Protein AF-A0A0F8YKL6-F1 (afdb_monomer_lite)

Organism: NCBI:txid412755

Foldseek 3Di:
DDDDDDDDDDDFDWDWDQDPPVRAIDIDGDPDDDDVPDDDDFDAPVVVVNQCPVVAPAWFWQQFDDGPPDTYPDTDIDRCLVQQLLAEEEADDPPLCQLVSVQSRCLSQAPPQQEQEEEEAQPPSACDDPVGDHSVPRPCCVPFEAEEDCPPDPPHHDQADAPQLDALQLLLQQDFDDPLLSLQSVLLCVVPSRCSLVVLLDDDDPVVCVVSVHDPVSSVVNCVSCCVQQVWDQDPVSDIDGDDRYDNDDPNCVLVVSLVSSQSRHYYYYHCNVPDRRNSLSVVQSNLVVNVVVLVVCVVVVNQVVTRQYEYEDDAQCSNQFPVSVVRGVTVVVVCLVCSSVRSYYYHHYHNCLVRGDLVSLLSSAHYDYTHHDDPSRVVSNVSSHDDD

InterPro domains:
  IPR002789 Helicase HerA, central domain [PF01935] (61-288)
  IPR008571 Helicase HerA-like [PTHR42957] (24-371)
  IPR027417 P-loop containing nucleoside triphosphate hydrolase [G3DSA:3.40.50.300] (45-191)
  IPR027417 P-loop containing nucleoside triphosphate hydrolase [G3DSA:3.40.50.300] (240-388)
  IPR027417 P-loop containing nucleoside triphosphate hydrolase [SSF52540] (57-374)

Secondary structure (DSSP, 8-state):
--------------EEEE-TTT--EEEE--SSPPPTT-------GGGGTT--GGG-SSEEEEEEEEETTEEEEEEEEEEHHHHHHT-EEEE--TTSSHHHHHHHHHHHTTT-TTEEEEEEETTS-SS--SSS--GGGSTTHHHHEEEEESS--TTPEE--EEGGG--HHHHHTTS---HHHHHHHHHHHHH-TTTHHHHHHS---HHHHHHTT--HHHHHHHHHHHHHHHTEEE-TTS-EEE-TTEESSS-HHHHHHHHHHHHTT-EEEEE-TTS-THHHHHHHHHHHHHHHHHHHHHHHTT-STTSPEEEEEETTTHHHHBHHHHHH---HHHHHHHHGGGGTEEEEEEES-GGGB-HHHHHH--EE-------HHHHHHHHTTS---

pLDDT: mean 91.49, std 7.86, range [38.38, 98.69]

Structure (mmCIF, N/CA/C/O backbone):
data_AF-A0A0F8YKL6-F1
#
_entry.id   AF-A0A0F8YKL6-F1
#
loop_
_atom_site.group_PDB
_atom_site.id
_atom_site.type_symbol
_atom_site.label_atom_id
_atom_site.label_alt_id
_atom_site.label_comp_id
_atom_site.label_asym_id
_atom_site.label_entity_id
_atom_site.label_seq_id
_atom_site.pdbx_PDB_ins_code
_atom_site.Cartn_x
_atom_site.Cartn_y
_atom_site.Cartn_z
_atom_site.occupancy
_atom_site.B_iso_or_equiv
_atom_site.auth_seq_id
_atom_site.auth_comp_id
_atom_site.auth_asym_id
_atom_site.auth_atom_id
_atom_site.pdbx_PDB_model_num
ATOM 1 N N . GLU A 1 1 ? 52.644 -13.180 -32.455 1.00 53.31 1 GLU A N 1
ATOM 2 C CA . GLU A 1 1 ? 51.762 -12.081 -32.008 1.00 53.31 1 GLU A CA 1
ATOM 3 C C . GLU A 1 1 ? 51.141 -12.441 -30.666 1.00 53.31 1 GLU A C 1
ATOM 5 O O . GLU A 1 1 ? 50.575 -13.521 -30.546 1.00 53.31 1 GLU A O 1
ATOM 10 N N . LEU A 1 2 ? 51.276 -11.578 -29.657 1.00 48.25 2 LEU A N 1
ATOM 11 C CA . LEU A 1 2 ? 50.556 -11.714 -28.388 1.00 48.25 2 LEU A CA 1
ATOM 12 C C . LEU A 1 2 ? 49.092 -11.326 -28.621 1.00 48.25 2 LEU A C 1
ATOM 14 O O . LEU A 1 2 ? 48.799 -10.173 -28.925 1.00 48.25 2 LEU A O 1
ATOM 18 N N . ARG A 1 3 ? 48.175 -12.292 -28.513 1.00 64.88 3 ARG A N 1
ATOM 19 C CA . ARG A 1 3 ? 46.733 -12.023 -28.531 1.00 64.88 3 ARG A CA 1
ATOM 20 C C . ARG A 1 3 ? 46.266 -11.782 -27.098 1.00 64.88 3 ARG A C 1
ATOM 22 O O . ARG A 1 3 ? 46.382 -12.668 -26.257 1.00 64.88 3 ARG A O 1
ATOM 29 N N . ASN A 1 4 ? 45.746 -10.586 -26.831 1.00 62.53 4 ASN A N 1
ATOM 30 C CA . ASN A 1 4 ? 45.097 -10.268 -25.563 1.00 62.53 4 ASN A CA 1
ATOM 31 C C . ASN A 1 4 ? 43.689 -10.867 -25.567 1.00 62.53 4 ASN A C 1
ATOM 33 O O . ASN A 1 4 ? 42.839 -10.457 -26.355 1.00 62.53 4 ASN A O 1
ATOM 37 N N . TYR A 1 5 ? 43.448 -11.838 -24.691 1.00 63.19 5 TYR A N 1
ATOM 38 C CA . TYR A 1 5 ? 42.118 -12.393 -24.465 1.00 63.19 5 TYR A CA 1
ATOM 39 C C . TYR A 1 5 ? 41.485 -11.705 -23.256 1.00 63.19 5 TYR A C 1
ATOM 41 O O . TYR A 1 5 ? 42.035 -11.743 -22.157 1.00 63.19 5 TYR A O 1
ATOM 49 N N . VAL A 1 6 ? 40.317 -11.093 -23.451 1.00 61.91 6 VAL A N 1
ATOM 50 C CA . VAL A 1 6 ? 39.474 -10.607 -22.354 1.00 61.91 6 VAL A CA 1
ATOM 51 C C . VAL A 1 6 ? 38.527 -11.739 -21.969 1.00 61.91 6 VAL A C 1
ATOM 53 O O . VAL A 1 6 ? 37.665 -12.132 -22.752 1.00 61.91 6 VAL A O 1
ATOM 56 N N . LEU A 1 7 ? 38.700 -12.290 -20.768 1.00 62.84 7 LEU A N 1
ATOM 57 C CA . LEU A 1 7 ? 37.756 -13.246 -20.192 1.00 62.84 7 LEU A CA 1
ATOM 58 C C . LEU A 1 7 ? 36.523 -12.484 -19.697 1.00 62.84 7 LEU A C 1
ATOM 60 O O . LEU A 1 7 ? 36.594 -11.748 -18.715 1.00 62.84 7 LEU A O 1
ATOM 64 N N . ALA A 1 8 ? 35.391 -12.671 -20.375 1.00 61.34 8 ALA A N 1
ATOM 65 C CA . ALA A 1 8 ? 34.091 -12.180 -19.935 1.00 61.34 8 ALA A CA 1
ATOM 66 C C . ALA A 1 8 ? 33.268 -13.342 -19.366 1.00 61.34 8 ALA A C 1
ATOM 68 O O . ALA A 1 8 ? 33.122 -14.382 -20.008 1.00 61.34 8 ALA A O 1
ATOM 69 N N . ASN A 1 9 ? 32.724 -13.172 -18.161 1.00 63.41 9 ASN A N 1
ATOM 70 C CA . ASN A 1 9 ? 31.823 -14.147 -17.553 1.00 63.41 9 ASN A CA 1
ATOM 71 C C . ASN A 1 9 ? 30.371 -13.736 -17.847 1.00 63.41 9 ASN A C 1
ATOM 73 O O . ASN A 1 9 ? 29.860 -12.794 -17.241 1.00 63.41 9 ASN A O 1
ATOM 77 N N . ALA A 1 10 ? 29.729 -14.408 -18.804 1.00 64.62 10 ALA A N 1
ATOM 78 C CA . ALA A 1 10 ? 28.312 -14.216 -19.103 1.00 64.62 10 ALA A CA 1
ATOM 79 C C . ALA A 1 10 ? 27.477 -15.111 -18.175 1.00 64.62 10 ALA A C 1
ATOM 81 O O . ALA A 1 10 ? 27.618 -16.330 -18.214 1.00 64.62 10 ALA A O 1
ATOM 82 N N . ARG A 1 11 ? 26.631 -14.513 -17.326 1.00 65.38 11 ARG A N 1
ATOM 83 C CA . ARG A 1 11 ? 25.811 -15.268 -16.360 1.00 65.38 11 ARG A CA 1
ATOM 84 C C . ARG A 1 11 ? 24.492 -15.744 -16.951 1.00 65.38 11 ARG A C 1
ATOM 86 O O . ARG A 1 11 ? 24.164 -16.915 -16.832 1.00 65.38 11 ARG A O 1
ATOM 93 N N . GLU A 1 12 ? 23.771 -14.849 -17.612 1.00 70.00 12 GLU A N 1
ATOM 94 C CA . GLU A 1 12 ? 22.477 -15.141 -18.218 1.00 70.00 12 GLU A CA 1
ATOM 95 C C . GLU A 1 12 ? 22.479 -14.628 -19.652 1.00 70.00 12 GLU A C 1
ATOM 97 O O . GLU A 1 12 ? 22.925 -13.516 -19.937 1.00 70.00 12 GLU A O 1
ATOM 102 N N . LEU A 1 13 ? 22.026 -15.476 -20.567 1.00 82.56 13 LEU A N 1
ATOM 103 C CA . LEU A 1 13 ? 21.920 -15.165 -21.981 1.00 82.56 13 LEU A CA 1
ATOM 104 C C . LEU A 1 13 ? 20.468 -15.373 -22.397 1.00 82.56 13 LEU A C 1
ATOM 106 O O . LEU A 1 13 ? 19.818 -16.311 -21.945 1.00 82.56 13 LEU A O 1
ATOM 110 N N . ILE A 1 14 ? 19.985 -14.529 -23.303 1.00 87.25 14 ILE A N 1
ATOM 111 C CA . ILE A 1 14 ? 18.684 -14.685 -23.952 1.00 87.25 14 ILE A CA 1
ATOM 112 C C . ILE A 1 14 ? 18.946 -14.836 -25.448 1.00 87.25 14 ILE A C 1
ATOM 114 O O . ILE A 1 14 ? 19.704 -14.070 -26.042 1.00 87.25 14 ILE A O 1
ATOM 118 N N . SER A 1 15 ? 18.342 -15.846 -26.070 1.00 88.25 15 SER A N 1
ATOM 119 C CA . SER A 1 15 ? 18.336 -16.006 -27.520 1.00 88.25 15 SER A CA 1
ATOM 120 C C . SER A 1 15 ? 17.119 -15.291 -28.082 1.00 88.25 15 SER A C 1
ATOM 122 O O . SER A 1 15 ? 15.985 -15.633 -27.750 1.00 88.25 15 SER A O 1
ATOM 124 N N . ILE A 1 16 ? 17.377 -14.322 -28.955 1.00 89.94 16 ILE A N 1
ATOM 125 C CA . ILE A 1 16 ? 16.357 -13.548 -29.656 1.00 89.94 16 ILE A CA 1
ATOM 126 C C . ILE A 1 16 ? 16.354 -13.997 -31.114 1.00 89.94 16 ILE A C 1
ATOM 128 O O . ILE A 1 16 ? 17.395 -13.983 -31.774 1.00 89.94 16 ILE A O 1
ATOM 132 N N . ARG A 1 17 ? 15.202 -14.429 -31.625 1.00 88.56 17 ARG A N 1
ATOM 133 C CA . ARG A 1 17 ? 15.048 -14.867 -33.018 1.00 88.56 17 ARG A CA 1
ATOM 134 C C . ARG A 1 17 ? 13.863 -14.172 -33.652 1.00 88.56 17 ARG A C 1
ATOM 136 O O . ARG A 1 17 ? 12.773 -14.221 -33.107 1.00 88.56 17 ARG A O 1
ATOM 143 N N . LYS A 1 18 ? 14.045 -13.572 -34.825 1.00 89.12 18 LYS A N 1
ATOM 144 C CA . LYS A 1 18 ? 12.916 -13.079 -35.618 1.00 89.12 18 LYS A CA 1
ATOM 145 C C . LYS A 1 18 ? 12.324 -14.241 -36.418 1.00 89.12 18 LYS A C 1
ATOM 147 O O . LYS A 1 18 ? 13.020 -14.847 -37.237 1.00 89.12 18 LYS A O 1
ATOM 152 N N . ASN A 1 19 ? 11.065 -14.574 -36.165 1.00 87.50 19 ASN A N 1
ATOM 153 C CA . ASN A 1 19 ? 10.321 -15.553 -36.942 1.00 87.50 19 ASN A CA 1
ATOM 154 C C . ASN A 1 19 ? 10.124 -15.011 -38.364 1.00 87.50 19 ASN A C 1
ATOM 156 O O . ASN A 1 19 ? 9.628 -13.904 -38.550 1.00 87.50 19 ASN A O 1
ATOM 160 N N . LYS A 1 20 ? 10.532 -15.778 -39.378 1.00 89.44 20 LYS A N 1
ATOM 161 C CA . LYS A 1 20 ? 10.513 -15.325 -40.778 1.00 89.44 20 LYS A CA 1
ATOM 162 C C . LYS A 1 20 ? 9.109 -15.221 -41.380 1.00 89.44 20 LYS A C 1
ATOM 164 O O . LYS A 1 20 ? 8.962 -14.575 -42.406 1.00 89.44 20 LYS A O 1
ATOM 169 N N . VAL A 1 21 ? 8.117 -15.887 -40.787 1.00 88.25 21 VAL A N 1
ATOM 170 C CA . VAL A 1 21 ? 6.739 -15.927 -41.299 1.00 88.25 21 VAL A CA 1
ATOM 171 C C . VAL A 1 21 ? 5.875 -14.896 -40.590 1.00 88.25 21 VAL A C 1
ATOM 173 O O . VAL A 1 21 ? 5.169 -14.139 -41.241 1.00 88.25 21 VAL A O 1
ATOM 176 N N . SER A 1 22 ? 5.928 -14.856 -39.256 1.00 85.75 22 SER A N 1
ATOM 177 C CA . SER A 1 22 ? 5.121 -13.916 -38.468 1.00 85.75 22 SER A CA 1
ATOM 178 C C . SER A 1 22 ? 5.786 -12.554 -38.272 1.00 85.75 22 SER A C 1
ATOM 180 O O . SER A 1 22 ? 5.159 -11.658 -37.717 1.00 85.75 22 SER A O 1
ATOM 182 N N . GLU A 1 23 ? 7.062 -12.423 -38.646 1.00 84.25 23 GLU A N 1
ATOM 183 C CA . GLU A 1 23 ? 7.938 -11.275 -38.375 1.00 84.25 23 GLU A CA 1
ATOM 184 C C . GLU A 1 23 ? 8.115 -10.922 -36.888 1.00 84.25 23 GLU A C 1
ATOM 186 O O . GLU A 1 23 ? 8.783 -9.942 -36.556 1.00 84.25 23 GLU A O 1
ATOM 191 N N . LYS A 1 24 ? 7.591 -11.748 -35.974 1.00 84.50 24 LYS A N 1
ATOM 192 C CA . LYS A 1 24 ? 7.677 -11.526 -34.528 1.00 84.50 24 LYS A CA 1
ATOM 193 C C . LYS A 1 24 ? 9.009 -11.999 -33.961 1.00 84.50 24 LYS A C 1
ATOM 195 O O . LYS A 1 24 ? 9.570 -13.000 -34.406 1.00 84.50 24 LYS A O 1
ATOM 200 N N . TYR A 1 25 ? 9.488 -11.311 -32.931 1.00 88.06 25 TYR A N 1
ATOM 201 C CA . TYR A 1 25 ? 10.624 -11.769 -32.137 1.00 88.06 25 TYR A CA 1
ATOM 202 C C . TYR A 1 25 ? 10.190 -12.840 -31.129 1.00 88.06 25 TYR A C 1
ATOM 204 O O . TYR A 1 25 ? 9.217 -12.669 -30.395 1.00 88.06 25 TYR A O 1
ATOM 212 N N . GLU A 1 26 ? 10.936 -13.937 -31.093 1.00 88.06 26 GLU A N 1
ATOM 213 C CA . GLU A 1 26 ? 10.827 -15.047 -30.155 1.00 88.06 26 GLU A CA 1
ATOM 214 C C . GLU A 1 26 ? 12.025 -15.001 -29.199 1.00 88.06 26 GLU A C 1
ATOM 216 O O . GLU A 1 26 ? 13.182 -14.968 -29.631 1.00 88.06 26 GLU A O 1
ATOM 221 N N . LEU A 1 27 ? 11.736 -14.990 -27.898 1.00 89.25 27 LEU A N 1
ATOM 222 C CA . LEU A 1 27 ? 12.717 -14.954 -26.816 1.00 89.25 27 LEU A CA 1
ATOM 223 C C . LEU A 1 27 ? 12.804 -16.349 -26.192 1.00 89.25 27 LEU A C 1
ATOM 225 O O . LEU A 1 27 ? 11.782 -16.971 -25.913 1.00 89.25 27 LEU A O 1
ATOM 229 N N . SER A 1 28 ? 14.013 -16.864 -25.987 1.00 88.62 28 SER A N 1
ATOM 230 C CA . SER A 1 28 ? 14.214 -18.183 -25.378 1.00 88.62 28 SER A CA 1
ATOM 231 C C . SER A 1 28 ? 15.536 -18.272 -24.630 1.00 88.62 28 SER A C 1
ATOM 233 O O . SER A 1 28 ? 16.501 -17.592 -24.977 1.00 88.62 28 SER A O 1
ATOM 235 N N . ILE A 1 29 ? 15.609 -19.155 -23.634 1.00 87.94 29 ILE A N 1
ATOM 236 C CA . ILE A 1 29 ? 16.878 -19.487 -22.983 1.00 87.94 29 ILE A CA 1
ATOM 237 C C . ILE A 1 29 ? 17.763 -20.238 -24.000 1.00 87.94 29 ILE A C 1
ATOM 239 O O . ILE A 1 29 ? 17.316 -21.228 -24.596 1.00 87.94 29 ILE A O 1
ATOM 243 N N . PRO A 1 30 ? 19.014 -19.802 -24.241 1.00 86.94 30 PRO A N 1
ATOM 244 C CA . PRO A 1 30 ? 19.919 -20.480 -25.155 1.00 86.94 30 PRO A CA 1
ATOM 245 C C . PRO A 1 30 ? 20.199 -21.915 -24.707 1.00 86.94 30 PRO A C 1
ATOM 247 O O . PRO A 1 30 ? 20.725 -22.162 -23.629 1.00 86.94 30 PRO A O 1
ATOM 250 N N . LYS A 1 31 ? 19.918 -22.879 -25.588 1.00 86.62 31 LYS A N 1
ATOM 251 C CA . LYS A 1 31 ? 20.212 -24.308 -25.352 1.00 86.62 31 LYS A CA 1
ATOM 252 C C . LYS A 1 31 ? 21.661 -24.700 -25.657 1.00 86.62 31 LYS A C 1
ATOM 254 O O . LYS A 1 31 ? 22.033 -25.860 -25.510 1.00 86.62 31 LYS A O 1
ATOM 259 N N . LYS A 1 32 ? 22.455 -23.770 -26.187 1.00 84.12 32 LYS A N 1
ATOM 260 C CA . LYS A 1 32 ? 23.850 -23.980 -26.581 1.00 84.12 32 LYS A CA 1
ATOM 261 C C . LYS A 1 32 ? 24.655 -22.753 -26.194 1.00 84.12 32 LYS A C 1
ATOM 263 O O . LYS A 1 32 ? 24.176 -21.632 -26.356 1.00 84.12 32 LYS A O 1
ATOM 268 N N . LEU A 1 33 ? 25.879 -22.984 -25.736 1.00 82.88 33 LEU A N 1
ATOM 269 C CA . LEU A 1 33 ? 26.839 -21.915 -25.502 1.00 82.88 33 LEU A CA 1
ATOM 270 C C . LEU A 1 33 ? 27.212 -21.232 -26.829 1.00 82.88 33 LEU A C 1
ATOM 272 O O . LEU A 1 33 ? 27.189 -21.889 -27.881 1.00 82.88 33 LEU A O 1
ATOM 276 N N . PRO A 1 34 ? 27.580 -19.938 -26.795 1.00 82.62 34 PRO A N 1
ATOM 277 C CA . PRO A 1 34 ? 28.229 -19.288 -27.925 1.00 82.62 34 PRO A CA 1
ATOM 278 C C . PRO A 1 34 ? 29.442 -20.103 -28.390 1.00 82.62 34 PRO A C 1
ATOM 280 O O . PRO A 1 34 ? 30.150 -20.709 -27.582 1.00 82.62 34 PRO A O 1
ATOM 283 N N . LYS A 1 35 ? 29.689 -20.139 -29.702 1.00 84.62 35 LYS A N 1
ATOM 284 C CA . LYS A 1 35 ? 30.869 -20.820 -30.248 1.00 84.62 35 LYS A CA 1
ATOM 285 C C . LYS A 1 35 ? 32.139 -20.094 -29.807 1.00 84.62 35 LYS A C 1
ATOM 287 O O . LYS A 1 35 ? 32.123 -18.882 -29.583 1.00 84.62 35 LYS A O 1
ATOM 292 N N . PHE A 1 36 ? 33.251 -20.820 -29.743 1.00 82.81 36 PHE A N 1
ATOM 293 C CA . PHE A 1 36 ? 34.550 -20.183 -29.562 1.00 82.81 36 PHE A CA 1
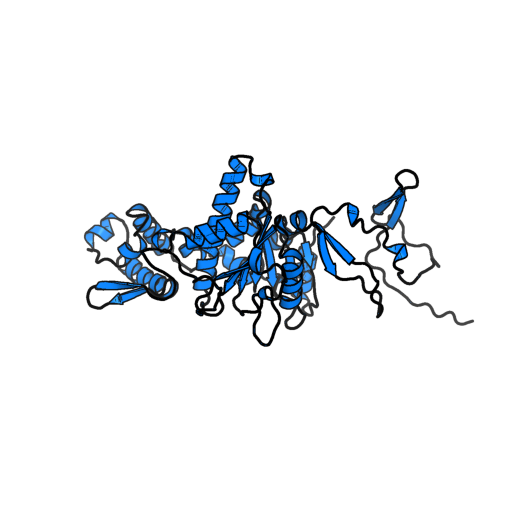ATOM 294 C C . PHE A 1 36 ? 34.802 -19.187 -30.704 1.00 82.81 36 PHE A C 1
ATOM 296 O O . PHE A 1 36 ? 34.454 -19.479 -31.848 1.00 82.81 36 PHE A O 1
ATOM 303 N N . PHE A 1 37 ? 35.355 -18.016 -30.373 1.00 82.31 37 PHE A N 1
ATOM 304 C CA . PHE A 1 37 ? 35.511 -16.881 -31.294 1.00 82.31 37 PHE A CA 1
ATOM 305 C C . PHE A 1 37 ? 34.199 -16.336 -31.892 1.00 82.31 37 PHE A C 1
ATOM 307 O O . PHE A 1 37 ? 34.207 -15.831 -33.009 1.00 82.31 37 PHE A O 1
ATOM 314 N N . SER A 1 38 ? 33.068 -16.437 -31.180 1.00 83.62 38 SER A N 1
ATOM 315 C CA . SER A 1 38 ? 31.858 -15.702 -31.581 1.00 83.62 38 SER A CA 1
ATOM 316 C C . SER A 1 38 ? 32.109 -14.199 -31.517 1.00 83.62 38 SER A C 1
ATOM 318 O O . SER A 1 38 ? 32.714 -13.719 -30.556 1.00 83.62 38 SER A O 1
ATOM 320 N N . ASP A 1 39 ? 31.603 -13.471 -32.508 1.00 84.38 39 ASP A N 1
ATOM 321 C CA . ASP A 1 39 ? 31.671 -12.017 -32.509 1.00 84.38 39 ASP A CA 1
ATOM 322 C C . ASP A 1 39 ? 30.863 -11.429 -31.346 1.00 84.38 39 ASP A C 1
ATOM 324 O O . ASP A 1 39 ? 29.791 -11.925 -30.981 1.00 84.38 39 ASP A O 1
ATOM 328 N N . ILE A 1 40 ? 31.395 -10.357 -30.764 1.00 84.75 40 ILE A N 1
ATOM 329 C CA . ILE A 1 40 ? 30.757 -9.579 -29.705 1.00 84.75 40 ILE A CA 1
ATOM 330 C C . ILE A 1 40 ? 30.658 -8.146 -30.215 1.00 84.75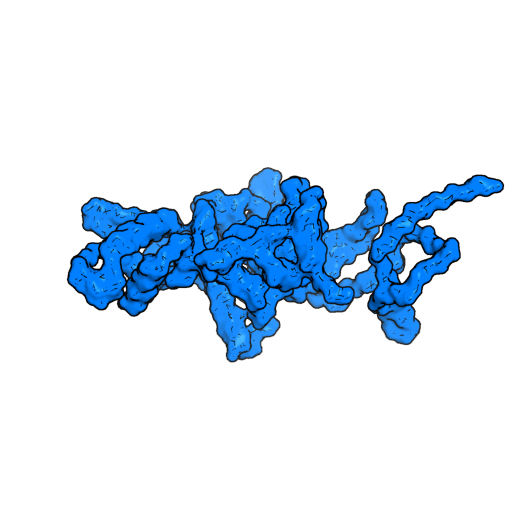 40 ILE A C 1
ATOM 332 O O . ILE A 1 40 ? 31.660 -7.566 -30.632 1.00 84.75 40 ILE A O 1
ATOM 336 N N . PHE A 1 41 ? 29.457 -7.578 -30.163 1.00 85.38 41 PHE A N 1
ATOM 337 C CA . PHE A 1 41 ? 29.170 -6.232 -30.653 1.00 85.38 41 PHE A CA 1
ATOM 338 C C . PHE A 1 41 ? 28.646 -5.346 -29.523 1.00 85.38 41 PHE A C 1
ATOM 340 O O . PHE A 1 41 ? 28.059 -5.839 -28.555 1.00 85.38 41 PHE A O 1
ATOM 347 N N . GLU A 1 42 ? 28.836 -4.031 -29.654 1.00 86.06 42 GLU A N 1
ATOM 348 C CA . GLU A 1 42 ? 28.137 -3.074 -28.797 1.00 86.06 42 GLU A CA 1
ATOM 349 C C . GLU A 1 42 ? 26.622 -3.144 -29.042 1.00 86.06 42 GLU A C 1
ATOM 351 O O . GLU A 1 42 ? 26.144 -3.438 -30.140 1.00 86.06 42 GLU A O 1
ATOM 356 N N . LEU A 1 43 ? 25.847 -2.874 -27.993 1.00 88.75 43 LEU A N 1
ATOM 357 C CA . LEU A 1 43 ? 24.396 -2.812 -28.098 1.00 88.75 43 LEU A CA 1
ATOM 358 C C . LEU A 1 43 ? 23.965 -1.531 -28.827 1.00 88.75 43 LEU A C 1
ATOM 360 O O . LEU A 1 43 ? 24.228 -0.428 -28.348 1.00 88.75 43 LEU A O 1
ATOM 364 N N . GLU A 1 44 ? 23.238 -1.693 -29.930 1.00 88.88 44 GLU A N 1
ATOM 365 C CA . GLU A 1 44 ? 22.598 -0.624 -30.693 1.00 88.88 44 GLU A CA 1
ATOM 366 C C . GLU A 1 44 ? 21.073 -0.682 -30.546 1.00 88.88 44 GLU A C 1
ATOM 368 O O . GLU A 1 44 ? 20.499 -1.714 -30.196 1.00 88.88 44 GLU A O 1
ATOM 373 N N . GLN A 1 45 ? 20.392 0.421 -30.862 1.00 88.12 45 GLN A N 1
ATOM 374 C CA . GLN A 1 45 ? 18.929 0.505 -30.796 1.00 88.12 45 GLN A CA 1
ATOM 375 C C . GLN A 1 45 ? 18.230 -0.480 -31.750 1.00 88.12 45 GLN A C 1
ATOM 377 O O . GLN A 1 45 ? 17.184 -1.031 -31.411 1.00 88.12 45 GLN A O 1
ATOM 382 N N . SER A 1 46 ? 18.829 -0.759 -32.910 1.00 87.94 46 SER A N 1
ATOM 383 C CA . SER A 1 46 ? 18.342 -1.742 -33.889 1.00 87.94 46 SER A CA 1
ATOM 384 C C . SER A 1 46 ? 18.225 -3.159 -33.305 1.00 87.94 46 SER A C 1
ATOM 386 O O . SER A 1 46 ? 17.338 -3.916 -33.698 1.00 87.94 46 SER A O 1
ATOM 388 N N . HIS A 1 47 ? 19.056 -3.513 -32.318 1.00 88.44 47 HIS A N 1
ATOM 389 C CA . HIS A 1 47 ? 19.028 -4.821 -31.654 1.00 88.44 47 HIS A CA 1
ATOM 390 C C . HIS A 1 47 ? 17.855 -4.983 -30.681 1.00 88.44 47 HIS A C 1
ATOM 392 O O . HIS A 1 47 ? 17.563 -6.096 -30.249 1.00 88.44 47 HIS A O 1
ATOM 398 N N . LEU A 1 48 ? 17.184 -3.886 -30.330 1.00 89.00 48 LEU A N 1
ATOM 399 C CA . LEU A 1 48 ? 16.160 -3.831 -29.291 1.00 89.00 48 LEU A CA 1
ATOM 400 C C . LEU A 1 48 ? 14.733 -3.769 -29.856 1.00 89.00 48 LEU A C 1
ATOM 402 O O . LEU A 1 48 ? 13.778 -3.575 -29.114 1.00 89.00 48 LEU A O 1
ATOM 406 N N . GLN A 1 49 ? 14.569 -4.017 -31.158 1.00 85.81 49 GLN A N 1
ATOM 407 C CA . GLN A 1 49 ? 13.274 -4.069 -31.857 1.00 85.81 49 GLN A CA 1
ATOM 408 C C . GLN A 1 49 ? 12.305 -5.142 -31.323 1.00 85.81 49 GLN A C 1
ATOM 410 O O . GLN A 1 49 ? 11.152 -5.191 -31.733 1.00 85.81 49 GLN A O 1
ATOM 415 N N . PHE A 1 50 ? 12.763 -6.021 -30.427 1.00 86.38 50 PHE A N 1
ATOM 416 C CA . PHE A 1 50 ? 11.919 -7.005 -29.753 1.00 86.38 50 PHE A CA 1
ATOM 417 C C . PHE A 1 50 ? 11.119 -6.424 -28.577 1.00 86.38 50 PHE A C 1
ATOM 419 O O . PHE A 1 50 ? 10.254 -7.125 -28.053 1.00 86.38 50 PHE A O 1
ATOM 426 N N . PHE A 1 51 ? 11.389 -5.187 -28.141 1.00 84.44 51 PHE A N 1
ATOM 427 C CA . PHE A 1 51 ? 10.480 -4.472 -27.248 1.00 84.44 51 PHE A CA 1
ATOM 428 C C . PHE A 1 51 ? 9.220 -4.102 -28.029 1.00 84.44 51 PHE A C 1
ATOM 430 O O . PHE A 1 51 ? 9.259 -3.277 -28.935 1.00 84.44 51 PHE A O 1
ATOM 437 N N . LYS A 1 52 ? 8.111 -4.754 -27.690 1.00 75.94 52 LYS A N 1
ATOM 438 C CA . LYS A 1 52 ? 6.838 -4.638 -28.402 1.00 75.94 52 LYS A CA 1
ATOM 439 C C . LYS A 1 52 ? 5.939 -3.600 -27.748 1.00 75.94 52 LYS A C 1
ATOM 441 O O . LYS A 1 52 ? 4.974 -3.941 -27.064 1.00 75.94 52 LYS A O 1
ATOM 446 N N . GLU A 1 53 ? 6.294 -2.331 -27.888 1.00 76.19 53 GLU A N 1
ATOM 447 C CA . GLU A 1 53 ? 5.545 -1.254 -27.236 1.00 76.19 53 GLU A CA 1
ATOM 448 C C . GLU A 1 53 ? 4.072 -1.227 -27.675 1.00 76.19 53 GLU A C 1
ATOM 450 O O . GLU A 1 53 ? 3.193 -0.984 -26.854 1.00 76.19 53 GLU A O 1
ATOM 455 N N . GLU A 1 54 ? 3.793 -1.556 -28.936 1.00 79.81 54 GLU A N 1
ATOM 456 C CA . GLU A 1 54 ? 2.448 -1.613 -29.512 1.00 79.81 54 GLU A CA 1
ATOM 457 C C . GLU A 1 54 ? 1.534 -2.692 -28.904 1.00 79.81 54 GLU A C 1
ATOM 459 O O . GLU A 1 54 ? 0.314 -2.604 -29.036 1.00 79.81 54 GLU A O 1
ATOM 464 N N . GLU A 1 55 ? 2.090 -3.705 -28.229 1.00 84.00 55 GLU A N 1
ATOM 465 C CA . GLU A 1 55 ? 1.305 -4.746 -27.550 1.00 84.00 55 GLU A CA 1
ATOM 466 C C . GLU A 1 55 ? 0.876 -4.320 -26.125 1.00 84.00 55 GLU A C 1
ATOM 468 O O . GLU A 1 55 ? 0.069 -5.009 -25.494 1.00 84.00 55 GLU A O 1
ATOM 473 N N . ILE A 1 56 ? 1.377 -3.187 -25.611 1.00 90.06 56 ILE A N 1
ATOM 474 C CA . ILE A 1 56 ? 1.126 -2.709 -24.245 1.00 90.06 56 ILE A CA 1
ATOM 475 C C . ILE A 1 56 ? -0.110 -1.804 -24.222 1.00 90.06 56 ILE A C 1
ATOM 477 O O . ILE A 1 56 ? -0.104 -0.705 -24.771 1.00 90.06 56 ILE A O 1
ATOM 481 N N . LYS A 1 57 ? -1.176 -2.241 -23.541 1.00 91.06 57 LYS A N 1
ATOM 482 C CA . LYS A 1 57 ? -2.450 -1.501 -23.496 1.00 91.06 57 LYS A CA 1
ATOM 483 C C . LYS A 1 57 ? -2.373 -0.279 -22.595 1.00 91.06 57 LYS A C 1
ATOM 485 O O . LYS A 1 57 ? -2.956 0.758 -22.897 1.00 91.06 57 LYS A O 1
ATOM 490 N N . THR A 1 58 ? -1.689 -0.423 -21.467 1.00 93.12 58 THR A N 1
ATOM 491 C CA . THR A 1 58 ? -1.591 0.614 -20.441 1.00 93.12 58 THR A CA 1
ATOM 492 C C . THR A 1 58 ? -0.113 0.859 -20.148 1.00 93.12 58 THR A C 1
ATOM 494 O O . THR A 1 58 ? 0.415 0.281 -19.205 1.00 93.12 58 THR A O 1
ATOM 497 N N . PRO A 1 59 ? 0.604 1.632 -20.980 1.00 94.31 59 PRO A N 1
ATOM 498 C CA . PRO A 1 59 ? 2.052 1.747 -20.863 1.00 94.31 59 PRO A CA 1
ATOM 499 C C . PRO A 1 59 ? 2.464 2.499 -19.595 1.00 94.31 59 PRO A C 1
ATOM 501 O O . PRO A 1 59 ? 2.013 3.612 -19.357 1.00 94.31 59 PRO A O 1
ATOM 504 N N . LEU A 1 60 ? 3.356 1.886 -18.817 1.00 94.94 60 LEU A N 1
ATOM 505 C CA . LEU A 1 60 ? 4.152 2.523 -17.770 1.00 94.94 60 LEU A CA 1
ATOM 506 C C . LEU A 1 60 ? 5.594 2.628 -18.258 1.00 94.94 60 LEU A C 1
ATOM 508 O O . LEU A 1 60 ? 6.224 1.604 -18.536 1.00 94.94 60 LEU A O 1
ATOM 512 N N . ASN A 1 61 ? 6.131 3.842 -18.331 1.00 93.81 61 ASN A N 1
ATOM 513 C CA . ASN A 1 61 ? 7.519 4.078 -18.699 1.00 93.81 61 ASN A CA 1
ATOM 514 C C . ASN A 1 61 ? 8.458 3.925 -17.492 1.00 93.81 61 ASN A C 1
ATOM 516 O O . ASN A 1 61 ? 8.360 4.652 -16.508 1.00 93.81 61 ASN A O 1
ATOM 520 N N . LEU A 1 62 ? 9.423 3.009 -17.588 1.00 92.38 62 LEU A N 1
ATOM 521 C CA . LEU A 1 62 ? 10.438 2.774 -16.553 1.00 92.38 62 LEU A CA 1
ATOM 522 C C . LEU A 1 62 ? 11.767 3.489 -16.841 1.00 92.38 62 LEU A C 1
ATOM 524 O O . LEU A 1 62 ? 12.673 3.472 -16.007 1.00 92.38 62 LEU A O 1
ATOM 528 N N . GLY A 1 63 ? 11.893 4.130 -18.006 1.00 92.31 63 GLY A N 1
ATOM 529 C CA . GLY A 1 63 ? 13.075 4.884 -18.414 1.00 92.31 63 GLY A CA 1
ATOM 530 C C . GLY A 1 63 ? 13.746 4.312 -19.657 1.00 92.31 63 GLY A C 1
ATOM 531 O O . GLY A 1 63 ? 13.156 3.536 -20.402 1.00 92.31 63 GLY A O 1
ATOM 532 N N . LYS A 1 64 ? 14.993 4.723 -19.899 1.00 93.00 64 LYS A N 1
ATOM 533 C CA . LYS A 1 64 ? 15.752 4.361 -21.103 1.00 93.00 64 LYS A CA 1
ATOM 534 C C . LYS A 1 64 ? 16.834 3.328 -20.825 1.00 93.00 64 LYS A C 1
ATOM 536 O O . LYS A 1 64 ? 17.389 3.270 -19.728 1.00 93.00 64 LYS A O 1
ATOM 541 N N . ILE A 1 65 ? 17.183 2.554 -21.849 1.00 92.62 65 ILE A N 1
ATOM 542 C CA . ILE A 1 65 ? 18.271 1.573 -21.767 1.00 92.62 65 ILE A CA 1
ATOM 543 C C . ILE A 1 65 ? 19.621 2.286 -21.769 1.00 92.62 65 ILE A C 1
ATOM 545 O O . ILE A 1 65 ? 19.876 3.189 -22.565 1.00 92.62 65 ILE A O 1
ATOM 549 N N . ARG A 1 66 ? 20.519 1.842 -20.889 1.00 91.25 66 ARG A N 1
ATOM 550 C CA . ARG A 1 66 ? 21.900 2.317 -20.822 1.00 91.25 66 ARG A CA 1
ATOM 551 C C . ARG A 1 66 ? 22.861 1.192 -21.198 1.00 91.25 66 ARG A C 1
ATOM 553 O O . ARG A 1 66 ? 22.823 0.124 -20.597 1.00 91.25 66 ARG A O 1
ATOM 560 N N . SER A 1 67 ? 23.751 1.463 -22.149 1.00 88.12 67 SER A N 1
ATOM 561 C CA . SER A 1 67 ? 24.853 0.584 -22.553 1.00 88.12 67 SER A CA 1
ATOM 562 C C . SER A 1 67 ? 26.179 1.270 -22.219 1.00 88.12 67 SER A C 1
ATOM 564 O O . SER A 1 67 ? 26.567 2.256 -22.849 1.00 88.12 67 SER A O 1
ATOM 566 N N . GLY A 1 68 ? 26.851 0.810 -21.160 1.00 86.56 68 GLY A N 1
ATOM 567 C CA . GLY A 1 68 ? 28.058 1.462 -20.644 1.00 86.56 68 GLY A CA 1
ATOM 568 C C . GLY A 1 68 ? 27.783 2.902 -20.195 1.00 86.56 68 GLY A C 1
ATOM 569 O O . GLY A 1 68 ? 27.080 3.129 -19.209 1.00 86.56 68 GLY A O 1
ATOM 570 N N . SER A 1 69 ? 28.350 3.884 -20.898 1.00 88.44 69 SER A N 1
ATOM 571 C CA . SER A 1 69 ? 28.113 5.321 -20.680 1.00 88.44 69 SER A CA 1
ATOM 572 C C . SER A 1 69 ? 27.035 5.923 -21.587 1.00 88.44 69 SER A C 1
ATOM 574 O O . SER A 1 69 ? 26.578 7.032 -21.311 1.00 88.44 69 SER A O 1
ATOM 576 N N . LYS A 1 70 ? 26.607 5.209 -22.636 1.00 91.00 70 LYS A N 1
ATOM 577 C CA . LYS A 1 70 ? 25.634 5.685 -23.624 1.00 91.00 70 LYS A CA 1
ATOM 578 C C . LYS A 1 70 ? 24.210 5.368 -23.166 1.00 91.00 70 LYS A C 1
ATOM 580 O O . LYS A 1 70 ? 23.929 4.258 -22.713 1.00 91.00 70 LYS A O 1
ATOM 585 N N . VAL A 1 71 ? 23.307 6.333 -23.314 1.00 93.31 71 VAL A N 1
ATOM 586 C CA . VAL A 1 71 ? 21.859 6.115 -23.183 1.00 93.31 71 VAL A CA 1
ATOM 587 C C . VAL A 1 71 ? 21.305 5.891 -24.584 1.00 93.31 71 VAL A C 1
ATOM 589 O O . VAL A 1 71 ? 21.518 6.722 -25.463 1.00 93.31 71 VAL A O 1
ATOM 592 N N . LEU A 1 72 ? 20.638 4.761 -24.796 1.00 92.31 72 LEU A N 1
ATOM 593 C CA . LEU A 1 72 ? 19.960 4.445 -26.048 1.00 92.31 72 LEU A CA 1
ATOM 594 C C . LEU A 1 72 ? 18.570 5.083 -26.032 1.00 92.31 72 LEU A C 1
ATOM 596 O O . LEU A 1 72 ? 17.892 5.063 -25.003 1.00 92.31 72 LEU A O 1
ATOM 600 N N . ASP A 1 73 ? 18.136 5.644 -27.160 1.00 90.12 73 ASP A N 1
ATOM 601 C CA . ASP A 1 73 ? 16.847 6.337 -27.272 1.00 90.12 73 ASP A CA 1
ATOM 602 C C . ASP A 1 73 ? 15.676 5.361 -27.462 1.00 90.12 73 ASP A C 1
ATOM 604 O O . ASP A 1 73 ? 14.946 5.394 -28.447 1.00 90.12 73 ASP A O 1
ATOM 608 N N . ILE A 1 74 ? 15.536 4.439 -26.514 1.00 88.62 74 ILE A N 1
ATOM 609 C CA . ILE A 1 74 ? 14.461 3.454 -26.453 1.00 88.62 74 ILE A CA 1
ATOM 610 C C . ILE A 1 74 ? 13.902 3.421 -25.037 1.00 88.62 74 ILE A C 1
ATOM 612 O O . ILE A 1 74 ? 14.661 3.347 -24.065 1.00 88.62 74 ILE A O 1
ATOM 616 N N . ASN A 1 75 ? 12.579 3.503 -24.922 1.00 89.38 75 ASN A N 1
ATOM 617 C CA . ASN A 1 75 ? 11.905 3.433 -23.637 1.00 89.38 75 ASN A CA 1
ATOM 618 C C . ASN A 1 75 ? 11.658 1.972 -23.260 1.00 89.38 75 ASN A C 1
ATOM 620 O O . ASN A 1 75 ? 11.318 1.135 -24.090 1.00 89.38 75 ASN A O 1
ATOM 624 N N . VAL A 1 76 ? 11.820 1.666 -21.979 1.00 91.00 76 VAL A N 1
ATOM 625 C CA . VAL A 1 76 ? 11.413 0.390 -21.404 1.00 91.00 76 VAL A CA 1
ATOM 626 C C . VAL A 1 76 ? 10.034 0.596 -20.815 1.00 91.00 76 VAL A C 1
ATOM 628 O O . VAL A 1 76 ? 9.875 1.318 -19.830 1.00 91.00 76 VAL A O 1
ATOM 631 N N . ARG A 1 77 ? 9.038 -0.032 -21.432 1.00 93.12 77 ARG A N 1
ATOM 632 C CA . ARG A 1 77 ? 7.644 0.053 -21.008 1.00 93.12 77 ARG A CA 1
ATOM 633 C C . ARG A 1 77 ? 7.132 -1.304 -20.556 1.00 93.12 77 ARG A C 1
ATOM 635 O O . ARG A 1 77 ? 7.518 -2.337 -21.098 1.00 93.12 77 ARG A O 1
ATOM 642 N N . VAL A 1 78 ? 6.248 -1.283 -19.569 1.00 93.62 78 VAL A N 1
ATOM 643 C CA . VAL A 1 78 ? 5.495 -2.453 -19.098 1.00 93.62 78 VAL A CA 1
ATOM 644 C C . VAL A 1 78 ? 4.010 -2.116 -19.054 1.00 93.62 78 VAL A C 1
ATOM 646 O O . VAL A 1 78 ? 3.648 -0.942 -19.020 1.00 93.62 78 VAL A O 1
ATOM 649 N N . ASP A 1 79 ? 3.145 -3.128 -19.053 1.00 95.50 79 ASP A N 1
ATOM 650 C CA . ASP A 1 79 ? 1.712 -2.899 -18.861 1.00 95.50 79 ASP A CA 1
ATOM 651 C C . ASP A 1 79 ? 1.418 -2.603 -17.385 1.00 95.50 79 ASP A C 1
ATOM 653 O O . ASP A 1 79 ? 1.572 -3.473 -16.526 1.00 95.50 79 ASP A O 1
ATOM 657 N N . ALA A 1 80 ? 1.028 -1.363 -17.092 1.00 96.38 80 ALA A N 1
ATOM 658 C CA . ALA A 1 80 ? 0.776 -0.848 -15.755 1.00 96.38 80 ALA A CA 1
ATOM 659 C C . ALA A 1 80 ? -0.323 -1.637 -15.038 1.00 96.38 80 ALA A C 1
ATOM 661 O O . ALA A 1 80 ? -0.138 -2.037 -13.891 1.00 96.38 80 ALA A O 1
ATOM 662 N N . ALA A 1 81 ? -1.448 -1.908 -15.706 1.00 95.19 81 ALA A N 1
ATOM 663 C CA . ALA A 1 81 ? -2.558 -2.634 -15.098 1.00 95.19 81 ALA A CA 1
ATOM 664 C C . ALA A 1 81 ? -2.138 -4.065 -14.726 1.00 95.19 81 ALA A C 1
ATOM 666 O O . ALA A 1 81 ? -2.516 -4.573 -13.665 1.00 95.19 81 ALA A O 1
ATOM 667 N N . GLU A 1 82 ? -1.306 -4.702 -15.556 1.00 94.56 82 GLU A N 1
ATOM 668 C CA . GLU A 1 82 ? -0.719 -5.998 -15.231 1.00 94.56 82 GLU A CA 1
ATOM 669 C C . GLU A 1 82 ? 0.296 -5.917 -14.087 1.00 94.56 82 GLU A C 1
ATOM 671 O O . GLU A 1 82 ? 0.157 -6.663 -13.123 1.00 94.56 82 GLU A O 1
ATOM 676 N N . VAL A 1 83 ? 1.306 -5.047 -14.124 1.00 95.69 83 VAL A N 1
ATOM 677 C CA . VAL A 1 83 ? 2.348 -5.062 -13.076 1.00 95.69 83 VAL A CA 1
ATOM 678 C C . VAL A 1 83 ? 1.825 -4.579 -11.723 1.00 95.69 83 VAL A C 1
ATOM 680 O O . VAL A 1 83 ? 2.173 -5.151 -10.690 1.00 95.69 83 VAL A O 1
ATOM 683 N N . LEU A 1 84 ? 0.931 -3.586 -11.708 1.00 97.00 84 LEU A N 1
ATOM 684 C CA . LEU A 1 84 ? 0.420 -3.008 -10.467 1.00 97.00 84 LEU A CA 1
ATOM 685 C C . LEU A 1 84 ? -0.434 -4.010 -9.691 1.00 97.00 84 LEU A C 1
ATOM 687 O O . LEU A 1 84 ? -0.254 -4.122 -8.483 1.00 97.00 84 LEU A O 1
ATOM 691 N N . LYS A 1 85 ? -1.290 -4.809 -10.350 1.00 95.06 85 LYS A N 1
ATOM 692 C CA . LYS A 1 85 ? -2.128 -5.812 -9.657 1.00 95.06 85 LYS A CA 1
ATOM 693 C C . LYS A 1 85 ? -1.342 -7.020 -9.125 1.00 95.06 85 LYS A C 1
ATOM 695 O O . LYS A 1 85 ? -1.885 -7.780 -8.327 1.00 95.06 85 LYS A O 1
ATOM 700 N N . HIS A 1 86 ? -0.101 -7.226 -9.575 1.00 95.31 86 HIS A N 1
ATOM 701 C CA . HIS A 1 86 ? 0.764 -8.344 -9.166 1.00 95.31 86 HIS A CA 1
ATOM 702 C C . HIS A 1 86 ? 1.813 -7.965 -8.113 1.00 95.31 86 HIS A C 1
ATOM 704 O O . HIS A 1 86 ? 2.707 -8.763 -7.833 1.00 95.31 86 HIS A O 1
ATOM 710 N N . HIS A 1 87 ? 1.669 -6.783 -7.512 1.00 96.88 87 HIS A N 1
ATOM 711 C CA . HIS A 1 87 ? 2.617 -6.187 -6.579 1.00 96.88 87 HIS A CA 1
ATOM 712 C C . HIS A 1 87 ? 3.988 -5.881 -7.213 1.00 96.88 87 HIS A C 1
ATOM 714 O O . HIS A 1 87 ? 4.580 -6.668 -7.953 1.00 96.88 87 HIS A O 1
ATOM 720 N N . ILE A 1 88 ? 4.521 -4.716 -6.862 1.00 97.44 88 ILE A N 1
ATOM 721 C CA . ILE A 1 88 ? 5.851 -4.254 -7.231 1.00 97.44 88 ILE A CA 1
ATOM 722 C C . ILE A 1 88 ? 6.680 -4.140 -5.953 1.00 97.44 88 ILE A C 1
ATOM 724 O O . ILE A 1 88 ? 6.270 -3.481 -5.001 1.00 97.44 88 ILE A O 1
ATOM 728 N N . LEU A 1 89 ? 7.865 -4.743 -5.943 1.00 97.38 89 LEU A N 1
ATOM 729 C CA . LEU A 1 89 ? 8.887 -4.520 -4.925 1.00 97.38 89 LEU A CA 1
ATOM 730 C C . LEU A 1 89 ? 9.938 -3.546 -5.461 1.00 97.38 89 LEU A C 1
ATOM 732 O O . LEU A 1 89 ? 10.504 -3.770 -6.534 1.00 97.38 89 LEU A O 1
ATOM 736 N N . ILE A 1 90 ? 10.260 -2.514 -4.684 1.00 97.25 90 ILE A N 1
ATOM 737 C CA . ILE A 1 90 ? 11.334 -1.559 -4.984 1.00 97.25 90 ILE A CA 1
ATOM 738 C C . ILE A 1 90 ? 12.355 -1.586 -3.836 1.00 97.25 90 ILE A C 1
ATOM 740 O O . ILE A 1 90 ? 12.245 -0.802 -2.888 1.00 97.25 90 ILE A O 1
ATOM 744 N N . PRO A 1 91 ? 13.346 -2.502 -3.878 1.00 96.19 91 PRO A N 1
ATOM 745 C CA . PRO A 1 91 ? 14.377 -2.587 -2.860 1.00 96.19 91 PRO A CA 1
ATOM 746 C C . PRO A 1 91 ? 15.576 -1.696 -3.213 1.00 96.19 91 PRO A C 1
ATOM 748 O O . PRO A 1 91 ? 16.167 -1.834 -4.290 1.00 96.19 91 PRO A O 1
ATOM 751 N N . ALA A 1 92 ? 15.995 -0.823 -2.295 1.00 94.94 92 ALA A N 1
ATOM 752 C CA . ALA A 1 92 ? 17.261 -0.095 -2.429 1.00 94.94 92 ALA A CA 1
ATOM 753 C C . ALA A 1 92 ? 17.814 0.443 -1.106 1.00 94.94 92 ALA A C 1
ATOM 755 O O . ALA A 1 92 ? 17.056 0.789 -0.198 1.00 94.94 92 ALA A O 1
ATOM 756 N N . ALA A 1 93 ? 19.125 0.682 -1.056 1.00 93.06 93 ALA A N 1
ATOM 757 C CA . ALA A 1 93 ? 19.751 1.443 0.027 1.00 93.06 93 ALA A CA 1
ATOM 758 C C . ALA A 1 93 ? 19.308 2.928 0.045 1.00 93.06 93 ALA A C 1
ATOM 760 O O . ALA A 1 93 ? 18.752 3.457 -0.929 1.00 93.06 93 ALA A O 1
ATOM 761 N N . THR A 1 94 ? 19.525 3.625 1.165 1.00 90.31 94 THR A N 1
ATOM 762 C CA . THR A 1 94 ? 19.322 5.083 1.283 1.00 90.31 94 THR A CA 1
ATOM 763 C C . THR A 1 94 ? 20.097 5.844 0.204 1.00 90.31 94 THR A C 1
ATOM 765 O O . THR A 1 94 ? 21.202 5.465 -0.176 1.00 90.31 94 THR A O 1
ATOM 768 N N . GLY A 1 95 ? 19.502 6.918 -0.325 1.00 90.25 95 GLY A N 1
ATOM 769 C CA . GLY A 1 95 ? 20.157 7.793 -1.306 1.00 90.25 95 GLY A CA 1
ATOM 770 C C . GLY A 1 95 ? 20.298 7.209 -2.716 1.00 90.25 95 GLY A C 1
ATOM 771 O O . GLY A 1 95 ? 20.927 7.822 -3.572 1.00 90.25 95 GLY A O 1
ATOM 772 N N . ARG A 1 96 ? 19.706 6.040 -2.999 1.00 94.12 96 ARG A N 1
ATOM 773 C CA . ARG A 1 96 ? 19.758 5.393 -4.325 1.00 94.12 96 ARG A CA 1
ATOM 774 C C . ARG A 1 96 ? 18.616 5.777 -5.270 1.00 94.12 96 ARG A C 1
ATOM 776 O O . ARG A 1 96 ? 18.541 5.233 -6.363 1.00 94.12 96 ARG A O 1
ATOM 783 N N . GLY A 1 97 ? 17.758 6.717 -4.865 1.00 92.94 97 GLY A N 1
ATOM 784 C CA . GLY A 1 97 ? 16.697 7.271 -5.713 1.00 92.94 97 GLY A CA 1
ATOM 785 C C . GLY A 1 97 ? 15.343 6.556 -5.638 1.00 92.94 97 GLY A C 1
ATOM 786 O O . GLY A 1 97 ? 14.578 6.670 -6.589 1.00 92.94 97 GLY A O 1
ATOM 787 N N . LYS A 1 98 ? 15.029 5.852 -4.536 1.00 93.62 98 LYS A N 1
ATOM 788 C CA . LYS A 1 98 ? 13.735 5.160 -4.335 1.00 93.62 98 LYS A CA 1
ATOM 789 C C . LYS A 1 98 ? 12.534 6.094 -4.508 1.00 93.62 98 LYS A C 1
ATOM 791 O O . LYS A 1 98 ? 11.774 5.912 -5.454 1.00 93.62 98 LYS A O 1
ATOM 796 N N . SER A 1 99 ? 12.418 7.124 -3.665 1.00 91.31 99 SER A N 1
ATOM 797 C CA . SER A 1 99 ? 11.295 8.070 -3.707 1.00 91.31 99 SER A CA 1
ATOM 798 C C . SER A 1 99 ? 11.212 8.791 -5.053 1.00 91.31 99 SER A C 1
ATOM 800 O O . SER A 1 99 ? 10.126 9.010 -5.578 1.00 91.31 99 SER A O 1
ATOM 802 N N . ASN A 1 100 ? 12.360 9.105 -5.672 1.00 93.75 100 ASN A N 1
ATOM 803 C CA . ASN A 1 100 ? 12.386 9.702 -7.008 1.00 93.75 100 ASN A CA 1
ATOM 804 C C . ASN A 1 100 ? 11.819 8.753 -8.072 1.00 93.75 100 ASN A C 1
ATOM 806 O O . ASN A 1 100 ? 10.988 9.178 -8.866 1.00 93.75 100 ASN A O 1
ATOM 810 N N . LEU A 1 101 ? 12.234 7.482 -8.082 1.00 95.50 101 LEU A N 1
ATOM 811 C CA . LEU A 1 101 ? 11.699 6.485 -9.009 1.00 95.50 101 LEU A CA 1
ATOM 812 C C . LEU A 1 101 ? 10.181 6.339 -8.838 1.00 95.50 101 LEU A C 1
ATOM 814 O O . LEU A 1 101 ? 9.441 6.387 -9.818 1.00 95.50 101 LEU A O 1
ATOM 818 N N . VAL A 1 102 ? 9.710 6.203 -7.598 1.00 96.12 102 VAL A N 1
ATOM 819 C CA . VAL A 1 102 ? 8.278 6.058 -7.305 1.00 96.12 102 VAL A CA 1
ATOM 820 C C . VAL A 1 102 ? 7.520 7.303 -7.755 1.00 96.12 102 VAL A C 1
ATOM 822 O O . VAL A 1 102 ? 6.516 7.186 -8.449 1.00 96.12 102 VAL A O 1
ATOM 825 N N . LYS A 1 103 ? 8.037 8.501 -7.461 1.00 95.81 103 LYS A N 1
ATOM 826 C CA . LYS A 1 103 ? 7.475 9.766 -7.944 1.00 95.81 103 LYS A CA 1
ATOM 827 C C . LYS A 1 103 ? 7.391 9.802 -9.468 1.00 95.81 103 LYS A C 1
ATOM 829 O O . LYS A 1 103 ? 6.356 10.197 -9.984 1.00 95.81 103 LYS A O 1
ATOM 834 N N . THR A 1 104 ? 8.423 9.359 -10.191 1.00 95.56 104 THR A N 1
ATOM 835 C CA . THR A 1 104 ? 8.383 9.313 -11.664 1.00 95.56 104 THR A CA 1
ATOM 836 C C . THR A 1 104 ? 7.362 8.311 -12.199 1.00 95.56 104 THR A C 1
ATOM 838 O O . THR A 1 104 ? 6.660 8.640 -13.145 1.00 95.56 104 THR A O 1
ATOM 841 N N . ILE A 1 105 ? 7.215 7.143 -11.561 1.00 96.75 105 ILE A N 1
ATOM 842 C CA . ILE A 1 105 ? 6.188 6.146 -11.911 1.00 96.75 105 ILE A CA 1
ATOM 843 C C . ILE A 1 105 ? 4.788 6.730 -11.695 1.00 96.75 105 ILE A C 1
ATOM 845 O O . ILE A 1 105 ? 3.928 6.637 -12.564 1.00 96.75 105 ILE A O 1
ATOM 849 N N . LEU A 1 106 ? 4.553 7.359 -10.542 1.00 97.56 106 LEU A N 1
ATOM 850 C CA . LEU A 1 106 ? 3.263 7.964 -10.212 1.00 97.56 106 LEU A CA 1
ATOM 851 C C . LEU A 1 106 ? 2.945 9.178 -11.094 1.00 97.56 106 LEU A C 1
ATOM 853 O O . LEU A 1 106 ? 1.780 9.399 -11.407 1.00 97.56 106 LEU A O 1
ATOM 857 N N . TYR A 1 107 ? 3.964 9.945 -11.491 1.00 96.88 107 TYR A N 1
ATOM 858 C CA . TYR A 1 107 ? 3.825 11.087 -12.393 1.00 96.88 107 TYR A CA 1
ATOM 859 C C . TYR A 1 107 ? 3.452 10.630 -13.807 1.00 96.88 107 TYR A C 1
ATOM 861 O O . TYR A 1 107 ? 2.509 11.170 -14.369 1.00 96.88 107 TYR A O 1
ATOM 869 N N . ASP A 1 108 ? 4.131 9.607 -14.344 1.00 96.19 108 ASP A N 1
ATOM 870 C CA . ASP A 1 108 ? 3.827 9.001 -15.654 1.00 96.19 108 ASP A CA 1
ATOM 871 C C . ASP A 1 108 ? 2.419 8.394 -15.695 1.00 96.19 108 ASP A C 1
ATOM 873 O O . ASP A 1 108 ? 1.730 8.461 -16.705 1.00 96.19 108 ASP A O 1
ATOM 877 N N . LEU A 1 109 ? 1.964 7.836 -14.571 1.00 96.88 109 LEU A N 1
ATOM 878 C CA . LEU A 1 109 ? 0.638 7.240 -14.465 1.00 96.88 109 LEU A CA 1
ATOM 879 C C . LEU A 1 109 ? -0.452 8.225 -14.048 1.00 96.88 109 LEU A C 1
ATOM 881 O O . LEU A 1 109 ? -1.590 7.782 -13.913 1.00 96.88 109 LEU A O 1
ATOM 885 N N . LEU A 1 110 ? -0.165 9.500 -13.765 1.00 97.50 110 LEU A N 1
ATOM 886 C CA . LEU A 1 110 ? -1.100 10.349 -13.019 1.00 97.50 110 LEU A CA 1
ATOM 887 C C . LEU A 1 110 ? -2.480 10.426 -13.685 1.00 97.50 110 LEU A C 1
ATOM 889 O O . LEU A 1 110 ? -3.481 10.213 -13.003 1.00 97.50 110 LEU A O 1
ATOM 893 N N . ASP A 1 111 ? -2.515 10.652 -14.997 1.00 95.12 111 ASP A N 1
ATOM 894 C CA . ASP A 1 111 ? -3.718 10.777 -15.830 1.00 95.12 111 ASP A CA 1
ATOM 895 C C . ASP A 1 111 ? -4.226 9.444 -16.407 1.00 95.12 111 ASP A C 1
ATOM 897 O O . ASP A 1 111 ? -5.133 9.409 -17.239 1.00 95.12 111 ASP A O 1
ATOM 901 N N . ASN A 1 112 ? -3.673 8.326 -15.935 1.00 95.44 112 ASN A N 1
ATOM 902 C CA . ASN A 1 112 ? -4.108 6.993 -16.313 1.00 95.44 112 ASN A CA 1
ATOM 903 C C . ASN A 1 112 ? -5.322 6.542 -15.487 1.00 95.44 112 ASN A C 1
ATOM 905 O O . ASN A 1 112 ? -5.178 6.083 -14.349 1.00 95.44 112 ASN A O 1
ATOM 909 N N . ASP A 1 113 ? -6.507 6.620 -16.095 1.00 95.38 113 ASP A N 1
ATOM 910 C CA . ASP A 1 113 ? -7.795 6.258 -15.489 1.00 95.38 113 ASP A CA 1
ATOM 911 C C . ASP A 1 113 ? -7.965 4.749 -15.230 1.00 95.38 113 ASP A C 1
ATOM 913 O O . ASP A 1 113 ? -8.871 4.342 -14.508 1.00 95.38 113 ASP A O 1
ATOM 917 N N . LYS A 1 114 ? -7.097 3.890 -15.782 1.00 97.12 114 LYS A N 1
ATOM 918 C CA . LYS A 1 114 ? -7.121 2.435 -15.539 1.00 97.12 114 LYS A CA 1
ATOM 919 C C . LYS A 1 114 ? -6.413 2.039 -14.257 1.00 97.12 114 LYS A C 1
ATOM 921 O O . LYS A 1 114 ? -6.436 0.862 -13.889 1.00 97.12 114 LYS A O 1
ATOM 926 N N . CYS A 1 115 ? -5.786 2.988 -13.569 1.00 97.00 115 CYS A N 1
ATOM 927 C CA . CYS A 1 115 ? -5.042 2.739 -12.348 1.00 97.00 115 CYS A CA 1
ATOM 928 C C . CYS A 1 115 ? -5.403 3.788 -11.294 1.00 97.00 115 CYS A C 1
ATOM 930 O O . CYS A 1 115 ? -5.030 4.948 -11.434 1.00 97.00 115 CYS A O 1
ATOM 932 N N . GLY A 1 116 ? -6.068 3.377 -10.214 1.00 98.25 116 GLY A N 1
ATOM 933 C CA . GLY A 1 116 ? -6.193 4.177 -8.997 1.00 98.25 116 GLY A CA 1
ATOM 934 C C . GLY A 1 116 ? -4.940 4.023 -8.134 1.00 98.25 116 GLY A C 1
ATOM 935 O O . GLY A 1 116 ? -4.432 2.914 -7.965 1.00 98.25 116 GLY A O 1
ATOM 936 N N . LYS A 1 117 ? -4.406 5.121 -7.598 1.00 98.50 117 LYS A N 1
ATOM 937 C CA . LYS A 1 117 ? -3.128 5.125 -6.864 1.00 98.50 117 LYS A CA 1
ATOM 938 C C . LYS A 1 117 ? -3.365 5.708 -5.483 1.00 98.50 117 LYS A C 1
ATOM 940 O O . LYS A 1 117 ? -3.759 6.861 -5.387 1.00 98.50 117 LYS A O 1
ATOM 945 N N . LEU A 1 118 ? -3.126 4.932 -4.433 1.00 98.69 118 LEU A N 1
ATOM 946 C CA . LEU A 1 118 ? -3.213 5.386 -3.047 1.00 98.69 118 LEU A CA 1
ATOM 947 C C . LEU A 1 118 ? -1.806 5.505 -2.467 1.00 98.69 118 LEU A C 1
ATOM 949 O O . LEU A 1 118 ? -1.076 4.516 -2.442 1.00 98.69 118 LEU A O 1
ATOM 953 N N . ILE A 1 119 ? -1.440 6.693 -1.997 1.00 98.06 119 ILE A N 1
ATOM 954 C CA . ILE A 1 119 ? -0.128 6.975 -1.418 1.00 98.06 119 ILE A CA 1
ATOM 955 C C . ILE A 1 119 ? -0.309 7.404 0.031 1.00 98.06 119 ILE A C 1
ATOM 957 O O . ILE A 1 119 ? -1.028 8.362 0.299 1.00 98.06 119 ILE A O 1
ATOM 961 N N . PHE A 1 120 ? 0.374 6.722 0.947 1.00 95.50 120 PHE A N 1
ATOM 962 C CA . PHE A 1 120 ? 0.599 7.211 2.305 1.00 95.50 120 PHE A CA 1
ATOM 963 C C . PHE A 1 120 ? 1.960 7.903 2.327 1.00 95.50 120 PHE A C 1
ATOM 965 O O . PHE A 1 120 ? 2.964 7.272 1.999 1.00 95.50 120 PHE A O 1
ATOM 972 N N . ASP A 1 121 ? 1.979 9.202 2.625 1.00 93.88 121 ASP A N 1
ATOM 973 C CA . ASP A 1 121 ? 3.163 10.054 2.485 1.00 93.88 121 ASP A CA 1
ATOM 974 C C . ASP A 1 121 ? 3.690 10.530 3.854 1.00 93.88 121 ASP A C 1
ATOM 976 O O . ASP A 1 121 ? 3.411 11.661 4.267 1.00 93.88 121 ASP A O 1
ATOM 980 N N . PRO A 1 122 ? 4.464 9.694 4.578 1.00 90.56 122 PRO A N 1
ATOM 981 C CA . PRO A 1 122 ? 4.978 10.036 5.907 1.00 90.56 122 PRO A CA 1
ATOM 982 C C . PRO A 1 122 ? 6.070 11.111 5.873 1.00 90.56 122 PRO A C 1
ATOM 984 O O . PRO A 1 122 ? 6.436 11.666 6.909 1.00 90.56 122 PRO A O 1
ATOM 987 N N . HIS A 1 123 ? 6.627 11.407 4.699 1.00 89.06 123 HIS A N 1
ATOM 988 C CA . HIS A 1 123 ? 7.737 12.348 4.543 1.00 89.06 123 HIS A CA 1
ATOM 989 C C . HIS A 1 123 ? 7.363 13.587 3.721 1.00 89.06 123 HIS A C 1
ATOM 991 O O . HIS A 1 123 ? 8.191 14.483 3.563 1.00 89.06 123 HIS A O 1
ATOM 997 N N . ASN A 1 124 ? 6.111 13.671 3.256 1.00 89.38 124 ASN A N 1
ATOM 998 C CA . ASN A 1 124 ? 5.613 14.722 2.370 1.00 89.38 124 ASN A CA 1
ATOM 999 C C . ASN A 1 124 ? 6.497 14.905 1.117 1.00 89.38 124 ASN A C 1
ATOM 1001 O O . ASN A 1 124 ? 6.832 16.023 0.713 1.00 89.38 124 ASN A O 1
ATOM 1005 N N . GLU A 1 125 ? 6.931 13.790 0.521 1.00 90.44 125 GLU A N 1
ATOM 1006 C CA . GLU A 1 125 ? 7.829 13.777 -0.639 1.00 90.44 125 GLU A CA 1
ATOM 1007 C C . GLU A 1 125 ? 7.072 13.725 -1.974 1.00 90.44 125 GLU A C 1
ATOM 1009 O O . GLU A 1 125 ? 7.638 14.097 -3.011 1.00 90.44 125 GLU A O 1
ATOM 1014 N N . TYR A 1 126 ? 5.812 13.276 -1.982 1.00 95.44 126 TYR A N 1
ATOM 1015 C CA . TYR A 1 126 ? 5.069 12.954 -3.201 1.00 95.44 126 TYR A CA 1
ATOM 1016 C C . TYR A 1 126 ? 4.220 14.113 -3.721 1.00 95.44 126 TYR A C 1
ATOM 1018 O O . TYR A 1 126 ? 4.204 14.346 -4.932 1.00 95.44 126 TYR A O 1
ATOM 1026 N N . TYR A 1 127 ? 3.550 14.871 -2.846 1.00 94.88 127 TYR A N 1
ATOM 1027 C CA . TYR A 1 127 ? 2.678 15.971 -3.281 1.00 94.88 127 TYR A CA 1
ATOM 1028 C C . TYR A 1 127 ? 3.462 17.089 -3.983 1.00 94.88 127 TYR A C 1
ATOM 1030 O O . TYR A 1 127 ? 3.078 17.539 -5.064 1.00 94.88 127 TYR A O 1
ATOM 1038 N N . GLY A 1 128 ? 4.610 17.465 -3.417 1.00 89.81 128 GLY A N 1
ATOM 1039 C CA . GLY A 1 128 ? 5.462 18.554 -3.890 1.00 89.81 128 GLY A CA 1
ATOM 1040 C C . GLY A 1 128 ? 5.391 19.780 -2.983 1.00 89.81 128 GLY A C 1
ATOM 1041 O O . GLY A 1 128 ? 4.363 20.086 -2.378 1.00 89.81 128 GLY A O 1
ATOM 1042 N N . CYS A 1 129 ? 6.498 20.509 -2.900 1.00 83.31 129 CYS A N 1
ATOM 1043 C CA . CYS A 1 129 ? 6.642 21.709 -2.083 1.00 83.31 129 CYS A CA 1
ATOM 1044 C C . CYS A 1 129 ? 7.293 22.837 -2.897 1.00 83.31 129 CYS A C 1
ATOM 1046 O O . CYS A 1 129 ? 7.499 22.717 -4.103 1.00 83.31 129 CYS A O 1
ATOM 1048 N N . ILE A 1 130 ? 7.563 23.984 -2.270 1.00 80.19 130 ILE A N 1
ATOM 1049 C CA . ILE A 1 130 ? 8.145 25.144 -2.971 1.00 80.19 130 ILE A CA 1
ATOM 1050 C C . ILE A 1 130 ? 9.529 24.807 -3.552 1.00 80.19 130 ILE A C 1
ATOM 1052 O O . ILE A 1 130 ? 9.889 25.297 -4.618 1.00 80.19 130 ILE A O 1
A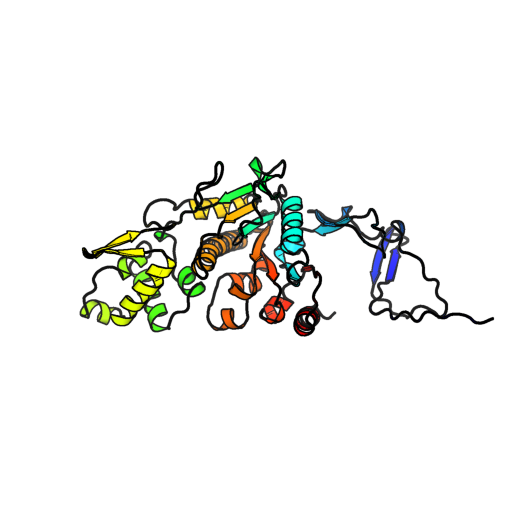TOM 1056 N N . THR A 1 131 ? 10.301 23.961 -2.868 1.00 83.75 131 THR A N 1
ATOM 1057 C CA . THR A 1 131 ? 11.689 23.641 -3.231 1.00 83.75 131 THR A CA 1
ATOM 1058 C C . THR A 1 131 ? 11.833 22.360 -4.049 1.00 83.75 131 THR A C 1
ATOM 1060 O O . THR A 1 131 ? 12.890 22.133 -4.635 1.00 83.75 131 THR A O 1
ATOM 1063 N N . GLN A 1 132 ? 10.798 21.520 -4.110 1.00 86.94 132 GLN A N 1
ATOM 1064 C CA . GLN A 1 132 ? 10.837 20.243 -4.816 1.00 86.94 132 GLN A CA 1
ATOM 1065 C C . GLN A 1 132 ? 9.542 19.989 -5.573 1.00 86.94 132 GLN A C 1
ATOM 1067 O O . GLN A 1 132 ? 8.453 20.026 -4.997 1.00 86.94 132 GLN A O 1
ATOM 1072 N N . LYS A 1 133 ? 9.682 19.641 -6.855 1.00 91.81 133 LYS A N 1
ATOM 1073 C CA . LYS A 1 133 ? 8.549 19.216 -7.676 1.00 91.81 133 LYS A CA 1
ATOM 1074 C C . LYS A 1 133 ? 7.953 17.907 -7.157 1.00 91.81 133 LYS A C 1
ATOM 1076 O O . LYS A 1 133 ? 8.673 16.999 -6.719 1.00 91.81 133 LYS A O 1
ATOM 1081 N N . GLY A 1 134 ? 6.638 17.807 -7.252 1.00 95.31 134 GLY A N 1
ATOM 1082 C CA . GLY A 1 134 ? 5.865 16.618 -6.925 1.00 95.31 134 GLY A CA 1
ATOM 1083 C C . GLY A 1 134 ? 4.720 16.402 -7.902 1.00 95.31 134 GLY A C 1
ATOM 1084 O O . GLY A 1 134 ? 4.686 16.963 -8.998 1.00 95.31 134 GLY A O 1
ATOM 1085 N N . LEU A 1 135 ? 3.775 15.560 -7.499 1.00 97.06 135 LEU A N 1
ATOM 1086 C CA . LEU A 1 135 ? 2.632 15.190 -8.325 1.00 97.06 135 LEU A CA 1
ATOM 1087 C C . LEU A 1 135 ? 1.677 16.358 -8.567 1.00 97.06 135 LEU A C 1
ATOM 1089 O O . LEU A 1 135 ? 0.966 16.331 -9.563 1.00 97.06 135 LEU A O 1
ATOM 1093 N N . ARG A 1 136 ? 1.676 17.400 -7.725 1.00 95.69 136 ARG A N 1
ATOM 1094 C CA . ARG A 1 136 ? 0.878 18.621 -7.942 1.00 95.69 136 ARG A CA 1
ATOM 1095 C C . ARG A 1 136 ? 1.325 19.447 -9.153 1.00 95.69 136 ARG A C 1
ATOM 1097 O O . ARG A 1 136 ? 0.559 20.267 -9.641 1.00 95.69 136 ARG A O 1
ATOM 1104 N N . ASP A 1 137 ? 2.561 19.246 -9.613 1.00 95.50 137 ASP A N 1
ATOM 1105 C CA . ASP A 1 137 ? 3.161 19.983 -10.731 1.00 95.50 137 ASP A CA 1
ATOM 1106 C C . ASP A 1 137 ? 2.891 19.306 -12.090 1.00 95.50 137 ASP A C 1
ATOM 1108 O O . ASP A 1 137 ? 3.466 19.689 -13.113 1.00 95.50 137 ASP A O 1
ATOM 1112 N N . HIS A 1 138 ? 2.064 18.259 -12.123 1.00 97.06 138 HIS A N 1
ATOM 1113 C CA . HIS A 1 138 ? 1.631 17.633 -13.365 1.00 97.06 138 HIS A CA 1
ATOM 1114 C C . HIS A 1 138 ? 0.524 18.473 -14.028 1.00 97.06 138 HIS A C 1
ATOM 1116 O O . HIS A 1 138 ? -0.390 18.941 -13.348 1.00 97.06 138 HIS A O 1
ATOM 1122 N N . PRO A 1 139 ? 0.514 18.637 -15.364 1.00 97.06 139 PRO A N 1
ATOM 1123 C CA . PRO A 1 139 ? -0.522 19.424 -16.047 1.00 97.06 139 PRO A CA 1
ATOM 1124 C C . PRO A 1 139 ? -1.960 18.947 -15.780 1.00 97.06 139 PRO A C 1
ATOM 1126 O O . PRO A 1 139 ? -2.906 19.727 -15.839 1.00 97.06 139 PRO A O 1
ATOM 1129 N N . LYS A 1 140 ? -2.119 17.652 -15.487 1.00 97.75 140 LYS A N 1
ATOM 1130 C CA . LYS A 1 140 ? -3.398 16.983 -15.196 1.00 97.75 140 LYS A CA 1
ATOM 1131 C C . LYS A 1 140 ? -3.738 16.837 -13.707 1.00 97.75 140 LYS A C 1
ATOM 1133 O O . LYS A 1 140 ? -4.773 16.256 -13.387 1.00 97.75 140 LYS A O 1
ATOM 1138 N N . SER A 1 141 ? -2.924 17.370 -12.790 1.00 97.00 141 SER A N 1
ATOM 1139 C CA . SER A 1 141 ? -3.194 17.266 -11.346 1.00 97.00 141 SER A CA 1
ATOM 1140 C C . SER A 1 141 ? -4.575 17.776 -10.926 1.00 97.00 141 SER A C 1
ATOM 1142 O O . SER A 1 141 ? -5.207 17.078 -10.144 1.00 97.00 141 SER A O 1
ATOM 1144 N N . PRO A 1 142 ? -5.111 18.900 -11.451 1.00 96.12 142 PRO A N 1
ATOM 1145 C CA . PRO A 1 142 ? -6.434 19.379 -11.035 1.00 96.12 142 PRO A CA 1
ATOM 1146 C C . PRO A 1 142 ? -7.587 18.394 -11.290 1.00 96.12 142 PRO A C 1
ATOM 1148 O O . PRO A 1 142 ? -8.638 18.506 -10.668 1.00 96.12 142 PRO A O 1
ATOM 1151 N N . GLU A 1 143 ? -7.410 17.450 -12.218 1.00 97.06 143 GLU A N 1
ATOM 1152 C CA . GLU A 1 143 ? -8.422 16.462 -12.608 1.00 97.06 143 GLU A CA 1
ATOM 1153 C C . GLU A 1 143 ? -8.195 15.107 -11.911 1.00 97.06 143 GLU A C 1
ATOM 1155 O O . GLU A 1 143 ? -9.151 14.465 -11.463 1.00 97.06 143 GLU A O 1
ATOM 1160 N N . PHE A 1 144 ? -6.930 14.695 -11.770 1.00 98.00 144 PHE A N 1
ATOM 1161 C CA . PHE A 1 144 ? -6.556 13.338 -11.357 1.00 98.00 144 PHE A CA 1
ATOM 1162 C C . PHE A 1 144 ? -5.875 13.223 -9.991 1.00 98.00 144 PHE A C 1
ATOM 1164 O O . PHE A 1 144 ? -5.682 12.100 -9.527 1.00 98.00 144 PHE A O 1
ATOM 1171 N N . LEU A 1 145 ? -5.486 14.328 -9.350 1.00 98.19 145 LEU A N 1
ATOM 1172 C CA . LEU A 1 145 ? -4.809 14.311 -8.054 1.00 98.19 145 LEU A CA 1
ATOM 1173 C C . LEU A 1 145 ? -5.726 14.835 -6.949 1.00 98.19 145 LEU A C 1
ATOM 1175 O O . LEU A 1 145 ? -6.194 15.967 -7.006 1.00 98.19 145 LEU A O 1
ATOM 1179 N N . GLU A 1 146 ? -5.896 14.038 -5.901 1.00 97.88 146 GLU A N 1
ATOM 1180 C CA . GLU A 1 146 ? -6.543 14.452 -4.659 1.00 97.88 146 GLU A CA 1
ATOM 1181 C C . GLU A 1 146 ? -5.549 14.334 -3.507 1.00 97.88 146 GLU A C 1
ATOM 1183 O O . GLU A 1 146 ? -4.882 13.312 -3.333 1.00 97.88 146 GLU A O 1
ATOM 1188 N N . TYR A 1 147 ? -5.429 15.404 -2.726 1.00 97.44 147 TYR A N 1
ATOM 1189 C CA . TYR A 1 147 ? -4.491 15.491 -1.615 1.00 97.44 147 TYR A CA 1
ATOM 1190 C C . TYR A 1 147 ? -5.257 15.725 -0.322 1.00 97.44 147 TYR A C 1
ATOM 1192 O O . TYR A 1 147 ? -5.962 16.724 -0.203 1.00 97.44 147 TYR A O 1
ATOM 1200 N N . TYR A 1 148 ? -5.121 14.804 0.628 1.00 96.62 148 TYR A N 1
ATOM 1201 C CA . TYR A 1 148 ? -5.728 14.891 1.951 1.00 96.62 148 TYR A CA 1
ATOM 1202 C C . TYR A 1 148 ? -4.646 15.179 2.984 1.00 96.62 148 TYR A C 1
ATOM 1204 O O . TYR A 1 148 ? -3.666 14.443 3.065 1.00 96.62 148 TYR A O 1
ATOM 1212 N N . THR A 1 149 ? -4.816 16.230 3.784 1.00 94.50 149 THR A N 1
ATOM 1213 C CA . THR A 1 149 ? -3.817 16.653 4.778 1.00 94.50 149 THR A CA 1
ATOM 1214 C C . THR A 1 149 ? -4.466 17.240 6.023 1.00 94.50 149 THR A C 1
ATOM 1216 O O . THR A 1 149 ? -5.605 17.700 5.996 1.00 94.50 149 THR A O 1
ATOM 1219 N N . ILE A 1 150 ? -3.710 17.254 7.120 1.00 90.81 150 ILE A N 1
ATOM 1220 C CA . ILE A 1 150 ? -4.079 17.935 8.366 1.00 90.81 150 ILE A CA 1
ATOM 1221 C C . ILE A 1 150 ? -3.473 19.345 8.464 1.00 90.81 150 ILE A C 1
ATOM 1223 O O . ILE A 1 150 ? -3.789 20.098 9.379 1.00 90.81 150 ILE A O 1
ATOM 1227 N N . ARG A 1 151 ? -2.586 19.724 7.530 1.00 86.94 151 ARG A N 1
ATOM 1228 C CA . ARG A 1 151 ? -1.804 20.974 7.581 1.00 86.94 151 ARG A CA 1
ATOM 1229 C C . ARG A 1 151 ? -2.579 22.219 7.131 1.00 86.94 151 ARG A C 1
ATOM 1231 O O . ARG A 1 151 ? -2.015 23.307 7.168 1.00 86.94 151 ARG A O 1
ATOM 1238 N N . GLY A 1 152 ? -3.820 22.073 6.658 1.00 79.88 152 GLY A N 1
ATOM 1239 C CA . GLY A 1 152 ? -4.600 23.182 6.094 1.00 79.88 152 GLY A CA 1
ATOM 1240 C C . GLY A 1 152 ? -3.958 23.762 4.827 1.00 79.88 152 GLY A C 1
ATOM 1241 O O . GLY A 1 152 ? -3.646 24.948 4.760 1.00 79.88 152 GLY A O 1
ATOM 1242 N N . THR A 1 153 ? -3.695 22.916 3.825 1.00 84.75 153 THR A N 1
ATOM 1243 C CA . THR A 1 153 ? -3.082 23.346 2.554 1.00 84.75 153 THR A CA 1
ATOM 1244 C C . THR A 1 153 ? -4.154 23.829 1.574 1.00 84.75 153 THR A C 1
ATOM 1246 O O . THR A 1 153 ? -5.145 23.140 1.356 1.00 84.75 153 THR A O 1
ATOM 1249 N N . SER A 1 154 ? -3.956 24.992 0.942 1.00 84.31 154 SER A N 1
ATOM 1250 C CA . SER A 1 154 ? -4.908 25.522 -0.050 1.00 84.31 154 SER A CA 1
ATOM 1251 C C . SER A 1 154 ? -5.122 24.545 -1.213 1.00 84.31 154 SER A C 1
ATOM 1253 O O . SER A 1 154 ? -4.155 24.027 -1.776 1.00 84.31 154 SER A O 1
ATOM 1255 N N . GLY A 1 155 ? -6.387 24.295 -1.561 1.00 84.19 155 GLY A N 1
ATOM 1256 C CA . GLY A 1 155 ? -6.783 23.334 -2.597 1.00 84.19 155 GLY A CA 1
ATOM 1257 C C . GLY A 1 155 ? -6.701 21.861 -2.177 1.00 84.19 155 GLY A C 1
ATOM 1258 O O . GLY A 1 155 ? -7.023 20.998 -2.987 1.00 84.19 155 GLY A O 1
ATOM 1259 N N . ALA A 1 156 ? -6.290 21.568 -0.939 1.00 92.88 156 ALA A N 1
ATOM 1260 C CA . ALA A 1 156 ? -6.293 20.221 -0.382 1.00 92.88 156 ALA A CA 1
ATOM 1261 C C . ALA A 1 156 ? -7.607 19.916 0.352 1.00 92.88 156 ALA A C 1
ATOM 1263 O O . ALA A 1 156 ? -8.324 20.819 0.785 1.00 92.88 156 ALA A O 1
ATOM 1264 N N . HIS A 1 157 ? -7.895 18.631 0.519 1.00 94.25 157 HIS A N 1
ATOM 1265 C CA . HIS A 1 157 ? -8.980 18.142 1.355 1.00 94.25 157 HIS A CA 1
ATOM 1266 C C . HIS A 1 157 ? -8.514 17.984 2.805 1.00 94.25 157 HIS A C 1
ATOM 1268 O O . HIS A 1 157 ? -7.394 17.538 3.068 1.00 94.25 157 HIS A O 1
ATOM 1274 N N . ASP A 1 158 ? -9.400 18.290 3.750 1.00 91.56 158 ASP A N 1
ATOM 1275 C CA . ASP A 1 158 ? -9.153 18.007 5.161 1.00 91.56 158 ASP A CA 1
ATOM 1276 C C . ASP A 1 158 ? -9.156 16.494 5.402 1.00 91.56 158 ASP A C 1
ATOM 1278 O O . ASP A 1 158 ? -10.108 15.784 5.057 1.00 91.56 158 ASP A O 1
ATOM 1282 N N . LEU A 1 159 ? -8.094 15.990 6.028 1.00 92.44 159 LEU A N 1
ATOM 1283 C CA . LEU A 1 159 ? -8.026 14.599 6.460 1.00 92.44 159 LEU A CA 1
ATOM 1284 C C . LEU A 1 159 ? -8.737 14.443 7.810 1.00 92.44 159 LEU A C 1
ATOM 1286 O O . LEU A 1 159 ? -8.155 14.720 8.856 1.00 92.44 159 LEU A O 1
ATOM 1290 N N . LYS A 1 160 ? -10.000 14.000 7.782 1.00 92.00 160 LYS A N 1
ATOM 1291 C CA . LYS A 1 160 ? -10.805 13.704 8.980 1.00 92.00 160 LYS A CA 1
ATOM 1292 C C . LYS A 1 160 ? -11.636 12.436 8.821 1.00 92.00 160 LYS A C 1
ATOM 1294 O O . LYS A 1 160 ? -12.163 12.171 7.741 1.00 92.00 160 LYS A O 1
ATOM 1299 N N . PHE A 1 161 ? -11.798 11.683 9.905 1.00 91.88 161 PHE A N 1
ATOM 1300 C CA . PHE A 1 161 ? -12.476 10.390 9.930 1.00 91.88 161 PHE A CA 1
ATOM 1301 C C . PHE A 1 161 ? -13.598 10.347 10.956 1.00 91.88 161 PHE A C 1
ATOM 1303 O O . PHE A 1 161 ? -13.430 10.739 12.111 1.00 91.88 161 PHE A O 1
ATOM 1310 N N . ASN A 1 162 ? -14.723 9.768 10.541 1.00 91.75 162 ASN A N 1
ATOM 1311 C CA . ASN A 1 162 ? -15.792 9.437 11.465 1.00 91.75 162 ASN A CA 1
ATOM 1312 C C . ASN A 1 162 ? -15.466 8.153 12.248 1.00 91.75 162 ASN A C 1
ATOM 1314 O O . ASN A 1 162 ? -15.265 7.088 11.654 1.00 91.75 162 ASN A O 1
ATOM 1318 N N . MET A 1 163 ? -15.473 8.227 13.577 1.00 92.19 163 MET A N 1
ATOM 1319 C CA . MET A 1 163 ? -15.172 7.098 14.458 1.00 92.19 163 MET A CA 1
ATOM 1320 C C . MET A 1 163 ? -16.202 5.971 14.387 1.00 92.19 163 MET A C 1
ATOM 1322 O O . MET A 1 163 ? -15.854 4.813 14.604 1.00 92.19 163 MET A O 1
ATOM 1326 N N . ASN A 1 164 ? -17.439 6.263 13.991 1.00 89.94 164 ASN A N 1
ATOM 1327 C CA . ASN A 1 164 ? -18.498 5.262 13.864 1.00 89.94 164 ASN A CA 1
ATOM 1328 C C . ASN A 1 164 ? -18.264 4.311 12.679 1.00 89.94 164 ASN A C 1
ATOM 1330 O O . ASN A 1 164 ? -18.944 3.290 12.550 1.00 89.94 164 ASN A O 1
ATOM 1334 N N . LEU A 1 165 ? -17.313 4.636 11.794 1.00 89.50 165 LEU A N 1
ATOM 1335 C CA . LEU A 1 165 ? -16.855 3.762 10.712 1.00 89.50 165 LEU A CA 1
ATOM 1336 C C . LEU A 1 165 ? -15.688 2.859 11.139 1.00 89.50 165 LEU A C 1
ATOM 1338 O O . LEU A 1 165 ? -15.308 1.943 10.399 1.00 89.50 165 LEU A O 1
ATOM 1342 N N . ILE A 1 166 ? -15.123 3.082 12.330 1.00 94.38 166 ILE A N 1
ATOM 1343 C CA . ILE A 1 166 ? -14.055 2.250 12.873 1.00 94.38 166 ILE A CA 1
ATOM 1344 C C . ILE A 1 166 ? -14.650 0.917 13.318 1.00 94.38 166 ILE A C 1
ATOM 1346 O O . ILE A 1 166 ? -15.582 0.849 14.119 1.00 94.38 166 ILE A O 1
ATOM 1350 N N . ASN A 1 167 ? -14.066 -0.170 12.824 1.00 95.12 167 ASN A N 1
ATOM 1351 C CA . ASN A 1 167 ? -14.404 -1.518 13.246 1.00 95.12 167 ASN A CA 1
ATOM 1352 C C . ASN A 1 167 ? -13.243 -2.139 14.057 1.00 95.12 167 ASN A C 1
ATOM 1354 O O . ASN A 1 167 ? -12.121 -1.622 14.030 1.00 95.12 167 ASN A O 1
ATOM 1358 N N . PRO A 1 168 ? -13.478 -3.268 14.750 1.00 96.44 168 PRO A N 1
ATOM 1359 C CA . PRO A 1 168 ? -12.455 -3.941 15.546 1.00 96.44 168 PRO A CA 1
ATOM 1360 C C . PRO A 1 168 ? -11.177 -4.303 14.786 1.00 96.44 168 PRO A C 1
ATOM 1362 O O . PRO A 1 168 ? -10.092 -4.204 15.353 1.00 96.44 168 PRO A O 1
ATOM 1365 N N . ALA A 1 169 ? -11.285 -4.706 13.516 1.00 95.00 169 ALA A N 1
ATOM 1366 C CA . ALA A 1 169 ? -10.140 -5.123 12.712 1.00 95.00 169 ALA A CA 1
ATOM 1367 C C . ALA A 1 169 ? -9.173 -3.962 12.447 1.00 95.00 169 ALA A C 1
ATOM 1369 O O . ALA A 1 169 ? -7.966 -4.189 12.433 1.00 95.00 169 ALA A O 1
ATOM 1370 N N . HIS A 1 170 ? -9.668 -2.724 12.336 1.00 95.81 170 HIS A N 1
ATOM 1371 C CA . HIS A 1 170 ? -8.804 -1.551 12.188 1.00 95.81 170 HIS A CA 1
ATOM 1372 C C . HIS A 1 170 ? -7.883 -1.385 13.409 1.00 95.81 170 HIS A C 1
ATOM 1374 O O . HIS A 1 170 ? -6.671 -1.243 13.259 1.00 95.81 170 HIS A O 1
ATOM 1380 N N . VAL A 1 171 ? -8.437 -1.465 14.626 1.00 96.19 171 VAL A N 1
ATOM 1381 C CA . VAL A 1 171 ? -7.667 -1.319 15.875 1.00 96.19 171 VAL A CA 1
ATOM 1382 C C . VAL A 1 171 ? -6.749 -2.523 16.091 1.00 96.19 171 VAL A C 1
ATOM 1384 O O . VAL A 1 171 ? -5.550 -2.363 16.311 1.00 96.19 171 VAL A O 1
ATOM 1387 N N . MET A 1 172 ? -7.290 -3.740 15.977 1.00 95.31 172 MET A N 1
ATOM 1388 C CA . MET A 1 172 ? -6.527 -4.981 16.160 1.00 95.31 172 MET A CA 1
ATOM 1389 C C . MET A 1 172 ? -5.408 -5.155 15.129 1.00 95.31 172 MET A C 1
ATOM 1391 O O . MET A 1 172 ? -4.414 -5.806 15.432 1.00 95.31 172 MET A O 1
ATOM 1395 N N . GLY A 1 173 ? -5.575 -4.590 13.932 1.00 93.62 173 GLY A N 1
ATOM 1396 C CA . GLY A 1 173 ? -4.599 -4.609 12.847 1.00 93.62 173 GLY A CA 1
ATOM 1397 C C . GLY A 1 173 ? -3.506 -3.542 12.957 1.00 93.62 173 GLY A C 1
ATOM 1398 O O . GLY A 1 173 ? -2.601 -3.536 12.128 1.00 93.62 173 GLY A O 1
ATOM 1399 N N . SER A 1 174 ? -3.575 -2.651 13.951 1.00 93.75 174 SER A N 1
ATOM 1400 C CA . SER A 1 174 ? -2.697 -1.471 14.025 1.00 93.75 174 SER A CA 1
ATOM 1401 C C . SER A 1 174 ? -1.919 -1.363 15.331 1.00 93.75 174 SER A C 1
ATOM 1403 O O . SER A 1 174 ? -0.829 -0.794 15.353 1.00 93.75 174 SER A O 1
ATOM 1405 N N . ILE A 1 175 ? -2.437 -1.934 16.422 1.00 94.06 175 ILE A N 1
ATOM 1406 C CA . ILE A 1 175 ? -1.769 -1.944 17.726 1.00 94.06 175 ILE A CA 1
ATOM 1407 C C . ILE A 1 175 ? -1.756 -3.340 18.347 1.00 94.06 175 ILE A C 1
ATOM 1409 O O . ILE A 1 175 ? -2.672 -4.141 18.172 1.00 94.06 175 ILE A O 1
ATOM 1413 N N . ASN A 1 176 ? -0.726 -3.617 19.147 1.00 92.69 176 ASN A N 1
ATOM 1414 C CA . ASN A 1 176 ? -0.633 -4.865 19.898 1.00 92.69 176 ASN A CA 1
ATOM 1415 C C . ASN A 1 176 ? -1.659 -4.899 21.036 1.00 92.69 176 ASN A C 1
ATOM 1417 O O . ASN A 1 176 ? -1.696 -4.005 21.889 1.00 92.69 176 ASN A O 1
ATOM 1421 N N . LEU A 1 177 ? -2.444 -5.972 21.098 1.00 95.44 177 LEU A N 1
ATOM 1422 C CA . LEU A 1 177 ? -3.485 -6.193 22.101 1.00 95.44 177 LEU A CA 1
ATOM 1423 C C . LEU A 1 177 ? -3.383 -7.604 22.680 1.00 95.44 177 LEU A C 1
ATOM 1425 O O . LEU A 1 177 ? -3.078 -8.553 21.960 1.00 95.44 177 LEU A O 1
ATOM 1429 N N . THR A 1 178 ? -3.668 -7.745 23.975 1.00 96.31 178 THR A N 1
ATOM 1430 C CA . THR A 1 178 ? -3.827 -9.066 24.603 1.00 96.31 178 THR A CA 1
ATOM 1431 C C . THR A 1 178 ? -5.143 -9.712 24.164 1.00 96.31 178 THR A C 1
ATOM 1433 O O . THR A 1 178 ? -6.063 -9.019 23.729 1.00 96.31 178 THR A O 1
ATOM 1436 N N . GLU A 1 179 ? -5.284 -11.029 24.320 1.00 95.44 179 GLU A N 1
ATOM 1437 C CA . GLU A 1 179 ? -6.534 -11.721 23.963 1.00 95.44 179 GLU A CA 1
ATOM 1438 C C . GLU A 1 179 ? -7.749 -11.187 24.737 1.00 95.44 179 GLU A C 1
ATOM 1440 O O . GLU A 1 179 ? -8.802 -10.963 24.144 1.00 95.44 179 GLU A O 1
ATOM 1445 N N . ALA A 1 180 ? -7.587 -10.862 26.025 1.00 97.19 180 ALA A N 1
ATOM 1446 C CA . ALA A 1 180 ? -8.640 -10.225 26.821 1.00 97.19 180 ALA A CA 1
ATOM 1447 C C . ALA A 1 180 ? -9.056 -8.855 26.248 1.00 97.19 180 ALA A C 1
ATOM 1449 O O . ALA A 1 180 ? -10.244 -8.553 26.149 1.00 97.19 180 ALA A O 1
ATOM 1450 N N . GLN A 1 181 ? -8.087 -8.042 25.807 1.00 97.75 181 GLN A N 1
ATOM 1451 C CA . GLN A 1 181 ? -8.352 -6.748 25.166 1.00 97.75 181 GLN A CA 1
ATOM 1452 C C . GLN A 1 181 ? -9.082 -6.924 23.830 1.00 97.75 181 GLN A C 1
ATOM 1454 O O . GLN A 1 181 ? -10.041 -6.202 23.557 1.00 97.75 181 GLN A O 1
ATOM 1459 N N . LYS A 1 182 ? -8.675 -7.904 23.012 1.00 97.12 182 LYS A N 1
ATOM 1460 C CA . LYS A 1 182 ? -9.349 -8.215 21.744 1.00 97.12 182 LYS A CA 1
ATOM 1461 C C . LYS A 1 182 ? -10.798 -8.653 21.975 1.00 97.12 182 LYS A C 1
ATOM 1463 O O . LYS A 1 182 ? -11.702 -8.156 21.306 1.00 97.12 182 LYS A O 1
ATOM 1468 N N . GLN A 1 183 ? -11.031 -9.541 22.940 1.00 96.88 183 GLN A N 1
ATOM 1469 C CA . GLN A 1 183 ? -12.374 -9.998 23.303 1.00 96.88 183 GLN A CA 1
ATOM 1470 C C . GLN A 1 183 ? -13.253 -8.841 23.784 1.00 96.88 183 GLN A C 1
ATOM 1472 O O . GLN A 1 183 ? -14.373 -8.697 23.298 1.00 96.88 183 GLN A O 1
ATOM 1477 N N . ALA A 1 184 ? -12.733 -7.974 24.658 1.00 97.62 184 ALA A N 1
ATOM 1478 C CA . ALA A 1 184 ? -13.460 -6.802 25.137 1.00 97.62 184 ALA A CA 1
ATOM 1479 C C . ALA A 1 184 ? -13.868 -5.863 23.987 1.00 97.62 184 ALA A C 1
ATOM 1481 O O . ALA A 1 184 ? -15.037 -5.494 23.902 1.00 97.62 184 ALA A O 1
ATOM 1482 N N . ILE A 1 185 ? -12.963 -5.556 23.046 1.00 97.69 185 ILE A N 1
ATOM 1483 C CA . ILE A 1 185 ? -13.299 -4.767 21.844 1.00 97.69 185 ILE A CA 1
ATOM 1484 C C . ILE A 1 185 ? -14.466 -5.401 21.073 1.00 97.69 185 ILE A C 1
ATOM 1486 O O . ILE A 1 185 ? -15.405 -4.707 20.687 1.00 97.69 185 ILE A O 1
ATOM 1490 N N . VAL A 1 186 ? -14.439 -6.720 20.854 1.00 97.44 186 VAL A N 1
ATOM 1491 C CA . VAL A 1 186 ? -15.515 -7.424 20.134 1.00 97.44 186 VAL A CA 1
ATOM 1492 C C . VAL A 1 186 ? -16.839 -7.359 20.896 1.00 97.44 186 VAL A C 1
ATOM 1494 O O . VAL A 1 186 ? -17.887 -7.194 20.270 1.00 97.44 186 VAL A O 1
ATOM 1497 N N . VAL A 1 187 ? -16.808 -7.487 22.223 1.00 97.06 187 VAL A N 1
ATOM 1498 C CA . VAL A 1 187 ? -17.996 -7.389 23.082 1.00 97.06 187 VAL A CA 1
ATOM 1499 C C . VAL A 1 187 ? -18.629 -6.002 22.965 1.00 97.06 187 VAL A C 1
ATOM 1501 O O . VAL A 1 187 ? -19.805 -5.917 22.606 1.00 97.06 187 VAL A O 1
ATOM 1504 N N . PHE A 1 188 ? -17.857 -4.929 23.161 1.00 97.06 188 PHE A N 1
ATOM 1505 C CA . PHE A 1 188 ? -18.360 -3.556 23.029 1.00 97.06 188 PHE A CA 1
ATOM 1506 C C . PHE A 1 188 ? -18.862 -3.262 21.610 1.00 97.06 188 PHE A C 1
ATOM 1508 O O . PHE A 1 188 ? -19.954 -2.718 21.439 1.00 97.06 188 PHE A O 1
ATOM 1515 N N . TYR A 1 189 ? -18.139 -3.717 20.580 1.00 97.50 189 TYR A N 1
ATOM 1516 C CA . TYR A 1 189 ? -18.563 -3.567 19.186 1.00 97.50 189 TYR A CA 1
ATOM 1517 C C . TYR A 1 189 ? -19.907 -4.239 18.887 1.00 97.50 189 TYR A C 1
ATOM 1519 O O . TYR A 1 189 ? -20.721 -3.717 18.125 1.00 97.50 189 TYR A O 1
ATOM 1527 N N . ARG A 1 190 ? -20.164 -5.412 19.473 1.00 96.31 190 ARG A N 1
ATOM 1528 C CA . ARG A 1 190 ? -21.435 -6.127 19.286 1.00 96.31 190 ARG A CA 1
ATOM 1529 C C . ARG A 1 190 ? -22.604 -5.440 19.980 1.00 96.31 190 ARG A C 1
ATOM 1531 O O . ARG A 1 190 ? -23.717 -5.536 19.470 1.00 96.31 190 ARG A O 1
ATOM 1538 N N . GLN A 1 191 ? -22.363 -4.778 21.109 1.00 94.50 191 GLN A N 1
ATOM 1539 C CA . GLN A 1 191 ? -23.400 -4.058 21.847 1.00 94.50 191 GLN A CA 1
ATOM 1540 C C . GLN A 1 191 ? -23.846 -2.781 21.136 1.00 94.50 191 GLN A C 1
ATOM 1542 O O . GLN A 1 191 ? -25.035 -2.477 21.130 1.00 94.50 191 GLN A O 1
ATOM 1547 N N . ASP A 1 192 ? -22.914 -2.027 20.553 1.00 95.06 192 ASP A N 1
ATOM 1548 C CA . ASP A 1 192 ? -23.233 -0.841 19.757 1.00 95.06 192 ASP A CA 1
ATOM 1549 C C . ASP A 1 192 ? -22.179 -0.613 18.681 1.00 95.06 192 ASP A C 1
ATOM 1551 O O . ASP A 1 192 ? -21.149 -0.002 18.920 1.00 95.06 192 ASP A O 1
ATOM 1555 N N . ARG A 1 193 ? -22.456 -1.061 17.457 1.00 94.56 193 ARG A N 1
ATOM 1556 C CA . ARG A 1 193 ? -21.486 -0.978 16.357 1.00 94.56 193 ARG A CA 1
ATOM 1557 C C . ARG A 1 193 ? -21.050 0.443 16.015 1.00 94.56 193 ARG A C 1
ATOM 1559 O O . ARG A 1 193 ? -19.970 0.588 15.453 1.00 94.56 193 ARG A O 1
ATOM 1566 N N . LYS A 1 194 ? -21.897 1.446 16.266 1.00 92.31 194 LYS A N 1
ATOM 1567 C CA . LYS A 1 194 ? -21.607 2.836 15.901 1.00 92.31 194 LYS A CA 1
ATOM 1568 C C . LYS A 1 194 ? -20.800 3.511 16.998 1.00 92.31 194 LYS A C 1
ATOM 1570 O O . LYS A 1 194 ? -19.763 4.071 16.692 1.00 92.31 194 LYS A O 1
ATOM 1575 N N . ASN A 1 195 ? -21.221 3.371 18.254 1.00 94.06 195 ASN A N 1
ATOM 1576 C CA . ASN A 1 195 ? -20.628 4.117 19.368 1.00 94.06 195 ASN A CA 1
ATOM 1577 C C . ASN A 1 195 ? -19.767 3.250 20.304 1.00 94.06 195 ASN A C 1
ATOM 1579 O O . ASN A 1 195 ? -19.582 3.577 21.474 1.00 94.06 195 ASN A O 1
ATOM 1583 N N . TRP A 1 196 ? -19.272 2.098 19.840 1.00 95.81 196 TRP A N 1
ATOM 1584 C CA . TRP A 1 196 ? -18.561 1.147 20.704 1.00 95.81 196 TRP A CA 1
ATOM 1585 C C . TRP A 1 196 ? -17.302 1.721 21.355 1.00 95.81 196 TRP A C 1
ATOM 1587 O O . TRP A 1 196 ? -16.938 1.284 22.444 1.00 95.81 196 TRP A O 1
ATOM 1597 N N . ILE A 1 197 ? -16.633 2.671 20.696 1.00 95.62 197 ILE A N 1
ATOM 1598 C CA . ILE A 1 197 ? -15.447 3.338 21.241 1.00 95.62 197 ILE A CA 1
ATOM 1599 C C . ILE A 1 197 ? -15.877 4.211 22.414 1.00 95.62 197 ILE A C 1
ATOM 1601 O O . ILE A 1 197 ? -15.329 4.067 23.499 1.00 95.62 197 ILE A O 1
ATOM 1605 N N . GLN A 1 198 ? -16.908 5.035 22.230 1.00 93.56 198 GLN A N 1
ATOM 1606 C CA . GLN A 1 198 ? -17.477 5.897 23.265 1.00 93.56 198 GLN A CA 1
ATOM 1607 C C . GLN A 1 198 ? -17.949 5.062 24.458 1.00 93.56 198 GLN A C 1
ATOM 1609 O O . GLN A 1 198 ? -17.596 5.367 25.594 1.00 93.56 198 GLN A O 1
ATOM 1614 N N . LYS A 1 199 ? -18.613 3.926 24.201 1.00 93.38 199 LYS A N 1
ATOM 1615 C CA . LYS A 1 199 ? -19.014 2.982 25.253 1.00 93.38 199 LYS A CA 1
ATOM 1616 C C . LYS A 1 199 ? -17.856 2.469 26.094 1.00 93.38 199 LYS A C 1
ATOM 1618 O O . LYS A 1 199 ? -18.047 2.224 27.274 1.00 93.38 199 LYS A O 1
ATOM 1623 N N . ILE A 1 200 ? -16.650 2.309 25.548 1.00 94.88 200 ILE A N 1
ATOM 1624 C CA . ILE A 1 200 ? -15.489 1.901 26.358 1.00 94.88 200 ILE A CA 1
ATOM 1625 C C . ILE A 1 200 ? -15.139 2.979 27.397 1.00 94.88 200 ILE A C 1
ATOM 1627 O O . ILE A 1 200 ? -14.672 2.629 28.483 1.00 94.88 200 ILE A O 1
ATOM 1631 N N . TYR A 1 201 ? -15.379 4.259 27.099 1.00 93.62 201 TYR A N 1
ATOM 1632 C CA . TYR A 1 201 ? -15.102 5.392 27.989 1.00 93.62 201 TYR A CA 1
ATOM 1633 C C . TYR A 1 201 ? -16.222 5.687 28.997 1.00 93.62 201 TYR A C 1
ATOM 1635 O O . TYR A 1 201 ? -15.929 6.266 30.038 1.00 93.62 201 TYR A O 1
ATOM 1643 N N . GLU A 1 202 ? -17.455 5.232 28.756 1.00 91.19 202 GLU A N 1
ATOM 1644 C CA . GLU A 1 202 ? -18.568 5.343 29.716 1.00 91.19 202 GLU A CA 1
ATOM 1645 C C . GLU A 1 202 ? -18.255 4.678 31.064 1.00 91.19 202 GLU A C 1
ATOM 1647 O O . GLU A 1 202 ? -17.499 3.708 31.134 1.00 91.19 202 GLU A O 1
ATOM 1652 N N . ASP A 1 203 ? -18.860 5.154 32.149 1.00 88.50 203 ASP A N 1
ATOM 1653 C CA . ASP A 1 203 ? -18.718 4.509 33.452 1.00 88.50 203 ASP A CA 1
ATOM 1654 C C . ASP A 1 203 ? -19.457 3.169 33.500 1.00 88.50 203 ASP A C 1
ATOM 1656 O O . ASP A 1 203 ? -20.665 3.082 33.276 1.00 88.50 203 ASP A O 1
ATOM 1660 N N . HIS A 1 204 ? -18.721 2.107 33.839 1.00 88.81 204 HIS A N 1
ATOM 1661 C CA . HIS A 1 204 ? -19.257 0.750 33.936 1.00 88.81 204 HIS A CA 1
ATOM 1662 C C . HIS A 1 204 ? -19.274 0.278 35.382 1.00 88.81 204 HIS A C 1
ATOM 1664 O O . HIS A 1 204 ? -18.248 0.298 36.064 1.00 88.81 204 HIS A O 1
ATOM 1670 N N . ASN A 1 205 ? -20.417 -0.234 35.840 1.00 90.06 205 ASN A N 1
ATOM 1671 C CA . ASN A 1 205 ? -20.465 -0.924 37.123 1.00 90.06 205 ASN A CA 1
ATOM 1672 C C . ASN A 1 205 ? -19.837 -2.331 37.018 1.00 90.06 205 ASN A C 1
ATOM 1674 O O . ASN A 1 205 ? -19.837 -2.975 35.967 1.00 90.06 205 ASN A O 1
ATOM 1678 N N . LEU A 1 206 ? -19.294 -2.824 38.134 1.00 89.81 206 LEU A N 1
ATOM 1679 C CA . LEU A 1 206 ? -18.574 -4.102 38.170 1.00 89.81 206 LEU A CA 1
ATOM 1680 C C . LEU A 1 206 ? -19.454 -5.307 37.810 1.00 89.81 206 LEU A C 1
ATOM 1682 O O . LEU A 1 206 ? -18.950 -6.283 37.252 1.00 89.81 206 LEU A O 1
ATOM 1686 N N . ASP A 1 207 ? -20.744 -5.265 38.135 1.00 90.94 207 ASP A N 1
ATOM 1687 C CA . ASP A 1 207 ? -21.646 -6.388 37.886 1.00 90.94 207 ASP A CA 1
ATOM 1688 C C . ASP A 1 207 ? -22.000 -6.523 36.401 1.00 90.94 207 ASP A C 1
ATOM 1690 O O . ASP A 1 207 ? -22.056 -7.639 35.885 1.00 90.94 207 ASP A O 1
ATOM 1694 N N . ASP A 1 208 ? -22.152 -5.416 35.679 1.00 90.06 208 ASP A N 1
ATOM 1695 C CA . ASP A 1 208 ? -22.389 -5.414 34.238 1.00 90.06 208 ASP A CA 1
ATOM 1696 C C . ASP A 1 208 ? -21.144 -5.860 33.474 1.00 90.06 208 ASP A C 1
ATOM 1698 O O . ASP A 1 208 ? -21.251 -6.681 32.562 1.00 90.06 208 ASP A O 1
ATOM 1702 N N . LEU A 1 209 ? -19.955 -5.440 33.919 1.00 92.19 209 LEU A N 1
ATOM 1703 C CA . LEU A 1 209 ? -18.686 -5.930 33.380 1.00 92.19 209 LEU A CA 1
ATOM 1704 C C . LEU A 1 209 ? -18.523 -7.444 33.552 1.00 92.19 209 LEU A C 1
ATOM 1706 O O . LEU A 1 209 ? -18.156 -8.144 32.603 1.00 92.19 209 LEU A O 1
ATOM 1710 N N . LYS A 1 210 ? -18.876 -7.978 34.728 1.00 91.62 210 LYS A N 1
ATOM 1711 C CA . LYS A 1 210 ? -18.879 -9.429 34.971 1.00 91.62 210 LYS A CA 1
ATOM 1712 C C . LYS A 1 210 ? -19.846 -10.164 34.046 1.00 91.62 210 LYS A C 1
ATOM 1714 O O . LYS A 1 210 ? -19.467 -11.201 33.507 1.00 91.62 210 LYS A O 1
ATOM 1719 N N . LYS A 1 211 ? -21.061 -9.642 33.828 1.00 91.94 211 LYS A N 1
ATOM 1720 C CA . LYS A 1 211 ? -22.059 -10.266 32.932 1.00 91.94 211 LYS A CA 1
ATOM 1721 C C . LYS A 1 211 ? -21.550 -10.401 31.499 1.00 91.94 211 LYS A C 1
ATOM 1723 O O . LYS A 1 211 ? -21.874 -11.379 30.832 1.00 91.94 211 LYS A O 1
ATOM 1728 N N . ILE A 1 212 ? -20.759 -9.436 31.034 1.00 92.50 212 ILE A N 1
ATOM 1729 C CA . ILE A 1 212 ? -20.205 -9.433 29.672 1.00 92.50 212 ILE A CA 1
ATOM 1730 C C . ILE A 1 212 ? -18.804 -10.054 29.591 1.00 92.50 212 ILE A C 1
ATOM 1732 O O . ILE A 1 212 ? -18.210 -10.086 28.515 1.00 92.50 212 ILE A O 1
ATOM 1736 N N . GLY A 1 213 ? -18.282 -10.564 30.712 1.00 93.19 213 GLY A N 1
ATOM 1737 C CA . GLY A 1 213 ? -16.993 -11.248 30.783 1.00 93.19 213 GLY A CA 1
ATOM 1738 C C . GLY A 1 213 ? -15.781 -10.329 30.606 1.00 93.19 213 GLY A C 1
ATOM 1739 O O . GLY A 1 213 ? -14.725 -10.797 30.188 1.00 93.19 213 GLY A O 1
ATOM 1740 N N . VAL A 1 214 ? -15.912 -9.035 30.905 1.00 95.88 214 VAL A N 1
ATOM 1741 C CA . VAL A 1 214 ? -14.829 -8.049 30.773 1.00 95.88 214 VAL A CA 1
ATOM 1742 C C . VAL A 1 214 ? -14.369 -7.603 32.161 1.00 95.88 214 VAL A C 1
ATOM 1744 O O . VAL A 1 214 ? -15.173 -7.388 33.058 1.00 95.88 214 VAL A O 1
ATOM 1747 N N . GLN A 1 215 ? -13.059 -7.471 32.363 1.00 95.19 215 GLN A N 1
ATOM 1748 C CA . GLN A 1 215 ? -12.494 -6.967 33.620 1.00 95.19 215 GLN A CA 1
ATOM 1749 C C . GLN A 1 215 ? -12.262 -5.454 33.550 1.00 95.19 215 GLN A C 1
ATOM 1751 O O . GLN A 1 215 ? -11.834 -4.950 32.511 1.00 95.19 215 GLN A O 1
ATOM 1756 N N . LEU A 1 216 ? -12.438 -4.747 34.672 1.00 94.19 216 LEU A N 1
ATOM 1757 C CA . LEU A 1 216 ? -12.217 -3.294 34.761 1.00 94.19 216 LEU A CA 1
ATOM 1758 C C . LEU A 1 216 ? -10.815 -2.885 34.272 1.00 94.19 216 LEU A C 1
ATOM 1760 O O . LEU A 1 216 ? -10.679 -2.022 33.413 1.00 94.19 216 LEU A O 1
ATOM 1764 N N . GLN A 1 217 ? -9.782 -3.607 34.709 1.00 95.19 217 GLN A N 1
ATOM 1765 C CA . GLN A 1 217 ? -8.390 -3.383 34.293 1.00 95.19 217 GLN A CA 1
ATOM 1766 C C . GLN A 1 217 ? -8.193 -3.523 32.774 1.00 95.19 217 GLN A C 1
ATOM 1768 O O . GLN A 1 217 ? -7.350 -2.854 32.180 1.00 95.19 217 GLN A O 1
ATOM 1773 N N . THR A 1 218 ? -8.974 -4.388 32.111 1.00 96.88 218 THR A N 1
ATOM 1774 C CA . THR A 1 218 ? -8.921 -4.522 30.647 1.00 96.88 218 THR A CA 1
ATOM 1775 C C . THR A 1 218 ? -9.443 -3.256 29.972 1.00 96.88 218 THR A C 1
ATOM 1777 O O . THR A 1 218 ? -8.842 -2.802 29.000 1.00 96.88 218 THR A O 1
ATOM 1780 N N . ILE A 1 219 ? -10.511 -2.661 30.510 1.00 95.62 219 ILE A N 1
ATOM 1781 C CA . ILE A 1 219 ? -11.093 -1.409 30.010 1.00 95.62 219 ILE A CA 1
ATOM 1782 C C . ILE A 1 219 ? -10.140 -0.242 30.233 1.00 95.62 219 ILE A C 1
ATOM 1784 O O . ILE A 1 219 ? -9.883 0.497 29.292 1.00 95.62 219 ILE A O 1
ATOM 1788 N N . GLU A 1 220 ? -9.551 -0.111 31.421 1.00 94.94 220 GLU A N 1
ATOM 1789 C CA . GLU A 1 220 ? -8.586 0.957 31.720 1.00 94.94 220 GLU A CA 1
ATOM 1790 C C . GLU A 1 220 ? -7.393 0.935 30.752 1.00 94.94 220 GLU A C 1
ATOM 1792 O O . GLU A 1 220 ? -6.990 1.963 30.200 1.00 94.94 220 GLU A O 1
ATOM 1797 N N . VAL A 1 221 ? -6.853 -0.257 30.465 1.00 97.06 221 VAL A N 1
ATOM 1798 C CA . VAL A 1 221 ? -5.763 -0.393 29.490 1.00 97.06 221 VAL A CA 1
ATOM 1799 C C . VAL A 1 221 ? -6.242 -0.104 28.064 1.00 97.06 221 VAL A C 1
ATOM 1801 O O . VAL A 1 221 ? -5.486 0.489 27.291 1.00 97.06 221 VAL A O 1
ATOM 1804 N N . LEU A 1 222 ? -7.470 -0.493 27.702 1.00 97.12 222 LEU A N 1
ATOM 1805 C CA . LEU A 1 222 ? -8.058 -0.157 26.403 1.00 97.12 222 LEU A CA 1
ATOM 1806 C C . LEU A 1 222 ? -8.255 1.351 26.239 1.00 97.12 222 LEU A C 1
ATOM 1808 O O . LEU A 1 222 ? -7.821 1.874 25.219 1.00 97.12 222 LEU A O 1
ATOM 1812 N N . ARG A 1 223 ? -8.808 2.056 27.235 1.00 96.31 223 ARG A N 1
ATOM 1813 C CA . ARG A 1 223 ? -8.955 3.522 27.228 1.00 96.31 223 ARG A CA 1
ATOM 1814 C C . ARG A 1 223 ? -7.618 4.211 26.999 1.00 96.31 223 ARG A C 1
ATOM 1816 O O . ARG A 1 223 ? -7.513 5.071 26.136 1.00 96.31 223 ARG A O 1
ATOM 1823 N N . ARG A 1 224 ? -6.558 3.784 27.693 1.00 95.44 224 ARG A N 1
ATOM 1824 C CA . ARG A 1 224 ? -5.216 4.347 27.478 1.00 95.44 224 ARG A CA 1
ATOM 1825 C C . ARG A 1 224 ? -4.708 4.110 26.053 1.00 95.44 224 ARG A C 1
ATOM 1827 O O . ARG A 1 224 ? -4.166 5.019 25.438 1.00 95.44 224 ARG A O 1
ATOM 1834 N N . LYS A 1 225 ? -4.856 2.891 25.523 1.00 96.62 225 LYS A N 1
ATOM 1835 C CA . LYS A 1 225 ? -4.375 2.549 24.172 1.00 96.62 225 LYS A CA 1
ATOM 1836 C C . LYS A 1 225 ? -5.171 3.250 23.069 1.00 96.62 225 LYS A C 1
ATOM 1838 O O . LYS A 1 225 ? -4.567 3.752 22.130 1.00 96.62 225 LYS A O 1
ATOM 1843 N N . LEU A 1 226 ? -6.499 3.278 23.184 1.00 95.88 226 LEU A N 1
ATOM 1844 C CA . LEU A 1 226 ? -7.381 3.976 22.248 1.00 95.88 226 LEU A CA 1
ATOM 1845 C C . LEU A 1 226 ? -7.190 5.490 22.338 1.00 95.88 226 LEU A C 1
ATOM 1847 O O . LEU A 1 226 ? -7.167 6.138 21.303 1.00 95.88 226 LEU A O 1
ATOM 1851 N N . GLY A 1 227 ? -6.960 6.030 23.537 1.00 94.75 227 GLY A N 1
ATOM 1852 C CA . GLY A 1 227 ? -6.693 7.454 23.743 1.00 94.75 227 GLY A CA 1
ATOM 1853 C C . GLY A 1 227 ? -5.443 7.913 23.007 1.00 94.75 227 GLY A C 1
ATOM 1854 O O . GLY A 1 227 ? -5.482 8.919 22.313 1.00 94.75 227 GLY A O 1
ATOM 1855 N N . LEU A 1 228 ? -4.371 7.116 23.068 1.00 93.19 228 LEU A N 1
ATOM 1856 C CA . LEU A 1 228 ? -3.150 7.370 22.300 1.00 93.19 228 LEU A CA 1
ATOM 1857 C C . LEU A 1 228 ? -3.352 7.202 20.787 1.00 93.19 228 LEU A C 1
ATOM 1859 O O . LEU A 1 228 ? -2.802 7.976 20.018 1.00 93.19 228 LEU A O 1
ATOM 1863 N N . LEU A 1 229 ? -4.114 6.194 20.352 1.00 94.69 229 LEU A N 1
ATOM 1864 C CA . LEU A 1 229 ? -4.302 5.905 18.925 1.00 94.69 229 LEU A CA 1
ATOM 1865 C C . LEU A 1 229 ? -5.229 6.907 18.221 1.00 94.69 229 LEU A C 1
ATOM 1867 O O . LEU A 1 229 ? -5.033 7.207 17.049 1.00 94.69 229 LEU A O 1
ATOM 1871 N N . LEU A 1 230 ? -6.267 7.359 18.922 1.00 93.94 230 LEU A N 1
ATOM 1872 C CA . LEU A 1 230 ? -7.366 8.160 18.382 1.00 93.94 230 LEU A CA 1
ATOM 1873 C C . LEU A 1 230 ? -7.365 9.596 18.917 1.00 93.94 230 LEU A C 1
ATOM 1875 O O . LEU A 1 230 ? -8.327 10.324 18.692 1.00 93.94 230 LEU A O 1
ATOM 1879 N N . SER A 1 231 ? -6.321 9.999 19.647 1.00 92.06 231 SER A N 1
ATOM 1880 C CA . SER A 1 231 ? -6.241 11.310 20.305 1.00 92.06 231 SER A CA 1
ATOM 1881 C C . SER A 1 231 ? -7.479 11.626 21.161 1.00 92.06 231 SER A C 1
ATOM 1883 O O . SER A 1 231 ? -8.033 12.724 21.100 1.00 92.06 231 SER A O 1
ATOM 1885 N N . LEU A 1 232 ? -7.929 10.650 21.957 1.00 93.19 232 LEU A N 1
ATOM 1886 C CA . LEU A 1 232 ? -9.090 10.794 22.842 1.00 93.19 232 LEU A CA 1
ATOM 1887 C C . LEU A 1 232 ? -8.649 11.078 24.274 1.00 93.19 232 LEU A C 1
ATOM 1889 O O . LEU A 1 232 ? -7.772 10.390 24.806 1.00 93.19 232 LEU A O 1
ATOM 1893 N N . TYR A 1 233 ? -9.311 12.039 24.911 1.00 88.75 233 TYR A N 1
ATOM 1894 C CA . TYR A 1 233 ? -9.081 12.397 26.307 1.00 88.75 233 TYR A CA 1
ATOM 1895 C C . TYR A 1 233 ? -10.400 12.389 27.076 1.00 88.75 233 TYR A C 1
ATOM 1897 O O . TYR A 1 233 ? -11.399 12.900 26.584 1.00 88.75 233 TYR A O 1
ATOM 1905 N N . GLN A 1 234 ? -10.411 11.780 28.260 1.00 88.81 234 GLN A N 1
ATOM 1906 C CA . GLN A 1 234 ? -11.567 11.819 29.151 1.00 88.81 234 GLN A CA 1
ATOM 1907 C C . GLN A 1 234 ? -11.327 12.908 30.194 1.00 88.81 234 GLN A C 1
ATOM 1909 O O . GLN A 1 234 ? -10.345 12.838 30.932 1.00 88.81 234 GLN A O 1
ATOM 1914 N N . GLU A 1 235 ? -12.202 13.907 30.209 1.00 87.81 235 GLU A N 1
ATOM 1915 C CA . GLU A 1 235 ? -12.184 15.017 31.160 1.00 87.81 235 GLU A CA 1
ATOM 1916 C C . GLU A 1 235 ? -12.628 14.558 32.560 1.00 87.81 235 GLU A C 1
ATOM 1918 O O . GLU A 1 235 ? -13.268 13.513 32.717 1.00 87.81 235 GLU A O 1
ATOM 1923 N N . ASP A 1 236 ? -12.333 15.367 33.583 1.00 84.50 236 ASP A N 1
ATOM 1924 C CA . ASP A 1 236 ? -12.680 15.076 34.986 1.00 84.50 236 ASP A CA 1
ATOM 1925 C C . ASP A 1 236 ? -14.198 14.939 35.220 1.00 84.50 236 ASP A C 1
ATOM 1927 O O . ASP A 1 236 ? -14.628 14.283 36.169 1.00 84.50 236 ASP A O 1
ATOM 1931 N N . ASP A 1 237 ? -15.018 15.547 34.358 1.00 83.81 237 ASP A N 1
ATOM 1932 C CA . ASP A 1 237 ? -16.482 15.464 34.397 1.00 83.81 237 ASP A CA 1
ATOM 1933 C C . ASP A 1 237 ? -17.054 14.242 33.648 1.00 83.81 237 ASP A C 1
ATOM 1935 O O . ASP A 1 237 ? -18.272 14.072 33.574 1.00 83.81 237 ASP A O 1
ATOM 1939 N N . GLY A 1 238 ? -16.183 13.384 33.106 1.00 81.38 238 GLY A N 1
ATOM 1940 C CA . GLY A 1 238 ? -16.539 12.184 32.352 1.00 81.38 238 GLY A CA 1
ATOM 1941 C C . GLY A 1 238 ? -16.740 12.413 30.851 1.00 81.38 238 GLY A C 1
ATOM 1942 O O . GLY A 1 238 ? -16.906 11.432 30.119 1.00 81.38 238 GLY A O 1
ATOM 1943 N N . THR A 1 239 ? -16.688 13.661 30.372 1.00 86.38 239 THR A N 1
ATOM 1944 C CA . THR A 1 239 ? -16.821 13.999 28.949 1.00 86.38 239 THR A CA 1
ATOM 1945 C C . THR A 1 239 ? -15.645 13.452 28.143 1.00 86.38 239 THR A C 1
ATOM 1947 O O . THR A 1 239 ? -14.490 13.543 28.552 1.00 86.38 239 THR A O 1
ATOM 1950 N N . LEU A 1 240 ? -15.930 12.884 26.969 1.00 89.69 240 LEU A N 1
ATOM 1951 C CA . LEU A 1 240 ? -14.907 12.428 26.033 1.00 89.69 240 LEU A CA 1
ATOM 1952 C C . LEU A 1 240 ? -14.593 13.536 25.023 1.00 89.69 240 LEU A C 1
ATOM 1954 O O . LEU A 1 240 ? -15.408 13.839 24.151 1.00 89.69 240 LEU A O 1
ATOM 1958 N N . THR A 1 241 ? -13.399 14.103 25.119 1.00 90.12 241 THR A N 1
ATOM 1959 C CA . THR A 1 241 ? -12.867 15.069 24.161 1.00 90.12 241 THR A CA 1
ATOM 1960 C C . THR A 1 241 ? -12.240 14.331 22.977 1.00 90.12 241 THR A C 1
ATOM 1962 O O . THR A 1 241 ? -11.340 13.500 23.135 1.00 90.12 241 THR A O 1
ATOM 1965 N N . GLU A 1 242 ? -12.719 14.654 21.776 1.00 90.56 242 GLU A N 1
ATOM 1966 C CA . GLU A 1 242 ? -12.250 14.109 20.500 1.00 90.56 242 GLU A CA 1
ATOM 1967 C C . GLU A 1 242 ? -11.309 15.118 19.830 1.00 90.56 242 GLU A C 1
ATOM 1969 O O . GLU A 1 242 ? -11.749 16.180 19.387 1.00 90.56 242 GLU A O 1
ATOM 1974 N N . ASN A 1 243 ? -10.011 14.809 19.769 1.00 84.75 243 ASN A N 1
ATOM 1975 C CA . ASN A 1 243 ? -9.007 15.681 19.160 1.00 84.75 243 ASN A CA 1
ATOM 1976 C C . ASN A 1 243 ? -8.415 15.079 17.876 1.00 84.75 243 ASN A C 1
ATOM 1978 O O . ASN A 1 243 ? -8.651 13.928 17.507 1.00 84.75 243 ASN A O 1
ATOM 1982 N N . GLY A 1 244 ? -7.597 15.879 17.189 1.00 86.44 244 GLY A N 1
ATOM 1983 C CA . GLY A 1 244 ? -6.876 15.449 15.995 1.00 86.44 244 GLY A CA 1
ATOM 1984 C C . GLY A 1 244 ? -7.803 15.306 14.791 1.00 86.44 244 GLY A C 1
ATOM 1985 O O . GLY A 1 244 ? -8.499 16.251 14.414 1.00 86.44 244 GLY A O 1
ATOM 1986 N N . ILE A 1 245 ? -7.779 14.134 14.159 1.00 90.88 245 ILE A N 1
ATOM 1987 C CA . ILE A 1 245 ? -8.502 13.880 12.906 1.00 90.88 245 ILE A CA 1
ATOM 1988 C C . ILE A 1 245 ? -9.770 13.041 13.078 1.00 90.88 245 ILE A C 1
ATOM 1990 O O . ILE A 1 245 ? -10.422 12.729 12.082 1.00 90.88 245 ILE A O 1
ATOM 1994 N N . TYR A 1 246 ? -10.116 12.639 14.299 1.00 92.69 246 TYR A N 1
ATOM 1995 C CA . TYR A 1 246 ? -11.229 11.729 14.561 1.00 92.69 246 TYR A CA 1
ATOM 1996 C C . TYR A 1 246 ? -12.416 12.472 15.161 1.00 92.69 246 TYR A C 1
ATOM 1998 O O . TYR A 1 246 ? -12.244 13.325 16.025 1.00 92.69 246 TYR A O 1
ATOM 2006 N N . SER A 1 247 ? -13.629 12.129 14.724 1.00 91.44 247 SER A N 1
ATOM 2007 C CA . SER A 1 247 ? -14.852 12.595 15.382 1.00 91.44 247 SER A CA 1
ATOM 2008 C C . SER A 1 247 ? -15.970 11.558 15.341 1.00 91.44 247 SER A C 1
ATOM 2010 O O . SER A 1 247 ? -16.083 10.799 14.383 1.00 91.44 247 SER A O 1
ATOM 2012 N N . SER A 1 248 ? -16.830 11.519 16.355 1.00 87.00 248 SER A N 1
ATOM 2013 C CA . SER A 1 248 ? -18.075 10.739 16.367 1.00 87.00 248 SER A CA 1
ATOM 2014 C C . SER A 1 248 ? -19.171 11.312 15.469 1.00 87.00 248 SER A C 1
ATOM 2016 O O . SER A 1 248 ? -20.163 10.627 15.205 1.00 87.00 248 SER A O 1
ATOM 2018 N N . SER A 1 249 ? -19.010 12.539 14.967 1.00 86.31 249 SER A N 1
ATOM 2019 C CA . SER A 1 249 ? -20.014 13.218 14.146 1.00 86.31 249 SER A CA 1
ATOM 2020 C C . SER A 1 249 ? -19.415 13.810 12.868 1.00 86.31 249 SER A C 1
ATOM 2022 O O . SER A 1 249 ? -18.330 14.390 12.876 1.00 86.31 249 SER A O 1
ATOM 2024 N N . GLY A 1 250 ? -20.130 13.666 11.747 1.00 87.75 250 GLY A N 1
ATOM 2025 C CA . GLY A 1 250 ? -19.689 14.188 10.453 1.00 87.75 250 GLY A CA 1
ATOM 2026 C C . GLY A 1 250 ? -18.533 13.389 9.842 1.00 87.75 250 GLY A C 1
ATOM 2027 O O . GLY A 1 250 ? -18.060 12.410 10.407 1.00 87.75 250 GLY A O 1
ATOM 2028 N N . TYR A 1 251 ? -18.054 13.797 8.665 1.00 87.62 251 TYR A N 1
ATOM 2029 C CA . TYR A 1 251 ? -16.926 13.157 7.962 1.00 87.62 251 TYR A CA 1
ATOM 2030 C C . TYR A 1 251 ? -17.131 11.679 7.574 1.00 87.62 251 TYR A C 1
ATOM 2032 O O . TYR A 1 251 ? -16.185 11.005 7.166 1.00 87.62 251 TYR A O 1
ATOM 2040 N N . GLU A 1 252 ? -18.362 11.157 7.615 1.00 85.56 252 GLU A N 1
ATOM 2041 C CA . GLU A 1 252 ? -18.676 9.791 7.170 1.00 85.56 252 GLU A CA 1
ATOM 2042 C C . GLU A 1 252 ? -18.362 9.596 5.679 1.00 85.56 252 GLU A C 1
ATOM 2044 O O . GLU A 1 252 ? -18.105 8.484 5.214 1.00 85.56 252 GLU A O 1
ATOM 2049 N N . GLN A 1 253 ? -18.367 10.693 4.920 1.00 88.50 253 GLN A N 1
ATOM 2050 C CA . GLN A 1 253 ? -18.091 10.679 3.492 1.00 88.50 253 GLN A CA 1
ATOM 2051 C C . GLN A 1 253 ? -16.599 10.647 3.155 1.00 88.50 253 GLN A C 1
ATOM 2053 O O . GLN A 1 253 ? -16.289 10.283 2.028 1.00 88.50 253 GLN A O 1
ATOM 2058 N N . THR A 1 254 ? -15.671 10.964 4.070 1.00 92.19 254 THR A N 1
ATOM 2059 C CA . THR A 1 254 ? -14.238 11.075 3.727 1.00 92.19 254 THR A CA 1
ATOM 2060 C C . THR A 1 254 ? -13.692 9.767 3.162 1.00 92.19 254 THR A C 1
ATOM 2062 O O . THR A 1 254 ? -13.168 9.729 2.050 1.00 92.19 254 THR A O 1
ATOM 2065 N N . THR A 1 255 ? -13.873 8.661 3.890 1.00 92.50 255 THR A N 1
ATOM 2066 C CA . THR A 1 255 ? -13.422 7.338 3.436 1.00 92.50 255 THR A CA 1
ATOM 2067 C C . THR A 1 255 ? -14.133 6.919 2.150 1.00 92.50 255 THR A C 1
ATOM 2069 O O . THR A 1 255 ? -13.504 6.361 1.254 1.00 92.50 255 THR A O 1
ATOM 2072 N N . HIS A 1 256 ? -15.431 7.212 2.027 1.00 94.00 256 HIS A N 1
ATOM 2073 C CA . HIS A 1 256 ? -16.195 6.893 0.822 1.00 94.00 256 HIS A CA 1
ATOM 2074 C C . HIS A 1 256 ? -15.704 7.680 -0.402 1.00 94.00 256 HIS A C 1
ATOM 2076 O O . HIS A 1 256 ? -15.554 7.096 -1.473 1.00 94.00 256 HIS A O 1
ATOM 2082 N N . ALA A 1 257 ? -15.406 8.970 -0.236 1.00 96.50 257 ALA A N 1
ATOM 2083 C CA . ALA A 1 257 ? -14.863 9.835 -1.275 1.00 96.50 257 ALA A CA 1
ATOM 2084 C C . ALA A 1 257 ? -13.501 9.322 -1.753 1.00 96.50 257 ALA A C 1
ATOM 2086 O O . ALA A 1 257 ? -13.340 9.104 -2.947 1.00 96.50 257 ALA A O 1
ATOM 2087 N N . ILE A 1 258 ? -12.586 8.995 -0.832 1.00 97.62 258 ILE A N 1
ATOM 2088 C CA . ILE A 1 258 ? -11.276 8.412 -1.168 1.00 97.62 258 ILE A CA 1
ATOM 2089 C C . ILE A 1 258 ? -11.438 7.125 -1.990 1.00 97.62 258 ILE A C 1
ATOM 2091 O O . ILE A 1 258 ? -10.835 6.981 -3.052 1.00 97.62 258 ILE A O 1
ATOM 2095 N N . ILE A 1 259 ? -12.275 6.185 -1.530 1.00 97.31 259 ILE A N 1
ATOM 2096 C CA . ILE A 1 259 ? -12.509 4.911 -2.233 1.00 97.31 259 ILE A CA 1
ATOM 2097 C C . ILE A 1 259 ? -13.102 5.158 -3.622 1.00 97.31 259 ILE A C 1
ATOM 2099 O O . ILE A 1 259 ? -12.711 4.496 -4.587 1.00 97.31 259 ILE A O 1
ATOM 2103 N N . LYS A 1 260 ? -14.040 6.103 -3.734 1.00 97.75 260 LYS A N 1
ATOM 2104 C CA . LYS A 1 260 ? -14.656 6.470 -5.006 1.00 97.75 260 LYS A CA 1
ATOM 2105 C C . LYS A 1 260 ? -13.620 7.058 -5.963 1.00 97.75 260 LYS A C 1
ATOM 2107 O O . LYS A 1 260 ? -13.522 6.572 -7.080 1.00 97.75 260 LYS A O 1
ATOM 2112 N N . SER A 1 261 ? -12.810 8.016 -5.524 1.00 98.25 261 SER A N 1
ATOM 2113 C CA . SER A 1 261 ? -11.753 8.625 -6.339 1.00 98.25 261 SER A CA 1
ATOM 2114 C C . SER A 1 261 ? -10.753 7.590 -6.850 1.00 98.25 261 SER A C 1
ATOM 2116 O O . SER A 1 261 ? -10.423 7.579 -8.034 1.00 98.25 261 SER A O 1
ATOM 2118 N N . LEU A 1 262 ? -10.340 6.653 -5.994 1.00 98.44 262 LEU A N 1
ATOM 2119 C CA . LEU A 1 262 ? -9.503 5.520 -6.397 1.00 98.44 262 LEU A CA 1
ATOM 2120 C C . LEU A 1 262 ? -10.196 4.637 -7.449 1.00 98.44 262 LEU A C 1
ATOM 2122 O O . LEU A 1 262 ? -9.581 4.265 -8.446 1.00 98.44 262 LEU A O 1
ATOM 2126 N N . SER A 1 263 ? -11.483 4.339 -7.255 1.00 97.31 263 SER A N 1
ATOM 2127 C CA . SER A 1 263 ? -12.298 3.538 -8.187 1.00 97.31 263 SER A CA 1
ATOM 2128 C C . SER A 1 263 ? -12.610 4.257 -9.505 1.00 97.31 263 SER A C 1
ATOM 2130 O O . SER A 1 263 ? -12.992 3.600 -10.474 1.00 97.31 263 SER A O 1
ATOM 2132 N N . ASP A 1 264 ? -12.449 5.580 -9.532 1.00 97.44 264 ASP A N 1
ATOM 2133 C CA . ASP A 1 264 ? -12.546 6.446 -10.709 1.00 97.44 264 ASP A CA 1
ATOM 2134 C C . ASP A 1 264 ? -11.163 6.645 -11.382 1.00 97.44 264 ASP A C 1
ATOM 2136 O O . ASP A 1 264 ? -11.036 7.422 -12.324 1.00 97.44 264 ASP A O 1
ATOM 2140 N N . GLY A 1 265 ? -10.116 5.946 -10.916 1.00 97.69 265 GLY A N 1
ATOM 2141 C CA . GLY A 1 26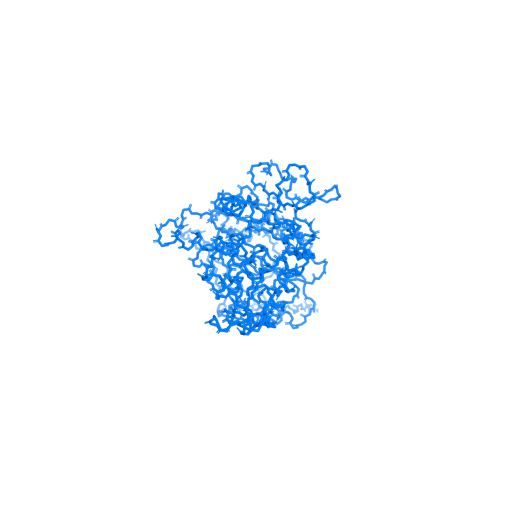5 ? -8.779 5.953 -11.527 1.00 97.69 265 GLY A CA 1
ATOM 2142 C C . GLY A 1 265 ? -7.876 7.107 -11.081 1.00 97.69 265 GLY A C 1
ATOM 2143 O O . GLY A 1 265 ? -6.816 7.336 -11.665 1.00 97.69 265 GLY A O 1
ATOM 2144 N N . LYS A 1 266 ? -8.269 7.852 -10.042 1.00 98.50 266 LYS A N 1
ATOM 2145 C CA . LYS A 1 266 ? -7.485 8.986 -9.545 1.00 98.50 266 LYS A CA 1
ATOM 2146 C C . LYS A 1 266 ? -6.305 8.558 -8.677 1.00 98.50 266 LYS A C 1
ATOM 2148 O O . LYS A 1 266 ? -6.226 7.448 -8.144 1.00 98.50 266 LYS A O 1
ATOM 2153 N N . THR A 1 267 ? -5.387 9.499 -8.514 1.00 98.62 267 THR A N 1
ATOM 2154 C CA . THR A 1 267 ? -4.276 9.434 -7.572 1.00 98.62 267 THR A CA 1
ATOM 2155 C C . THR A 1 267 ? -4.666 10.164 -6.295 1.00 98.62 267 THR A C 1
ATOM 2157 O O . THR A 1 267 ? -4.932 11.361 -6.322 1.00 98.62 267 THR A O 1
ATOM 2160 N N . VAL A 1 268 ? -4.692 9.448 -5.176 1.00 98.69 268 VAL A N 1
ATOM 2161 C CA . VAL A 1 268 ? -4.998 9.983 -3.852 1.00 98.69 268 VAL A CA 1
ATOM 2162 C C . VAL A 1 268 ? -3.745 9.916 -2.989 1.00 98.69 268 VAL A C 1
ATOM 2164 O O . VAL A 1 268 ? -3.208 8.834 -2.746 1.00 98.69 268 VAL A O 1
ATOM 2167 N N . ILE A 1 269 ? -3.292 11.069 -2.507 1.00 98.00 269 ILE A N 1
ATOM 2168 C CA . ILE A 1 269 ? -2.210 11.175 -1.528 1.00 98.00 269 ILE A CA 1
ATOM 2169 C C . ILE A 1 269 ? -2.825 11.497 -0.168 1.00 98.00 269 ILE A C 1
ATOM 2171 O O . ILE A 1 269 ? -3.543 12.487 -0.019 1.00 98.00 269 ILE A O 1
ATOM 2175 N N . ILE A 1 270 ? -2.511 10.669 0.821 1.00 97.19 270 ILE A N 1
ATOM 2176 C CA . ILE A 1 270 ? -2.811 10.889 2.230 1.00 97.19 270 ILE A CA 1
ATOM 2177 C C . ILE A 1 270 ? -1.519 11.361 2.894 1.00 97.19 270 ILE A C 1
ATOM 2179 O O . ILE A 1 270 ? -0.573 10.586 3.042 1.00 97.19 270 ILE A O 1
ATOM 2183 N N . ASP A 1 271 ? -1.469 12.634 3.272 1.00 95.06 271 ASP A N 1
ATOM 2184 C CA . ASP A 1 271 ? -0.368 13.199 4.049 1.00 95.06 271 ASP A CA 1
ATOM 2185 C C . ASP A 1 271 ? -0.404 12.635 5.469 1.00 95.06 271 ASP A C 1
ATOM 2187 O O . ASP A 1 271 ? -1.260 12.999 6.279 1.00 95.06 271 ASP A O 1
ATOM 2191 N N . THR A 1 272 ? 0.536 11.739 5.761 1.00 93.19 272 THR A N 1
ATOM 2192 C CA . THR A 1 272 ? 0.700 11.120 7.080 1.00 93.19 272 THR A CA 1
ATOM 2193 C C . THR A 1 272 ? 1.897 11.690 7.838 1.00 93.19 272 THR A C 1
ATOM 2195 O O . THR A 1 272 ? 2.252 11.189 8.898 1.00 93.19 272 THR A O 1
ATOM 2198 N N . SER A 1 273 ? 2.507 12.773 7.344 1.00 91.06 273 SER A N 1
ATOM 2199 C CA . SER A 1 273 ? 3.769 13.315 7.870 1.00 91.06 273 SER A CA 1
ATOM 2200 C C . SER A 1 273 ? 3.695 13.951 9.262 1.00 91.06 273 SER A C 1
ATOM 2202 O O . SER A 1 273 ? 4.726 14.296 9.837 1.00 91.06 273 SER A O 1
ATOM 2204 N N . LEU A 1 274 ? 2.488 14.145 9.793 1.00 90.69 274 LEU A N 1
ATOM 2205 C CA . LEU A 1 274 ? 2.240 14.613 11.161 1.00 90.69 274 LEU A CA 1
ATOM 2206 C C . LEU A 1 274 ? 1.584 13.542 12.042 1.00 90.69 274 LEU A C 1
ATOM 2208 O O . LEU A 1 274 ? 1.166 13.848 13.154 1.00 90.69 274 LEU A O 1
ATOM 2212 N N . LEU A 1 275 ? 1.471 12.314 11.539 1.00 90.00 275 LEU A N 1
ATOM 2213 C CA . LEU A 1 275 ? 0.884 11.190 12.254 1.00 90.00 275 LEU A CA 1
ATOM 2214 C C . LEU A 1 275 ? 1.995 10.281 12.762 1.00 90.00 275 LEU A C 1
ATOM 2216 O O . LEU A 1 275 ? 2.997 10.053 12.082 1.00 90.00 275 LEU A O 1
ATOM 2220 N N . GLU A 1 276 ? 1.812 9.727 13.954 1.00 82.62 276 GLU A N 1
ATOM 2221 C CA . GLU A 1 276 ? 2.849 8.921 14.588 1.00 82.62 276 GLU A CA 1
ATOM 2222 C C . GLU A 1 276 ? 2.579 7.421 14.444 1.00 82.62 276 GLU A C 1
ATOM 2224 O O . GLU A 1 276 ? 1.535 6.909 14.845 1.00 82.62 276 GLU A O 1
ATOM 2229 N N . GLY A 1 277 ? 3.569 6.682 13.930 1.00 84.31 277 GLY A N 1
ATOM 2230 C CA . GLY A 1 277 ? 3.717 5.232 14.089 1.00 84.31 277 GLY A CA 1
ATOM 2231 C C . GLY A 1 277 ? 2.468 4.386 13.804 1.00 84.31 277 GLY A C 1
ATOM 2232 O O . GLY A 1 277 ? 2.267 3.927 12.681 1.00 84.31 277 GLY A O 1
ATOM 2233 N N . ALA A 1 278 ? 1.696 4.094 14.856 1.00 90.50 278 ALA A N 1
ATOM 2234 C CA . ALA A 1 278 ? 0.501 3.251 14.803 1.00 90.50 278 ALA A CA 1
ATOM 2235 C C . ALA A 1 278 ? -0.730 3.970 14.230 1.00 90.50 278 ALA A C 1
ATOM 2237 O O . ALA A 1 278 ? -1.584 3.313 13.639 1.00 90.50 278 ALA A O 1
ATOM 2238 N N . GLU A 1 279 ? -0.816 5.293 14.376 1.00 92.25 279 GLU A N 1
ATOM 2239 C CA . GLU A 1 279 ? -1.918 6.097 13.845 1.00 92.25 279 GLU A CA 1
ATOM 2240 C C . GLU A 1 279 ? -1.916 6.085 12.309 1.00 92.25 279 GLU A C 1
ATOM 2242 O O . GLU A 1 279 ? -2.947 5.842 11.681 1.00 92.25 279 GLU A O 1
ATOM 2247 N N . GLU A 1 280 ? -0.732 6.226 11.704 1.00 92.31 280 GLU A N 1
ATOM 2248 C CA . GLU A 1 280 ? -0.522 6.078 10.261 1.00 92.31 280 GLU A CA 1
ATOM 2249 C C . GLU A 1 280 ? -1.060 4.726 9.756 1.00 92.31 280 GLU A C 1
ATOM 2251 O O . GLU A 1 280 ? -1.874 4.678 8.832 1.00 92.31 280 GLU A O 1
ATOM 2256 N N . ILE A 1 281 ? -0.646 3.622 10.393 1.00 93.25 281 ILE A N 1
ATOM 2257 C CA . ILE A 1 281 ? -1.072 2.259 10.025 1.00 93.25 281 ILE A CA 1
ATOM 2258 C C . ILE A 1 281 ? -2.583 2.094 10.212 1.00 93.25 281 ILE A C 1
ATOM 2260 O O . ILE A 1 281 ? -3.237 1.416 9.416 1.00 93.25 281 ILE A O 1
ATOM 2264 N N . PHE A 1 282 ? -3.148 2.724 11.238 1.00 95.00 282 PHE A N 1
ATOM 2265 C CA . PHE A 1 282 ? -4.569 2.669 11.546 1.00 95.00 282 PHE A CA 1
ATOM 2266 C C . PHE A 1 282 ? -5.435 3.338 10.484 1.00 95.00 282 PHE A C 1
ATOM 2268 O O . PHE A 1 282 ? -6.343 2.701 9.944 1.00 95.00 282 PHE A O 1
ATOM 2275 N N . ILE A 1 283 ? -5.119 4.573 10.105 1.00 93.81 283 ILE A N 1
ATOM 2276 C CA . ILE A 1 283 ? -5.819 5.283 9.026 1.00 93.81 283 ILE A CA 1
ATOM 2277 C C . ILE A 1 283 ? -5.662 4.546 7.704 1.00 93.81 283 ILE A C 1
ATOM 2279 O O . ILE A 1 283 ? -6.632 4.352 6.964 1.00 93.81 283 ILE A O 1
ATOM 2283 N N . ALA A 1 284 ? -4.444 4.083 7.430 1.00 94.38 284 ALA A N 1
ATOM 2284 C CA . ALA A 1 284 ? -4.169 3.320 6.234 1.00 94.38 284 ALA A CA 1
ATOM 2285 C C . ALA A 1 284 ? -4.998 2.025 6.198 1.00 94.38 284 ALA A C 1
ATOM 2287 O O . ALA A 1 284 ? -5.572 1.686 5.162 1.00 94.38 284 ALA A O 1
ATOM 2288 N N . SER A 1 285 ? -5.174 1.365 7.347 1.00 94.75 285 SER A N 1
ATOM 2289 C CA . SER A 1 285 ? -6.027 0.182 7.481 1.00 94.75 285 SER A CA 1
ATOM 2290 C C . SER A 1 285 ? -7.503 0.480 7.212 1.00 94.75 285 SER A C 1
ATOM 2292 O O . SER A 1 285 ? -8.139 -0.297 6.502 1.00 94.75 285 SER A O 1
ATOM 2294 N N . ILE A 1 286 ? -8.042 1.607 7.700 1.00 94.69 286 ILE A N 1
ATOM 2295 C CA . ILE A 1 286 ? -9.432 2.024 7.430 1.00 94.69 286 ILE A CA 1
ATOM 2296 C C . ILE A 1 286 ? -9.677 2.141 5.920 1.00 94.69 286 ILE A C 1
ATOM 2298 O O . ILE A 1 286 ? -10.637 1.576 5.388 1.00 94.69 286 ILE A O 1
ATOM 2302 N N . ILE A 1 287 ? -8.803 2.870 5.221 1.00 96.50 287 ILE A N 1
ATOM 2303 C CA . ILE A 1 287 ? -8.961 3.139 3.787 1.00 96.50 287 ILE A CA 1
ATOM 2304 C C . ILE A 1 287 ? -8.777 1.850 2.982 1.00 96.50 287 ILE A C 1
ATOM 2306 O O . ILE A 1 287 ? -9.630 1.505 2.162 1.00 96.50 287 ILE A O 1
ATOM 2310 N N . VAL A 1 288 ? -7.694 1.110 3.231 1.00 97.38 288 VAL A N 1
ATOM 2311 C CA . VAL A 1 288 ? -7.359 -0.104 2.474 1.00 97.38 288 VAL A CA 1
ATOM 2312 C C . VAL A 1 288 ? -8.393 -1.208 2.696 1.00 97.38 288 VAL A C 1
ATOM 2314 O O . VAL A 1 288 ? -8.769 -1.889 1.741 1.00 97.38 288 VAL A O 1
ATOM 2317 N N . GLU A 1 289 ? -8.920 -1.371 3.913 1.00 96.31 289 GLU A N 1
ATOM 2318 C CA . GLU A 1 289 ? -10.002 -2.326 4.172 1.00 96.31 289 GLU A CA 1
ATOM 2319 C C . GLU A 1 289 ? -11.299 -1.924 3.457 1.00 96.31 289 GLU A C 1
ATOM 2321 O O . GLU A 1 289 ? -11.999 -2.787 2.919 1.00 96.31 289 GLU A O 1
ATOM 2326 N N . GLY A 1 290 ? -11.604 -0.626 3.396 1.00 95.81 290 GLY A N 1
ATOM 2327 C CA . GLY A 1 290 ? -12.728 -0.101 2.624 1.00 95.81 290 GLY A CA 1
ATOM 2328 C C . GLY A 1 290 ? -12.605 -0.395 1.125 1.00 95.81 290 GLY A C 1
ATOM 2329 O O . GLY A 1 290 ? -13.534 -0.954 0.536 1.00 95.81 290 GLY A O 1
ATOM 2330 N N . VAL A 1 291 ? -11.439 -0.111 0.529 1.00 97.62 291 VAL A N 1
ATOM 2331 C CA . VAL A 1 291 ? -11.131 -0.452 -0.874 1.00 97.62 291 VAL A CA 1
ATOM 2332 C C . VAL A 1 291 ? -11.281 -1.955 -1.106 1.00 97.62 291 VAL A C 1
ATOM 2334 O O . VAL A 1 291 ? -11.970 -2.377 -2.036 1.00 97.62 291 VAL A O 1
ATOM 2337 N N . PHE A 1 292 ? -10.694 -2.779 -0.235 1.00 97.62 292 PHE A N 1
ATOM 2338 C CA . PHE A 1 292 ? -10.749 -4.234 -0.358 1.00 97.62 292 PHE A CA 1
ATOM 2339 C C . PHE A 1 292 ? -12.181 -4.770 -0.313 1.00 97.62 292 PHE A C 1
ATOM 2341 O O . PHE A 1 292 ? -12.542 -5.632 -1.116 1.00 97.62 292 PHE A O 1
ATOM 2348 N N . LYS A 1 293 ? -13.021 -4.251 0.592 1.00 96.69 293 LYS A N 1
ATOM 2349 C CA . LYS A 1 293 ? -14.440 -4.626 0.689 1.00 96.69 293 LYS A CA 1
ATOM 2350 C C . LYS A 1 293 ? -15.214 -4.263 -0.576 1.00 96.69 293 LYS A C 1
ATOM 2352 O O . LYS A 1 293 ? -15.971 -5.104 -1.064 1.00 96.69 293 LYS A O 1
ATOM 2357 N N . GLU A 1 294 ? -15.017 -3.062 -1.117 1.00 97.19 294 GLU A N 1
ATOM 2358 C CA . GLU A 1 294 ? -15.718 -2.619 -2.328 1.00 97.19 294 GLU A CA 1
ATOM 2359 C C . GLU A 1 294 ? -15.305 -3.453 -3.548 1.00 97.19 294 GLU A C 1
ATOM 2361 O O . GLU A 1 294 ? -16.154 -4.010 -4.242 1.00 97.19 294 GLU A O 1
ATOM 2366 N N . TYR A 1 295 ? -14.006 -3.660 -3.757 1.00 98.06 295 TYR A N 1
ATOM 2367 C CA . TYR A 1 295 ? -13.505 -4.465 -4.875 1.00 98.06 295 TYR A CA 1
ATOM 2368 C C . TYR A 1 295 ? -13.884 -5.946 -4.749 1.00 98.06 295 TYR A C 1
ATOM 2370 O O . TYR A 1 295 ? -14.221 -6.601 -5.739 1.00 98.06 295 TYR A O 1
ATOM 2378 N N . LYS A 1 296 ? -13.923 -6.485 -3.524 1.00 97.50 296 LYS A N 1
ATOM 2379 C CA . LYS A 1 296 ? -14.446 -7.831 -3.257 1.00 97.50 296 LYS A CA 1
ATOM 2380 C C . LYS A 1 296 ? -15.928 -7.942 -3.611 1.00 97.50 296 LYS A C 1
ATOM 2382 O O . LYS A 1 296 ? -16.319 -8.920 -4.243 1.00 97.50 296 LYS A O 1
ATOM 2387 N N . LYS A 1 297 ? -16.744 -6.947 -3.254 1.00 97.50 297 LYS A N 1
ATOM 2388 C CA . LYS A 1 297 ? -18.163 -6.883 -3.633 1.00 97.50 297 LYS A CA 1
ATOM 2389 C C . LYS A 1 297 ? -18.332 -6.825 -5.152 1.00 97.50 297 LYS A C 1
ATOM 2391 O O . LYS A 1 297 ? -19.120 -7.597 -5.689 1.00 97.50 297 LYS A O 1
ATOM 2396 N N . LEU A 1 298 ? -17.570 -5.979 -5.845 1.00 97.06 298 LEU A N 1
ATOM 2397 C CA . LEU A 1 298 ? -17.612 -5.861 -7.308 1.00 97.06 298 LEU A CA 1
ATOM 2398 C C . LEU A 1 298 ? -17.209 -7.163 -8.005 1.00 97.06 298 LEU A C 1
ATOM 2400 O O . LEU A 1 298 ? -17.807 -7.523 -9.017 1.00 97.06 298 LEU A O 1
ATOM 2404 N N . LYS A 1 299 ? -16.263 -7.915 -7.430 1.00 96.81 299 LYS A N 1
ATOM 2405 C CA . LYS A 1 299 ? -15.901 -9.247 -7.922 1.00 96.81 299 LYS A CA 1
ATOM 2406 C C . LYS A 1 299 ? -17.066 -10.226 -7.873 1.00 96.81 299 LYS A C 1
ATOM 2408 O O . LYS A 1 299 ? -17.315 -10.902 -8.857 1.00 96.81 299 LYS A O 1
ATOM 2413 N N . PHE A 1 300 ? -17.777 -10.298 -6.748 1.00 96.38 300 PHE A N 1
ATOM 2414 C CA . PHE A 1 300 ? -18.941 -11.185 -6.609 1.00 96.38 300 PHE A CA 1
ATOM 2415 C C . PHE A 1 300 ? -20.144 -10.755 -7.457 1.00 96.38 300 PHE A C 1
ATOM 2417 O O . PHE A 1 300 ? -21.096 -11.515 -7.587 1.00 96.38 300 PHE A O 1
ATOM 2424 N N . GLN A 1 301 ? -20.112 -9.541 -8.006 1.00 96.31 301 GLN A N 1
ATOM 2425 C CA . GLN A 1 301 ? -21.105 -9.029 -8.947 1.00 96.31 301 GLN A CA 1
ATOM 2426 C C . GLN A 1 301 ? -20.653 -9.150 -10.410 1.00 96.31 301 GLN A C 1
ATOM 2428 O O . GLN A 1 301 ? -21.333 -8.605 -11.274 1.00 96.31 301 GLN A O 1
ATOM 2433 N N . ASP A 1 302 ? -19.501 -9.778 -10.677 1.00 95.25 302 ASP A N 1
ATOM 2434 C CA . ASP A 1 302 ? -18.873 -9.884 -12.003 1.00 95.25 302 ASP A CA 1
ATOM 2435 C C . ASP A 1 302 ? -18.612 -8.528 -12.694 1.00 95.25 302 ASP A C 1
ATOM 2437 O O . ASP A 1 302 ? -18.505 -8.442 -13.911 1.00 95.25 302 ASP A O 1
ATOM 2441 N N . LYS A 1 303 ? -18.455 -7.454 -11.906 1.00 96.31 303 LYS A N 1
ATOM 2442 C CA . LYS A 1 303 ? -18.211 -6.071 -12.376 1.00 96.31 303 LYS A CA 1
ATOM 2443 C C . LYS A 1 303 ? -16.789 -5.579 -12.131 1.00 96.31 303 LYS A C 1
ATOM 2445 O O . LYS A 1 303 ? -16.486 -4.409 -12.345 1.00 96.31 303 LYS A O 1
ATOM 2450 N N . LEU A 1 304 ? -15.928 -6.442 -11.597 1.00 96.06 304 LEU A N 1
ATOM 2451 C CA . LEU A 1 304 ? -14.576 -6.059 -11.202 1.00 96.06 304 LEU A CA 1
ATOM 2452 C C . LEU A 1 304 ? -13.703 -5.701 -12.416 1.00 96.06 304 LEU A C 1
ATOM 2454 O O . LEU A 1 304 ? -12.967 -4.728 -12.346 1.00 96.06 304 LEU A O 1
ATOM 2458 N N . GLN A 1 305 ? -13.836 -6.428 -13.530 1.00 92.75 305 GLN A N 1
ATOM 2459 C CA . GLN A 1 305 ? -12.994 -6.235 -14.722 1.00 92.75 305 GLN A CA 1
ATOM 2460 C C . GLN A 1 305 ? -13.153 -4.850 -15.367 1.00 92.75 305 GLN A C 1
ATOM 2462 O O . GLN A 1 305 ? -12.226 -4.367 -16.010 1.00 92.75 305 GLN A O 1
ATOM 2467 N N . ASP A 1 306 ? -14.297 -4.194 -15.155 1.00 92.00 306 ASP A N 1
ATOM 2468 C CA . ASP A 1 306 ? -14.580 -2.847 -15.664 1.00 92.00 306 ASP A CA 1
ATOM 2469 C C . ASP A 1 306 ? -13.983 -1.741 -14.780 1.00 92.00 306 ASP A C 1
ATOM 2471 O O . ASP A 1 306 ? -14.214 -0.552 -15.012 1.00 92.00 306 ASP A O 1
ATOM 2475 N N . ARG A 1 307 ? -13.256 -2.114 -13.720 1.00 95.75 307 ARG A N 1
ATOM 2476 C CA . ARG A 1 307 ? -12.723 -1.179 -12.732 1.00 95.75 307 ARG A CA 1
ATOM 2477 C C . ARG A 1 307 ? -11.221 -0.973 -12.874 1.00 95.75 307 ARG A C 1
ATOM 2479 O O . ARG A 1 307 ? -10.500 -1.910 -13.232 1.00 95.75 307 ARG A O 1
ATOM 2486 N N . PRO A 1 308 ? -10.735 0.231 -12.521 1.00 97.50 308 PRO A N 1
ATOM 2487 C CA . PRO A 1 308 ? -9.311 0.500 -12.423 1.00 97.50 308 PRO A CA 1
ATOM 2488 C C . PRO A 1 308 ? -8.630 -0.466 -11.456 1.00 97.50 308 PRO A C 1
ATOM 2490 O O . PRO A 1 308 ? -9.189 -0.820 -10.416 1.00 97.50 308 PRO A O 1
ATOM 2493 N N . VAL A 1 309 ? -7.397 -0.854 -11.767 1.00 98.12 309 VAL A N 1
ATOM 2494 C CA . VAL A 1 309 ? -6.519 -1.528 -10.804 1.00 98.12 309 VAL A CA 1
ATOM 2495 C C . VAL A 1 309 ? -6.161 -0.538 -9.704 1.00 98.12 309 VAL A C 1
ATOM 2497 O O . VAL A 1 309 ? -5.803 0.597 -10.003 1.00 98.12 309 VAL A O 1
ATOM 2500 N N . ILE A 1 310 ? -6.222 -0.951 -8.439 1.00 98.56 310 ILE A N 1
ATOM 2501 C CA . ILE A 1 310 ? -5.747 -0.120 -7.331 1.00 98.56 310 ILE A CA 1
ATOM 2502 C C . ILE A 1 310 ? -4.323 -0.511 -6.973 1.00 98.56 310 ILE A C 1
ATOM 2504 O O . ILE A 1 310 ? -4.039 -1.672 -6.686 1.00 98.56 310 ILE A O 1
ATOM 2508 N N . SER A 1 311 ? -3.439 0.475 -6.935 1.00 98.19 311 SER A N 1
ATOM 2509 C CA . SER A 1 311 ? -2.083 0.333 -6.431 1.00 98.19 311 SER A CA 1
ATOM 2510 C C . SER A 1 311 ? -1.916 1.123 -5.142 1.00 98.19 311 SER A C 1
ATOM 2512 O O . SER A 1 311 ? -2.152 2.329 -5.117 1.00 98.19 311 SER A O 1
ATOM 2514 N N . ILE A 1 312 ? -1.478 0.451 -4.082 1.00 98.56 312 ILE A N 1
ATOM 2515 C CA . ILE A 1 312 ? -1.221 1.059 -2.776 1.00 98.56 312 ILE A CA 1
ATOM 2516 C C . ILE A 1 312 ? 0.290 1.189 -2.593 1.00 98.56 312 ILE A C 1
ATOM 2518 O O . ILE A 1 312 ? 1.003 0.186 -2.564 1.00 98.56 312 ILE A O 1
ATOM 2522 N N . VAL A 1 313 ? 0.781 2.417 -2.479 1.00 98.00 313 VAL A N 1
ATOM 2523 C CA . VAL A 1 313 ? 2.191 2.721 -2.232 1.00 98.00 313 VAL A CA 1
ATOM 2524 C C . VAL A 1 313 ? 2.457 2.667 -0.735 1.00 98.00 313 VAL A C 1
ATOM 2526 O O . VAL A 1 313 ? 1.765 3.319 0.045 1.00 98.00 313 VAL A O 1
ATOM 2529 N N . ILE A 1 314 ? 3.455 1.874 -0.344 1.00 94.31 314 ILE A N 1
ATOM 2530 C CA . ILE A 1 314 ? 3.848 1.688 1.051 1.00 94.31 314 ILE A CA 1
ATOM 2531 C C . ILE A 1 314 ? 5.348 1.935 1.169 1.00 94.31 314 ILE A C 1
ATOM 2533 O O . ILE A 1 314 ? 6.160 1.116 0.724 1.00 94.31 314 ILE A O 1
ATOM 2537 N N . GLU A 1 315 ? 5.693 3.053 1.799 1.00 93.12 315 GLU A N 1
ATOM 2538 C CA . GLU A 1 315 ? 7.045 3.323 2.281 1.00 93.12 315 GLU A CA 1
ATOM 2539 C C . GLU A 1 315 ? 7.361 2.455 3.499 1.00 93.12 315 GLU A C 1
ATOM 2541 O O . GLU A 1 315 ? 6.495 2.166 4.326 1.00 93.12 315 GLU A O 1
ATOM 2546 N N . GLU A 1 316 ? 8.613 2.016 3.602 1.00 92.56 316 GLU A N 1
ATOM 2547 C CA . GLU A 1 316 ? 9.072 1.107 4.656 1.00 92.56 316 GLU A CA 1
ATOM 2548 C C . GLU A 1 316 ? 8.144 -0.104 4.851 1.00 92.56 316 GLU A C 1
ATOM 2550 O O . GLU A 1 316 ? 7.739 -0.450 5.964 1.00 92.56 316 GLU A O 1
ATOM 2555 N N . ALA A 1 317 ? 7.842 -0.790 3.742 1.00 95.06 317 ALA A N 1
ATOM 2556 C CA . ALA A 1 317 ? 6.902 -1.909 3.689 1.00 95.06 317 ALA A CA 1
ATOM 2557 C C . ALA A 1 317 ? 7.045 -2.963 4.818 1.00 95.06 317 ALA A C 1
ATOM 2559 O O . ALA A 1 317 ? 6.013 -3.435 5.311 1.00 95.06 317 ALA A O 1
ATOM 2560 N N . PRO A 1 318 ? 8.251 -3.315 5.322 1.00 95.38 318 PRO A N 1
ATOM 2561 C CA . PRO A 1 318 ? 8.396 -4.189 6.486 1.00 95.38 318 PRO A CA 1
ATOM 2562 C C . PRO A 1 318 ? 7.615 -3.767 7.742 1.00 95.38 318 PRO A C 1
ATOM 2564 O O . PRO A 1 318 ? 7.290 -4.633 8.552 1.00 95.38 318 PRO A O 1
ATOM 2567 N N . ARG A 1 319 ? 7.265 -2.482 7.909 1.00 92.94 319 ARG A N 1
ATOM 2568 C CA . ARG A 1 319 ? 6.432 -1.995 9.026 1.00 92.94 319 ARG A CA 1
ATOM 2569 C C . ARG A 1 319 ? 5.037 -2.620 9.053 1.00 92.94 319 ARG A C 1
ATOM 2571 O O . ARG A 1 319 ? 4.459 -2.736 10.128 1.00 92.94 319 ARG A O 1
ATOM 2578 N N . VAL A 1 320 ? 4.508 -3.032 7.899 1.00 94.12 320 VAL A N 1
ATOM 2579 C CA . VAL A 1 320 ? 3.149 -3.590 7.777 1.00 94.12 320 VAL A CA 1
ATOM 2580 C C . VAL A 1 320 ? 3.125 -5.026 7.256 1.00 94.12 320 VAL A C 1
ATOM 2582 O O . VAL A 1 320 ? 2.245 -5.790 7.640 1.00 94.12 320 VAL A O 1
ATOM 2585 N N . ILE A 1 321 ? 4.095 -5.430 6.431 1.00 95.88 321 ILE A N 1
ATOM 2586 C CA . ILE A 1 321 ? 4.174 -6.789 5.856 1.00 95.88 321 ILE A CA 1
ATOM 2587 C C . ILE A 1 321 ? 5.440 -7.556 6.267 1.00 95.88 321 ILE A C 1
ATOM 2589 O O . ILE A 1 321 ? 5.784 -8.577 5.671 1.00 95.88 321 ILE A O 1
ATOM 2593 N N . GLY A 1 322 ? 6.154 -7.074 7.286 1.00 96.31 322 GLY A N 1
ATOM 2594 C CA . GLY A 1 322 ? 7.275 -7.793 7.883 1.00 96.31 322 GLY A CA 1
ATOM 2595 C C . GLY A 1 322 ? 6.819 -9.073 8.582 1.00 96.31 322 GLY A C 1
ATOM 2596 O O . GLY A 1 322 ? 5.766 -9.096 9.220 1.00 96.31 322 GLY A O 1
ATOM 2597 N N . LYS A 1 323 ? 7.639 -10.128 8.524 1.00 95.38 323 LYS A N 1
ATOM 2598 C CA . LYS A 1 323 ? 7.308 -11.445 9.092 1.00 95.38 323 LYS A CA 1
ATOM 2599 C C . LYS A 1 323 ? 6.847 -11.364 10.553 1.00 95.38 323 LYS A C 1
ATOM 2601 O O . LYS A 1 323 ? 5.757 -11.816 10.881 1.00 95.38 323 LYS A O 1
ATOM 2606 N N . LYS A 1 324 ? 7.635 -10.704 11.410 1.00 94.31 324 LYS A N 1
ATOM 2607 C CA . LYS A 1 324 ? 7.311 -10.535 12.840 1.00 94.31 324 LYS A CA 1
ATOM 2608 C C . LYS A 1 324 ? 6.002 -9.777 13.071 1.00 94.31 324 LYS A C 1
ATOM 2610 O O . LYS A 1 324 ? 5.285 -10.085 14.013 1.00 94.31 324 LYS A O 1
ATOM 2615 N N . VAL A 1 325 ? 5.699 -8.790 12.224 1.00 93.25 325 VAL A N 1
ATOM 2616 C CA . VAL A 1 325 ? 4.460 -8.004 12.326 1.00 93.25 325 VAL A CA 1
ATOM 2617 C C . VAL A 1 325 ? 3.266 -8.908 12.048 1.00 93.25 325 VAL A C 1
ATOM 2619 O O . VAL A 1 325 ? 2.336 -8.946 12.849 1.00 93.25 325 VAL A O 1
ATOM 2622 N N . LEU A 1 326 ? 3.331 -9.687 10.966 1.00 93.38 326 LEU A N 1
ATOM 2623 C CA . LEU A 1 326 ? 2.255 -10.580 10.534 1.00 93.38 326 LEU A CA 1
ATOM 2624 C C . LEU A 1 326 ? 2.061 -11.804 11.443 1.00 93.38 326 LEU A C 1
ATOM 2626 O O . LEU A 1 326 ? 0.971 -12.367 11.464 1.00 93.38 326 LEU A O 1
ATOM 2630 N N . GLU A 1 327 ? 3.081 -12.200 12.210 1.00 92.50 327 GLU A N 1
ATOM 2631 C CA . GLU A 1 327 ? 2.961 -13.224 13.260 1.00 92.50 327 GLU A CA 1
ATOM 2632 C C . GLU A 1 327 ? 2.153 -12.723 14.471 1.00 92.50 327 GLU A C 1
ATOM 2634 O O . GLU A 1 327 ? 1.472 -13.510 15.127 1.00 92.50 327 GLU A O 1
ATOM 2639 N N . SER A 1 328 ? 2.207 -11.420 14.772 1.00 88.12 328 SER A N 1
ATOM 2640 C CA . SER A 1 328 ? 1.525 -10.821 15.931 1.00 88.12 328 SER A CA 1
ATOM 2641 C C . SER A 1 328 ? 0.204 -10.115 15.608 1.00 88.12 328 SER A C 1
ATOM 2643 O O . SER A 1 328 ? -0.681 -10.037 16.463 1.00 88.12 328 SER A O 1
ATOM 2645 N N . ILE A 1 329 ? 0.077 -9.570 14.397 1.00 89.69 329 ILE A N 1
ATOM 2646 C CA . ILE A 1 329 ? -0.986 -8.649 13.994 1.00 89.69 329 ILE A CA 1
ATOM 2647 C C . ILE A 1 329 ? -1.557 -9.105 12.646 1.00 89.69 329 ILE A C 1
ATOM 2649 O O . ILE A 1 329 ? -0.868 -9.094 11.626 1.00 89.69 329 ILE A O 1
ATOM 2653 N N . ASP A 1 330 ? -2.851 -9.438 12.621 1.00 89.06 330 ASP A N 1
ATOM 2654 C CA . ASP A 1 330 ? -3.589 -9.701 11.378 1.00 89.06 330 ASP A CA 1
ATOM 2655 C C . ASP A 1 330 ? -4.083 -8.387 10.753 1.00 89.06 330 ASP A C 1
ATOM 2657 O O . ASP A 1 330 ? -5.240 -7.990 10.909 1.00 89.06 330 ASP A O 1
ATOM 2661 N N . ASN A 1 331 ? -3.184 -7.683 10.064 1.00 93.19 331 ASN A N 1
ATOM 2662 C CA . ASN A 1 331 ? -3.506 -6.432 9.378 1.00 93.19 331 ASN A CA 1
ATOM 2663 C C . ASN A 1 331 ? -3.974 -6.647 7.926 1.00 93.19 331 ASN A C 1
ATOM 2665 O O . ASN A 1 331 ? -3.759 -7.692 7.301 1.00 93.19 331 ASN A O 1
ATOM 2669 N N . VAL A 1 332 ? -4.619 -5.623 7.359 1.00 95.81 332 VAL A N 1
ATOM 2670 C CA . VAL A 1 332 ? -5.153 -5.681 5.991 1.00 95.81 332 VAL A CA 1
ATOM 2671 C C . VAL A 1 332 ? -4.053 -5.775 4.927 1.00 95.81 332 VAL A C 1
ATOM 2673 O O . VAL A 1 332 ? -4.252 -6.438 3.912 1.00 95.81 332 VAL A O 1
ATOM 2676 N N . PHE A 1 333 ? -2.870 -5.201 5.156 1.00 96.38 333 PHE A N 1
ATOM 2677 C CA . PHE A 1 333 ? -1.763 -5.233 4.195 1.00 96.38 333 PHE A CA 1
ATOM 2678 C C . PHE A 1 333 ? -1.243 -6.647 3.952 1.00 96.38 333 PHE A C 1
ATOM 2680 O O . PHE A 1 333 ? -1.006 -7.016 2.804 1.00 96.38 333 PHE A O 1
ATOM 2687 N N . GLY A 1 334 ? -1.151 -7.474 4.998 1.00 95.56 334 GLY A N 1
ATOM 2688 C CA . GLY A 1 334 ? -0.833 -8.895 4.863 1.00 95.56 334 GLY A CA 1
ATOM 2689 C C . GLY A 1 334 ? -1.869 -9.652 4.024 1.00 95.56 334 GLY A C 1
ATOM 2690 O O . GLY A 1 334 ? -1.507 -10.506 3.215 1.00 95.56 334 GLY A O 1
ATOM 2691 N N . LYS A 1 335 ? -3.159 -9.311 4.158 1.00 95.44 335 LYS A N 1
ATOM 2692 C CA . LYS A 1 335 ? -4.237 -9.870 3.319 1.00 95.44 335 LYS A CA 1
ATOM 2693 C C . LYS A 1 335 ? -4.103 -9.422 1.866 1.00 95.44 335 LYS A C 1
ATOM 2695 O O . LYS A 1 335 ? -4.167 -10.264 0.974 1.00 95.44 335 LYS A O 1
ATOM 2700 N N . ILE A 1 336 ? -3.853 -8.134 1.616 1.00 97.19 336 ILE A N 1
ATOM 2701 C CA . ILE A 1 336 ? -3.617 -7.616 0.261 1.00 97.19 336 ILE A CA 1
ATOM 2702 C C . ILE A 1 336 ? -2.393 -8.278 -0.374 1.00 97.19 336 ILE A C 1
ATOM 2704 O O . ILE A 1 336 ? -2.479 -8.718 -1.513 1.00 97.19 336 ILE A O 1
ATOM 2708 N N . ALA A 1 337 ? -1.289 -8.423 0.353 1.00 96.00 337 ALA A N 1
ATOM 2709 C CA . ALA A 1 337 ? -0.075 -9.054 -0.155 1.00 96.00 337 ALA A CA 1
ATOM 2710 C C . ALA A 1 337 ? -0.263 -10.534 -0.553 1.00 96.00 337 ALA A C 1
ATOM 2712 O O . ALA A 1 337 ? 0.455 -11.037 -1.412 1.00 96.00 337 ALA A O 1
ATOM 2713 N N . ARG A 1 338 ? -1.219 -11.243 0.065 1.00 94.75 338 ARG A N 1
ATOM 2714 C CA . ARG A 1 338 ? -1.528 -12.653 -0.243 1.00 94.75 338 ARG A CA 1
ATOM 2715 C C . ARG A 1 338 ? -2.654 -12.829 -1.263 1.00 94.75 338 ARG A C 1
ATOM 2717 O O . ARG A 1 338 ? -2.646 -13.784 -2.037 1.00 94.75 338 ARG A O 1
ATOM 2724 N N . GLU A 1 339 ? -3.654 -11.951 -1.252 1.00 95.31 339 GLU A N 1
ATOM 2725 C CA . GLU A 1 339 ? -4.903 -12.151 -1.999 1.00 95.31 339 GLU A CA 1
ATOM 2726 C C . GLU A 1 339 ? -5.278 -10.998 -2.931 1.00 95.31 339 GLU A C 1
ATOM 2728 O O . GLU A 1 339 ? -6.139 -11.184 -3.792 1.00 95.31 339 GLU A O 1
ATOM 2733 N N . GLY A 1 340 ? -4.649 -9.829 -2.802 1.00 96.38 340 GLY A N 1
ATOM 2734 C CA . GLY A 1 340 ? -5.024 -8.588 -3.486 1.00 96.38 340 GLY A CA 1
ATOM 2735 C C . GLY A 1 340 ? -5.111 -8.729 -5.005 1.00 96.38 340 GLY A C 1
ATOM 2736 O O . GLY A 1 340 ? -6.077 -8.254 -5.608 1.00 96.38 340 GLY A O 1
ATOM 2737 N N . ARG A 1 341 ? -4.200 -9.505 -5.613 1.00 95.38 341 ARG A N 1
ATOM 2738 C CA . ARG A 1 341 ? -4.215 -9.859 -7.045 1.00 95.38 341 ARG A CA 1
ATOM 2739 C C . ARG A 1 341 ? -5.584 -10.344 -7.525 1.00 95.38 341 ARG A C 1
ATOM 2741 O O . ARG A 1 341 ? -6.037 -9.974 -8.606 1.00 95.38 341 ARG A O 1
ATOM 2748 N N . LYS A 1 342 ? -6.270 -11.165 -6.720 1.00 95.75 342 LYS A N 1
ATOM 2749 C CA . LYS A 1 342 ? -7.594 -11.728 -7.045 1.00 95.75 342 LYS A CA 1
ATOM 2750 C C . LYS A 1 342 ? -8.676 -10.653 -7.157 1.00 95.75 342 LYS A C 1
ATOM 2752 O O . LYS A 1 342 ? -9.759 -10.968 -7.651 1.00 95.75 342 LYS A O 1
ATOM 2757 N N . PHE A 1 343 ? -8.405 -9.452 -6.662 1.00 97.75 343 PHE A N 1
ATOM 2758 C CA . PHE A 1 343 ? -9.321 -8.330 -6.545 1.00 97.75 343 PHE A CA 1
ATOM 2759 C C . PHE A 1 343 ? -8.778 -7.070 -7.229 1.00 97.75 343 PHE A C 1
ATOM 2761 O O . PHE A 1 343 ? -9.226 -5.995 -6.881 1.00 97.75 343 PHE A O 1
ATOM 2768 N N . GLN A 1 344 ? -7.821 -7.169 -8.165 1.00 97.88 344 GLN A N 1
ATOM 2769 C CA . GLN A 1 344 ? -7.201 -6.006 -8.831 1.00 97.88 344 GLN A CA 1
ATOM 2770 C C . GLN A 1 344 ? -6.613 -4.960 -7.860 1.00 97.88 344 GLN A C 1
ATOM 2772 O O . GLN A 1 344 ? -6.567 -3.776 -8.184 1.00 97.88 344 GLN A O 1
ATOM 2777 N N . ILE A 1 345 ? -6.144 -5.390 -6.684 1.00 98.50 345 ILE A N 1
ATOM 2778 C CA . ILE A 1 345 ? -5.474 -4.524 -5.707 1.00 98.50 345 ILE A CA 1
ATOM 2779 C C . ILE A 1 345 ? -4.046 -5.022 -5.520 1.00 98.50 345 ILE A C 1
ATOM 2781 O O . ILE A 1 345 ? -3.836 -6.158 -5.094 1.00 98.50 345 ILE A O 1
ATOM 2785 N N . GLY A 1 346 ? -3.064 -4.175 -5.794 1.00 98.12 346 GLY A N 1
ATOM 2786 C CA . GLY A 1 346 ? -1.663 -4.490 -5.565 1.00 98.12 346 GLY A CA 1
ATOM 2787 C C . GLY A 1 346 ? -0.935 -3.461 -4.717 1.00 98.12 346 GLY A C 1
ATOM 2788 O O . GLY A 1 346 ? -1.481 -2.431 -4.324 1.00 98.12 346 GLY A O 1
ATOM 2789 N N . LEU A 1 347 ? 0.311 -3.794 -4.390 1.00 98.06 347 LEU A N 1
ATOM 2790 C CA . LEU A 1 347 ? 1.177 -3.001 -3.523 1.00 98.06 347 LEU A CA 1
ATOM 2791 C C . LEU A 1 347 ? 2.379 -2.534 -4.331 1.00 98.06 347 LEU A C 1
ATOM 2793 O O . LEU A 1 347 ? 2.968 -3.347 -5.034 1.00 98.06 347 LEU A O 1
ATOM 2797 N N . ILE A 1 348 ? 2.787 -1.280 -4.173 1.00 98.00 348 ILE A N 1
ATOM 2798 C CA . ILE A 1 348 ? 4.147 -0.836 -4.478 1.00 98.00 348 ILE A CA 1
ATOM 2799 C C . ILE A 1 348 ? 4.872 -0.781 -3.134 1.00 98.00 348 ILE A C 1
ATOM 2801 O O . ILE A 1 348 ? 4.743 0.181 -2.380 1.00 98.00 348 ILE A O 1
ATOM 2805 N N . ALA A 1 349 ? 5.566 -1.868 -2.808 1.00 97.19 349 ALA A N 1
ATOM 2806 C CA . ALA A 1 349 ? 6.289 -2.042 -1.559 1.00 97.19 349 ALA A CA 1
ATOM 2807 C C . ALA A 1 349 ? 7.714 -1.497 -1.700 1.00 97.19 349 ALA A C 1
ATOM 2809 O O . ALA A 1 349 ? 8.539 -2.052 -2.432 1.00 97.19 349 ALA A O 1
ATOM 2810 N N . ILE A 1 350 ? 8.007 -0.416 -0.984 1.00 96.56 350 ILE A N 1
ATOM 2811 C CA . ILE A 1 350 ? 9.297 0.271 -1.021 1.00 96.56 350 ILE A CA 1
ATOM 2812 C C . ILE A 1 350 ? 10.040 -0.052 0.269 1.00 96.56 350 ILE A C 1
ATOM 2814 O O . ILE A 1 350 ? 9.482 0.040 1.364 1.00 96.56 350 ILE A O 1
ATOM 2818 N N . THR A 1 351 ? 11.297 -0.484 0.164 1.00 95.75 351 THR A N 1
ATOM 2819 C CA . THR A 1 351 ? 12.086 -0.802 1.359 1.00 95.75 351 THR A CA 1
ATOM 2820 C C . THR A 1 351 ? 13.584 -0.856 1.090 1.00 95.75 351 THR A C 1
ATOM 2822 O O . THR A 1 351 ? 14.044 -0.962 -0.045 1.00 95.75 351 THR A O 1
ATOM 2825 N N . GLN A 1 352 ? 14.364 -0.807 2.163 1.00 94.88 352 GLN A N 1
ATOM 2826 C CA . GLN A 1 352 ? 15.797 -1.108 2.159 1.00 94.88 352 GLN A CA 1
ATOM 2827 C C . GLN A 1 352 ? 16.100 -2.501 2.708 1.00 94.88 352 GLN A C 1
ATOM 2829 O O . GLN A 1 352 ? 17.217 -2.985 2.554 1.00 94.88 352 GLN A O 1
ATOM 2834 N N . LEU A 1 353 ? 15.111 -3.123 3.355 1.00 95.56 353 LEU A N 1
ATOM 2835 C CA . LEU A 1 353 ? 15.250 -4.350 4.129 1.00 95.56 353 LEU A CA 1
ATOM 2836 C C . LEU A 1 353 ? 14.263 -5.417 3.622 1.00 95.56 353 LEU A C 1
ATOM 2838 O O . LEU A 1 353 ? 13.395 -5.863 4.382 1.00 95.56 353 LEU A O 1
ATOM 2842 N N . PRO A 1 354 ? 14.341 -5.825 2.337 1.00 95.25 354 PRO A N 1
ATOM 2843 C CA . PRO A 1 354 ? 13.489 -6.889 1.807 1.00 95.25 354 PRO A CA 1
ATOM 2844 C C . PRO A 1 354 ? 13.599 -8.197 2.605 1.00 95.25 354 PRO A C 1
ATOM 2846 O O . PRO A 1 354 ? 12.630 -8.947 2.646 1.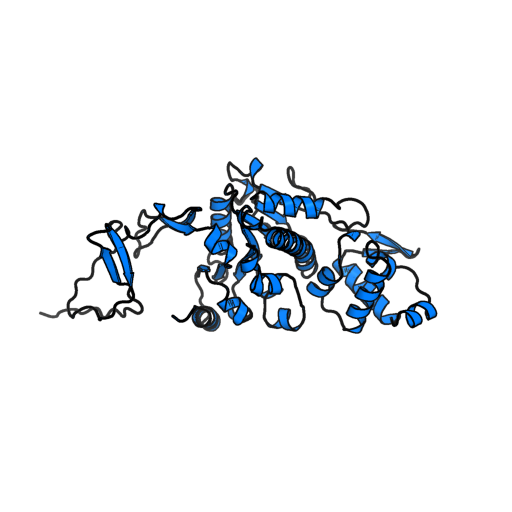00 95.25 354 PRO A O 1
ATOM 2849 N N . SER A 1 355 ? 14.721 -8.457 3.288 1.00 95.88 355 SER A N 1
ATOM 2850 C CA . SER A 1 355 ? 14.916 -9.647 4.129 1.00 95.88 355 SER A CA 1
ATOM 2851 C C . SER A 1 355 ? 13.971 -9.751 5.337 1.00 95.88 355 SER A C 1
ATOM 2853 O O . SER A 1 355 ? 13.816 -10.838 5.893 1.00 95.88 355 SER A O 1
ATOM 2855 N N . ILE A 1 356 ? 13.333 -8.648 5.751 1.00 96.81 356 ILE A N 1
ATOM 2856 C CA . ILE A 1 356 ? 12.382 -8.620 6.877 1.00 96.81 356 ILE A CA 1
ATOM 2857 C C . ILE A 1 356 ? 10.967 -9.024 6.436 1.00 96.81 356 ILE A C 1
ATOM 2859 O O . ILE A 1 356 ? 10.155 -9.45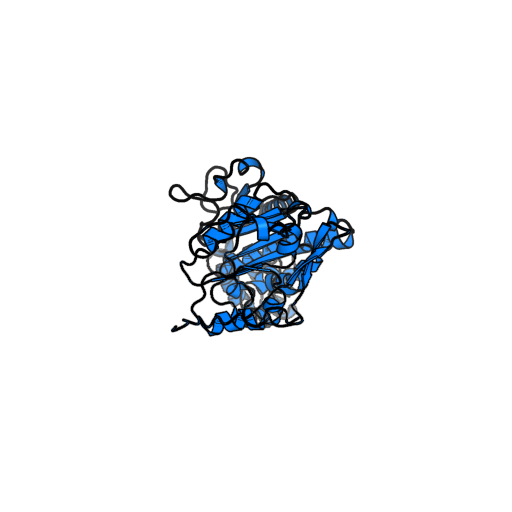6 7.262 1.00 96.81 356 ILE A O 1
ATOM 2863 N N . ILE A 1 357 ? 10.655 -8.884 5.147 1.00 96.25 357 ILE A N 1
ATOM 2864 C CA . ILE A 1 357 ? 9.353 -9.249 4.583 1.00 96.25 357 ILE A CA 1
ATOM 2865 C C . ILE A 1 357 ? 9.199 -10.771 4.630 1.00 96.25 357 ILE A C 1
ATOM 2867 O O . ILE A 1 357 ? 10.163 -11.515 4.445 1.00 96.25 357 ILE A O 1
ATOM 2871 N N . ASP A 1 358 ? 7.982 -11.241 4.905 1.00 92.38 358 ASP A N 1
ATOM 2872 C CA . ASP A 1 358 ? 7.687 -12.671 4.857 1.00 92.38 358 ASP A CA 1
ATOM 2873 C C . ASP A 1 358 ? 8.052 -13.278 3.488 1.00 92.38 358 ASP A C 1
ATOM 2875 O O . ASP A 1 358 ? 7.786 -12.682 2.442 1.00 92.38 358 ASP A O 1
ATOM 2879 N N . ARG A 1 359 ? 8.670 -14.467 3.486 1.00 91.31 359 ARG A N 1
ATOM 2880 C CA . ARG A 1 359 ? 9.217 -15.076 2.264 1.00 91.31 359 ARG A CA 1
ATOM 2881 C C . ARG A 1 359 ? 8.131 -15.376 1.233 1.00 91.31 359 ARG A C 1
ATOM 2883 O O . ARG A 1 359 ? 8.385 -15.203 0.044 1.00 91.31 359 ARG A O 1
ATOM 2890 N N . GLU A 1 360 ? 6.948 -15.812 1.664 1.00 90.94 360 GLU A N 1
ATOM 2891 C CA . GLU A 1 360 ? 5.841 -16.108 0.748 1.00 90.94 360 GLU A CA 1
ATOM 2892 C C . GLU A 1 360 ? 5.308 -14.823 0.116 1.00 90.94 360 GLU A C 1
ATOM 2894 O O . GLU A 1 360 ? 5.068 -14.772 -1.089 1.00 90.94 360 GLU A O 1
ATOM 2899 N N . ILE A 1 361 ? 5.191 -13.753 0.907 1.00 94.31 361 ILE A N 1
ATOM 2900 C CA . ILE A 1 361 ? 4.812 -12.431 0.395 1.00 94.31 361 ILE A CA 1
ATOM 2901 C C . ILE A 1 361 ? 5.858 -11.909 -0.591 1.00 94.31 361 ILE A C 1
ATOM 2903 O O . ILE A 1 361 ? 5.499 -11.457 -1.676 1.00 94.31 361 ILE A O 1
ATOM 2907 N N . LEU A 1 362 ? 7.142 -11.994 -0.244 1.00 94.25 362 LEU A N 1
ATOM 2908 C CA . LEU A 1 362 ? 8.235 -11.519 -1.088 1.00 94.25 362 LEU A CA 1
ATOM 2909 C C . LEU A 1 362 ? 8.306 -12.290 -2.419 1.00 94.25 362 LEU A C 1
ATOM 2911 O O . LEU A 1 362 ? 8.564 -11.694 -3.465 1.00 94.25 362 LEU A O 1
ATOM 2915 N N . ALA A 1 363 ? 8.038 -13.598 -2.394 1.00 91.25 363 ALA A N 1
ATOM 2916 C CA . ALA A 1 363 ? 7.942 -14.429 -3.594 1.00 91.25 363 ALA A CA 1
ATOM 2917 C C . ALA A 1 363 ? 6.733 -14.062 -4.474 1.00 91.25 363 ALA A C 1
ATOM 2919 O O . ALA A 1 363 ? 6.839 -14.097 -5.697 1.00 91.25 363 ALA A O 1
ATOM 2920 N N . ASN A 1 364 ? 5.618 -13.646 -3.867 1.00 90.19 364 ASN A N 1
ATOM 2921 C CA . ASN A 1 364 ? 4.416 -13.196 -4.578 1.00 90.19 364 ASN A CA 1
ATOM 2922 C C . ASN A 1 364 ? 4.529 -11.774 -5.160 1.00 90.19 364 ASN A C 1
ATOM 2924 O O . ASN A 1 364 ? 3.638 -11.341 -5.892 1.00 90.19 364 ASN A O 1
ATOM 2928 N N . MET A 1 365 ? 5.605 -11.040 -4.855 1.00 93.31 365 MET A N 1
ATOM 2929 C CA . MET A 1 365 ? 5.926 -9.773 -5.516 1.00 93.31 365 MET A CA 1
ATOM 2930 C C . MET A 1 365 ? 6.614 -10.051 -6.852 1.00 93.31 365 MET A C 1
ATOM 2932 O O . MET A 1 365 ? 7.841 -10.202 -6.934 1.00 93.31 365 MET A O 1
ATOM 2936 N N . ASN A 1 366 ? 5.796 -10.145 -7.901 1.00 89.94 366 ASN A N 1
ATOM 2937 C CA . ASN A 1 366 ? 6.230 -10.613 -9.217 1.00 89.94 366 ASN A CA 1
ATOM 2938 C C . ASN A 1 366 ? 7.128 -9.603 -9.931 1.00 89.94 366 ASN A C 1
ATOM 2940 O O . ASN A 1 366 ? 8.092 -9.986 -10.593 1.00 89.94 366 ASN A O 1
ATOM 2944 N N . THR A 1 367 ? 6.833 -8.311 -9.801 1.00 93.50 367 THR A N 1
ATOM 2945 C CA . THR A 1 367 ? 7.648 -7.257 -10.403 1.00 93.50 367 THR A CA 1
ATOM 2946 C C . THR A 1 367 ? 8.633 -6.728 -9.368 1.00 93.50 367 THR A C 1
ATOM 2948 O O . THR A 1 367 ? 8.243 -6.288 -8.291 1.00 93.50 367 THR A O 1
ATOM 2951 N N . LYS A 1 368 ? 9.928 -6.747 -9.690 1.00 94.50 368 LYS A N 1
ATOM 2952 C CA . LYS A 1 368 ? 10.993 -6.241 -8.816 1.00 94.50 368 LYS A CA 1
ATOM 2953 C C . LYS A 1 368 ? 11.795 -5.177 -9.566 1.00 94.50 368 LYS A C 1
ATOM 2955 O O . LYS A 1 368 ? 12.451 -5.496 -10.554 1.00 94.50 368 LYS A O 1
ATOM 2960 N N . ILE A 1 369 ? 11.761 -3.926 -9.104 1.00 95.50 369 ILE A N 1
ATOM 2961 C CA . ILE A 1 369 ? 12.573 -2.829 -9.657 1.00 95.50 369 ILE A CA 1
ATOM 2962 C C . ILE A 1 369 ? 13.720 -2.554 -8.688 1.00 95.50 369 ILE A C 1
ATOM 2964 O O . ILE A 1 369 ? 13.575 -1.828 -7.707 1.00 95.50 369 ILE A O 1
ATOM 2968 N N . ILE A 1 370 ? 14.857 -3.199 -8.936 1.00 94.88 370 ILE A N 1
ATOM 2969 C CA . ILE A 1 370 ? 15.989 -3.249 -8.006 1.00 94.88 370 ILE A CA 1
ATOM 2970 C C . ILE A 1 370 ? 16.953 -2.099 -8.311 1.00 94.88 370 ILE A C 1
ATOM 2972 O O . ILE A 1 370 ? 17.543 -2.057 -9.389 1.00 94.88 370 ILE A O 1
ATOM 2976 N N . LEU A 1 371 ? 17.153 -1.190 -7.352 1.00 94.62 371 LEU A N 1
ATOM 2977 C CA . LEU A 1 371 ? 18.200 -0.165 -7.433 1.00 94.62 371 LEU A CA 1
ATOM 2978 C C . LEU A 1 371 ? 19.439 -0.612 -6.634 1.00 94.62 371 LEU A C 1
ATOM 2980 O O . LEU A 1 371 ? 19.555 -1.766 -6.214 1.00 94.62 371 LEU A O 1
ATOM 2984 N N . GLY A 1 372 ? 20.404 0.291 -6.437 1.00 90.94 372 GLY A N 1
ATOM 2985 C CA . GLY A 1 372 ? 21.657 -0.017 -5.742 1.00 90.94 372 GLY A CA 1
ATOM 2986 C C . GLY A 1 372 ? 21.444 -0.643 -4.355 1.00 90.94 372 GLY A C 1
ATOM 2987 O O . GLY A 1 372 ? 20.869 -0.015 -3.467 1.00 90.94 372 GLY A O 1
ATOM 2988 N N . ASN A 1 373 ? 21.953 -1.866 -4.167 1.00 87.06 373 ASN A N 1
ATOM 2989 C CA . ASN A 1 373 ? 21.897 -2.619 -2.910 1.00 87.06 373 ASN A CA 1
ATOM 2990 C C . ASN A 1 373 ? 23.284 -3.159 -2.531 1.00 87.06 373 ASN A C 1
ATOM 2992 O O . ASN A 1 373 ? 23.821 -4.069 -3.170 1.00 87.06 373 ASN A O 1
ATOM 2996 N N . GLU A 1 374 ? 23.864 -2.619 -1.462 1.00 83.31 374 GLU A N 1
ATOM 2997 C CA . GLU A 1 374 ? 25.229 -2.949 -1.021 1.00 83.31 374 GLU A CA 1
ATOM 2998 C C . GLU A 1 374 ? 25.287 -4.148 -0.070 1.00 83.31 374 GLU A C 1
ATOM 3000 O O . GLU A 1 374 ? 26.285 -4.874 -0.036 1.00 83.31 374 GLU A O 1
ATOM 3005 N N . MET A 1 375 ? 24.197 -4.429 0.642 1.00 89.31 375 MET A N 1
ATOM 3006 C CA . MET A 1 375 ? 24.154 -5.472 1.661 1.00 89.31 375 MET A CA 1
ATOM 3007 C C . MET A 1 375 ? 23.917 -6.860 1.051 1.00 89.31 375 MET A C 1
ATOM 3009 O O . MET A 1 375 ? 22.941 -7.101 0.342 1.00 89.31 375 MET A O 1
ATOM 3013 N N . GLY A 1 376 ? 24.816 -7.802 1.353 1.00 91.69 376 GLY A N 1
ATOM 3014 C CA . GLY A 1 376 ? 24.732 -9.192 0.888 1.00 91.69 376 GLY A CA 1
ATOM 3015 C C . GLY A 1 376 ? 23.452 -9.936 1.301 1.00 91.69 376 GLY A C 1
ATOM 3016 O O . GLY A 1 376 ? 22.865 -10.595 0.443 1.00 91.69 376 GLY A O 1
ATOM 3017 N N . PRO A 1 377 ? 22.992 -9.854 2.568 1.00 92.88 377 PRO A N 1
ATOM 3018 C CA . PRO A 1 377 ? 21.726 -10.456 2.993 1.00 92.88 377 PRO A CA 1
ATOM 3019 C C . PRO A 1 377 ? 20.516 -9.963 2.192 1.00 92.88 377 PRO A C 1
ATOM 3021 O O . PRO A 1 377 ? 19.741 -10.789 1.722 1.00 92.88 377 PRO A O 1
ATOM 3024 N N . GLU A 1 378 ? 20.412 -8.654 1.948 1.00 94.38 378 GLU A N 1
ATOM 3025 C CA . GLU A 1 378 ? 19.293 -8.075 1.191 1.00 94.38 378 GLU A CA 1
ATOM 3026 C C . GLU A 1 378 ? 19.297 -8.524 -0.268 1.00 94.38 378 GLU A C 1
ATOM 3028 O O . GLU A 1 378 ? 18.263 -8.921 -0.802 1.00 94.38 378 GLU A O 1
ATOM 3033 N N . ARG A 1 379 ? 20.476 -8.565 -0.906 1.00 92.19 379 ARG A N 1
ATOM 3034 C CA . ARG A 1 379 ? 20.599 -9.133 -2.256 1.00 92.19 379 ARG A CA 1
ATOM 3035 C C . ARG A 1 379 ? 20.167 -10.596 -2.304 1.00 92.19 379 ARG A C 1
ATOM 3037 O O . ARG A 1 379 ? 19.481 -10.978 -3.244 1.00 92.19 379 ARG A O 1
ATOM 3044 N N . ARG A 1 380 ? 20.547 -11.405 -1.309 1.00 92.69 380 ARG A N 1
ATOM 3045 C CA . ARG A 1 380 ? 20.135 -12.817 -1.235 1.00 92.69 380 ARG A CA 1
ATOM 3046 C C . ARG A 1 380 ? 18.626 -12.958 -1.086 1.00 92.69 380 ARG A C 1
ATOM 3048 O O . ARG A 1 380 ? 18.042 -13.701 -1.852 1.00 92.69 380 ARG A O 1
ATOM 3055 N N . ALA A 1 381 ? 17.987 -12.181 -0.212 1.00 93.50 381 ALA A N 1
ATOM 3056 C CA . ALA A 1 381 ? 16.530 -12.212 -0.064 1.00 93.50 381 ALA A CA 1
ATOM 3057 C C . ALA A 1 381 ? 15.794 -11.907 -1.384 1.00 93.50 381 ALA A C 1
ATOM 3059 O O . ALA A 1 381 ? 14.802 -12.554 -1.716 1.00 93.50 381 ALA A O 1
ATOM 3060 N N . ILE A 1 382 ? 16.300 -10.953 -2.171 1.00 92.69 382 ILE A N 1
ATOM 3061 C CA . ILE A 1 382 ? 15.750 -10.632 -3.496 1.00 92.69 382 ILE A CA 1
ATOM 3062 C C . ILE A 1 382 ? 15.960 -11.791 -4.484 1.00 92.69 382 ILE A C 1
ATOM 3064 O O . ILE A 1 382 ? 15.040 -12.131 -5.222 1.00 92.69 382 ILE A O 1
ATOM 3068 N N . ILE A 1 383 ? 17.149 -12.402 -4.497 1.00 90.62 383 ILE A N 1
ATOM 3069 C CA . ILE A 1 383 ? 17.476 -13.540 -5.372 1.00 90.62 383 ILE A CA 1
ATOM 3070 C C . ILE A 1 383 ? 16.620 -14.763 -5.017 1.00 90.62 383 ILE A C 1
ATOM 3072 O O . ILE A 1 383 ? 15.989 -15.342 -5.893 1.00 90.62 383 ILE A O 1
ATOM 3076 N N . ASP A 1 384 ? 16.534 -15.108 -3.734 1.00 90.12 384 ASP A N 1
ATOM 3077 C CA . ASP A 1 384 ? 15.820 -16.284 -3.218 1.00 90.12 384 ASP A CA 1
ATOM 3078 C C . ASP A 1 384 ? 14.286 -16.151 -3.308 1.00 90.12 384 ASP A C 1
ATOM 3080 O O . ASP A 1 384 ? 13.558 -17.105 -3.016 1.00 90.12 384 ASP A O 1
ATOM 3084 N N . SER A 1 385 ? 13.795 -14.956 -3.655 1.00 89.06 385 SER A N 1
ATOM 3085 C CA . SER A 1 385 ? 12.381 -14.651 -3.907 1.00 89.06 385 SER A CA 1
ATOM 3086 C C . SER A 1 385 ? 12.067 -14.408 -5.382 1.00 89.06 385 SER A C 1
ATOM 3088 O O . SER A 1 385 ? 10.915 -14.127 -5.724 1.00 89.06 385 SER A O 1
ATOM 3090 N N . ALA A 1 386 ? 13.059 -14.469 -6.273 1.00 81.75 386 ALA A N 1
ATOM 3091 C CA . ALA A 1 386 ? 12.796 -14.539 -7.701 1.00 81.75 386 ALA A CA 1
ATOM 3092 C C . ALA A 1 386 ? 12.168 -15.903 -8.020 1.00 81.75 386 ALA A C 1
ATOM 3094 O O . ALA A 1 386 ? 12.554 -16.918 -7.440 1.00 81.75 386 ALA A O 1
ATOM 3095 N N . ALA A 1 387 ? 11.181 -15.931 -8.917 1.00 66.12 387 ALA A N 1
ATOM 3096 C CA . ALA A 1 387 ? 10.627 -17.193 -9.383 1.00 66.12 387 ALA A CA 1
ATOM 3097 C C . ALA A 1 387 ? 11.757 -18.007 -10.033 1.00 66.12 387 ALA A C 1
ATOM 3099 O O . ALA A 1 387 ? 12.403 -17.534 -10.966 1.00 66.12 387 ALA A O 1
ATOM 3100 N N . HIS A 1 388 ? 12.026 -19.198 -9.500 1.00 52.16 388 HIS A N 1
ATOM 3101 C CA . HIS A 1 388 ? 12.886 -20.169 -10.160 1.00 52.16 388 HIS A CA 1
ATOM 3102 C C . HIS A 1 388 ? 12.056 -20.816 -11.272 1.00 52.16 388 HIS A C 1
ATOM 3104 O O . HIS A 1 388 ? 11.200 -21.651 -10.979 1.00 52.16 388 HIS A O 1
ATOM 3110 N N . GLU A 1 389 ? 12.265 -20.390 -12.517 1.00 38.38 389 GLU A N 1
ATOM 3111 C CA . GLU A 1 389 ? 11.936 -21.215 -13.687 1.00 38.38 389 GLU A CA 1
ATOM 3112 C C . GLU A 1 389 ? 13.130 -22.084 -14.081 1.00 38.38 389 GLU A C 1
ATOM 3114 O O . GLU A 1 389 ? 14.274 -21.567 -14.070 1.00 38.38 389 GLU A O 1
#

Radius of gyration: 25.32 Å; chains: 1; bounding box: 75×50×80 Å

Sequence (389 aa):
ELRNYVLANARELISIRKNKVSEKYELSIPKKLPKFFSDIFELEQSHLQFFKEEEIKTPLNLGKIRSGSKVLDINVRVDAAEVLKHHILIPAATGRGKSNLVKTILYDLLDNDKCGKLIFDPHNEYYGCITQKGLRDHPKSPEFLEYYTIRGTSGAHDLKFNMNLINPAHVMGSINLTEAQKQAIVVFYRQDRKNWIQKIYEDHNLDDLKKIGVQLQTIEVLRRKLGLLLSLYQEDDGTLTENGIYSSSGYEQTTHAIIKSLSDGKTVIIDTSLLEGAEEIFIASIIVEGVFKEYKKLKFQDKLQDRPVISIVIEEAPRVIGKKVLESIDNVFGKIAREGRKFQIGLIAITQLPSIIDREILANMNTKIILGNEMGPERRAIIDSAAHE